Protein AF-0000000076640256 (afdb_homodimer)

Sequence (700 aa):
MNKGVQQHKLKEPFVTESGQAIPEPLVAYQTWGELNNARNNVFLVCHALTGNTAVDEWFGGLFGPGKTLDPEQQFIICINSLGSCYGSSGPTSQNPETGRPYRIDFPEITIRDMVRLQQKLLDELRITGIELVIGGSMGGMQALEWCIMDDRPRSAVFVGMGKAHSPWAIGISHTQRQAIYNDPNWKEGYYSADQPPRKGLALARMIAMISYRSDADYENKFGRLPQEDGDQFQVESYLNYQGQKLVDRFDAVSYVRLSQAMDSHDVARNRPSYQGVLGQLDIPTLVIGIDTDLLYPVQEQQELAELLPDARYREIRSVHGHDAFLMEFEQMNDLITSFITETPRPTLSSMNKGVQQHKLKEPFVTESGQAIPEPLVAYQTWGELNNARNNVFLVCHALTGNTAVDEWFGGLFGPGKTLDPEQQFIICINSLGSCYGSSGPTSQNPETGRPYRIDFPEITIRDMVRLQQKLLDELRITGIELVIGGSMGGMQALEWCIMDDRPRSAVFVGMGKAHSPWAIGISHTQRQAIYNDPNWKEGYYSADQPPRKGLALARMIAMISYRSDADYENKFGRLPQEDGDQFQVESYLNYQGQKLVDRFDAVSYVRLSQAMDSHDVARNRPSYQGVLGQLDIPTLVIGIDTDLLYPVQEQQELAELLPDARYREIRSVHGHDAFLMEFEQMNDLITSFITETPRPTLSS

Nearest PDB structures (foldseek):
  5w8o-assembly1_A  TM=9.620E-01  e=6.817E-41  Mycolicibacterium hassiacum DSM 44199
  2vat-assembly1_A  TM=9.498E-01  e=6.040E-41  Hapsidospora chrysogena
  2vat-assembly4_H  TM=9.394E-01  e=3.722E-41  Hapsidospora chrysogena
  2vav-assembly2_E  TM=9.483E-01  e=8.146E-40  Hapsidospora chrysogena
  2pl5-assembly1_A-2  TM=8.736E-01  e=3.636E-34  Leptospira interrogans

Secondary structure (DSSP, 8-state):
----EEEEE-SS-EE-TTS-EESS-EEEEEEES---TTS--EEEEEP-TT--S-HHHHTGGGBSTTSSB-TTTSEEEEEPPTT-SSSSSSTTSB-TTTSSB-GGGSPP--HHHHHHHHHHHHHHTT---EEEEEEETHHHHHHHHHHHH-S-B--EEEES--SB--HHHHHHHHHHHHHHHTSGGGGGGT--TTS--HHHHHHHHHHHHHHHS-HHHHHHHHTTPBPTTSSSBHHHHHHHHHHHHHHTT--HHHHHHHHHHHHH-BTTTTSS-HHHHHTT--S-EEEEEETT-SSS-HHHHHHHHHHSTTEEEEEE--TTGGGGGGT-HHHHHHHHHHHHHHS-------/----EEEEE-SS-EE-TTS-EESS-EEEEEEES---TTS--EEEEEP-TT--S-HHHHTGGGBSTTSSB-TTTSEEEEEPPTT-SSSSSSTTSBPTTTSSB-GGGSPP--HHHHHHHHHHHHHHTT---EEEEEEETHHHHHHHHHHHH-S-B--EEEES--SB--HHHHHHHHHHHHHHHTSGGGGGGT--TTS--HHHHHHHHHHHHHHHS-HHHHHHHHTTPBPTTSSSBHHHHHHHHHHHHHHTT--HHHHHHHHHHHHH-BTTTTSS-HHHHHTT--S-EEEEEETT-SSS-HHHHHHHHHHSTTEEEEEE--TTGGGGGGT-HHHHHHHHHHHHHHS-------

Structure (mmCIF, N/CA/C/O backbone):
data_AF-0000000076640256-model_v1
#
loop_
_entity.id
_entity.type
_entity.pdbx_description
1 polymer 'Homoserine O-acetyltransferase'
#
loop_
_atom_site.group_PDB
_atom_site.id
_atom_site.type_symbol
_atom_site.label_atom_id
_atom_site.label_alt_id
_atom_site.label_comp_id
_atom_site.label_asym_id
_atom_site.label_entity_id
_atom_site.label_seq_id
_atom_site.pdbx_PDB_ins_code
_atom_site.Cartn_x
_atom_site.Cartn_y
_atom_site.Cartn_z
_atom_site.occupancy
_atom_site.B_iso_or_equiv
_atom_site.auth_seq_id
_atom_site.auth_comp_id
_atom_site.auth_asym_id
_atom_site.auth_atom_id
_atom_site.pdbx_PDB_model_num
ATOM 1 N N . MET A 1 1 ? 3.354 -41.375 1.146 1 69.75 1 MET A N 1
ATOM 2 C CA . MET A 1 1 ? 4.723 -41.094 1.577 1 69.75 1 MET A CA 1
ATOM 3 C C . MET A 1 1 ? 5.266 -39.844 0.915 1 69.75 1 MET A C 1
ATOM 5 O O . MET A 1 1 ? 4.957 -39.562 -0.247 1 69.75 1 MET A O 1
ATOM 9 N N . ASN A 1 2 ? 5.703 -38.938 1.715 1 76.94 2 ASN A N 1
ATOM 10 C CA . ASN A 1 2 ? 6.414 -37.75 1.234 1 76.94 2 ASN A CA 1
ATOM 11 C C . ASN A 1 2 ? 7.816 -38.094 0.742 1 76.94 2 ASN A C 1
ATOM 13 O O . ASN A 1 2 ? 8.641 -38.594 1.509 1 76.94 2 ASN A O 1
ATOM 17 N N . LYS A 1 3 ? 8.086 -38.094 -0.459 1 73.56 3 LYS A N 1
ATOM 18 C CA . LYS A 1 3 ? 9.367 -38.469 -1.051 1 73.56 3 LYS A CA 1
ATOM 19 C C . LYS A 1 3 ? 10.305 -37.281 -1.124 1 73.56 3 LYS A C 1
ATOM 21 O O . LYS A 1 3 ? 11.344 -37.344 -1.787 1 73.56 3 LYS A O 1
ATOM 26 N N . GLY A 1 4 ? 9.992 -36.188 -0.467 1 88.5 4 GLY A N 1
ATOM 27 C CA . GLY A 1 4 ? 10.836 -35.031 -0.536 1 88.5 4 GLY A CA 1
ATOM 28 C C . GLY A 1 4 ? 10.805 -34.344 -1.891 1 88.5 4 GLY A C 1
ATOM 29 O O . GLY A 1 4 ? 10.016 -34.719 -2.762 1 88.5 4 GLY A O 1
ATOM 30 N N . VAL A 1 5 ? 11.594 -33.281 -2.115 1 95.75 5 VAL A N 1
ATOM 31 C CA . VAL A 1 5 ? 11.617 -32.531 -3.361 1 95.75 5 VAL A CA 1
ATOM 32 C C . VAL A 1 5 ? 12.391 -33.281 -4.426 1 95.75 5 VAL A C 1
ATOM 34 O O . VAL A 1 5 ? 13.492 -33.781 -4.168 1 95.75 5 VAL A O 1
ATOM 37 N N . GLN A 1 6 ? 11.828 -33.5 -5.504 1 97.12 6 GLN A N 1
ATOM 38 C CA . GLN A 1 6 ? 12.438 -34.156 -6.664 1 97.12 6 GLN A CA 1
ATOM 39 C C . GLN A 1 6 ? 12.711 -33.125 -7.77 1 97.12 6 GLN A C 1
ATOM 41 O O . GLN A 1 6 ? 12.023 -32.125 -7.875 1 97.12 6 GLN A O 1
ATOM 46 N N . GLN A 1 7 ? 13.734 -33.344 -8.477 1 96.62 7 GLN A N 1
ATOM 47 C CA . GLN A 1 7 ? 14.031 -32.531 -9.641 1 96.62 7 GLN A CA 1
ATOM 48 C C . GLN A 1 7 ? 14.031 -33.375 -10.922 1 96.62 7 GLN A C 1
ATOM 50 O O . GLN A 1 7 ? 14.688 -34.406 -10.984 1 96.62 7 GLN A O 1
ATOM 55 N N . HIS A 1 8 ? 13.273 -32.969 -11.859 1 97.88 8 HIS A N 1
ATOM 56 C CA . HIS A 1 8 ? 13.102 -33.656 -13.141 1 97.88 8 HIS A CA 1
ATOM 57 C C . HIS A 1 8 ? 13.586 -32.781 -14.297 1 97.88 8 HIS A C 1
ATOM 59 O O . HIS A 1 8 ? 13.156 -31.625 -14.438 1 97.88 8 HIS A O 1
ATOM 65 N N . LYS A 1 9 ? 14.508 -33.312 -15.086 1 97.81 9 LYS A N 1
ATOM 66 C CA . LYS A 1 9 ? 14.898 -32.625 -16.328 1 97.81 9 LYS A CA 1
ATOM 67 C C . LYS A 1 9 ? 13.977 -33.031 -17.484 1 97.81 9 LYS A C 1
ATOM 69 O O . LYS A 1 9 ? 13.875 -34.188 -17.828 1 97.81 9 LYS A O 1
ATOM 74 N N . LEU A 1 10 ? 13.289 -32.031 -18.031 1 98.19 10 LEU A N 1
ATOM 75 C CA . LEU A 1 10 ? 12.398 -32.312 -19.156 1 98.19 10 LEU A CA 1
ATOM 76 C C . LEU A 1 10 ? 13.195 -32.812 -20.359 1 98.19 10 LEU A C 1
ATOM 78 O O . LEU A 1 10 ? 14.344 -32.406 -20.547 1 98.19 10 LEU A O 1
ATOM 82 N N . LYS A 1 11 ? 12.57 -33.625 -21.172 1 97.62 11 LYS A N 1
ATOM 83 C CA . LYS A 1 11 ? 13.234 -34.281 -22.297 1 97.62 11 LYS A CA 1
ATOM 84 C C . LYS A 1 11 ? 13.578 -33.281 -23.406 1 97.62 11 LYS A C 1
ATOM 86 O O . LYS A 1 11 ? 14.547 -33.5 -24.141 1 97.62 11 LYS A O 1
ATOM 91 N N . GLU A 1 12 ? 12.789 -32.25 -23.562 1 97.62 12 GLU A N 1
ATOM 92 C CA . GLU A 1 12 ? 12.953 -31.266 -24.625 1 97.62 12 GLU A CA 1
ATOM 93 C C . GLU A 1 12 ? 13.125 -29.859 -24.047 1 97.62 12 GLU A C 1
ATOM 95 O O . GLU A 1 12 ? 12.68 -29.578 -22.938 1 97.62 12 GLU A O 1
ATOM 100 N N . PRO A 1 13 ? 13.773 -29 -24.844 1 97.69 13 PRO A N 1
ATOM 101 C CA . PRO A 1 13 ? 13.844 -27.594 -24.422 1 97.69 13 PRO A CA 1
ATOM 102 C C . PRO A 1 13 ? 12.469 -26.953 -24.266 1 97.69 13 PRO A C 1
ATOM 104 O O . PRO A 1 13 ? 11.5 -27.406 -24.875 1 97.69 13 PRO A O 1
ATOM 107 N N . PHE A 1 14 ? 12.414 -26 -23.391 1 98.31 14 PHE A N 1
ATOM 108 C CA . PHE A 1 14 ? 11.172 -25.297 -23.141 1 98.31 14 PHE A CA 1
ATOM 109 C C . PHE A 1 14 ? 11.227 -23.875 -23.719 1 98.31 14 PHE A C 1
ATOM 111 O O . PHE A 1 14 ? 12.125 -23.109 -23.391 1 98.31 14 PHE A O 1
ATOM 118 N N . VAL A 1 15 ? 10.336 -23.547 -24.609 1 98.44 15 VAL A N 1
ATOM 119 C CA . VAL A 1 15 ? 10.289 -22.219 -25.203 1 98.44 15 VAL A CA 1
ATOM 120 C C . VAL A 1 15 ? 9.18 -21.391 -24.562 1 98.44 15 VAL A C 1
ATOM 122 O O . VAL A 1 15 ? 8.023 -21.812 -24.547 1 98.44 15 VAL A O 1
ATOM 125 N N . THR A 1 16 ? 9.523 -20.281 -24.047 1 98.19 16 THR A N 1
ATOM 126 C CA . THR A 1 16 ? 8.555 -19.406 -23.375 1 98.19 16 THR A CA 1
ATOM 127 C C . THR A 1 16 ? 7.703 -18.656 -24.391 1 98.19 16 THR A C 1
ATOM 129 O O . THR A 1 16 ? 7.98 -18.703 -25.594 1 98.19 16 THR A O 1
ATOM 132 N N . GLU A 1 17 ? 6.633 -17.969 -23.922 1 96.75 17 GLU A N 1
ATOM 133 C CA . GLU A 1 17 ? 5.801 -17.141 -24.781 1 96.75 17 GLU A CA 1
ATOM 134 C C . GLU A 1 17 ? 6.605 -16.016 -25.422 1 96.75 17 GLU A C 1
ATOM 136 O O . GLU A 1 17 ? 6.285 -15.555 -26.516 1 96.75 17 GLU A O 1
ATOM 141 N N . SER A 1 18 ? 7.68 -15.633 -24.781 1 93.94 18 SER A N 1
ATOM 142 C CA . SER A 1 18 ? 8.516 -14.562 -25.312 1 93.94 18 SER A CA 1
ATOM 143 C C . SER A 1 18 ? 9.391 -15.047 -26.453 1 93.94 18 SER A C 1
ATOM 145 O O . SER A 1 18 ? 10.062 -14.25 -27.109 1 93.94 18 SER A O 1
ATOM 147 N N . GLY A 1 19 ? 9.5 -16.297 -26.672 1 96.62 19 GLY A N 1
ATOM 148 C CA . GLY A 1 19 ? 10.273 -16.875 -27.766 1 96.62 19 GLY A CA 1
ATOM 149 C C . GLY A 1 19 ? 11.656 -17.328 -27.344 1 96.62 19 GLY A C 1
ATOM 150 O O . GLY A 1 19 ? 12.406 -17.891 -28.141 1 96.62 19 GLY A O 1
ATOM 151 N N . GLN A 1 20 ? 11.953 -17.188 -26.094 1 96.38 20 GLN A N 1
ATOM 152 C CA . GLN A 1 20 ? 13.258 -17.594 -25.594 1 96.38 20 GLN A CA 1
ATOM 153 C C . GLN A 1 20 ? 13.234 -19.031 -25.094 1 96.38 20 GLN A C 1
ATOM 155 O O . GLN A 1 20 ? 12.234 -19.469 -24.516 1 96.38 20 GLN A O 1
ATOM 160 N N . ALA A 1 21 ? 14.336 -19.703 -25.297 1 96.69 21 ALA A N 1
ATOM 161 C CA . ALA A 1 21 ? 14.383 -21.125 -24.953 1 96.69 21 ALA A CA 1
ATOM 162 C C . ALA A 1 21 ? 15.164 -21.359 -23.656 1 96.69 21 ALA A C 1
ATOM 164 O O . ALA A 1 21 ? 16.141 -20.672 -23.391 1 96.69 21 ALA A O 1
ATOM 165 N N . ILE A 1 22 ? 14.711 -22.266 -22.922 1 97.69 22 ILE A N 1
ATOM 166 C CA . ILE A 1 22 ? 15.445 -22.891 -21.828 1 97.69 22 ILE A CA 1
ATOM 167 C C . ILE A 1 22 ? 15.906 -24.281 -22.25 1 97.69 22 ILE A C 1
ATOM 169 O O . ILE A 1 22 ? 15.102 -25.219 -22.312 1 97.69 22 ILE A O 1
ATOM 173 N N . PRO A 1 23 ? 17.172 -24.375 -22.562 1 96.69 23 PRO A N 1
ATOM 174 C CA . PRO A 1 23 ? 17.656 -25.609 -23.219 1 96.69 23 PRO A CA 1
ATOM 175 C C . PRO A 1 23 ? 17.484 -26.844 -22.328 1 96.69 23 PRO A C 1
ATOM 177 O O . PRO A 1 23 ? 17.141 -27.922 -22.828 1 96.69 23 PRO A O 1
ATOM 180 N N . GLU A 1 24 ? 17.719 -26.766 -21.062 1 95.25 24 GLU A N 1
ATOM 181 C CA . GLU A 1 24 ? 17.625 -27.859 -20.109 1 95.25 24 GLU A CA 1
ATOM 182 C C . GLU A 1 24 ? 16.688 -27.516 -18.953 1 95.25 24 GLU A C 1
ATOM 184 O O . GLU A 1 24 ? 17.125 -27.344 -17.812 1 95.25 24 GLU A O 1
ATOM 189 N N . PRO A 1 25 ? 15.438 -27.562 -19.297 1 97.94 25 PRO A N 1
ATOM 190 C CA . PRO A 1 25 ? 14.492 -27.141 -18.266 1 97.94 25 PRO A CA 1
ATOM 191 C C . PRO A 1 25 ? 14.414 -28.141 -17.094 1 97.94 25 PRO A C 1
ATOM 193 O O . PRO A 1 25 ? 14.289 -29.344 -17.328 1 97.94 25 PRO A O 1
ATOM 196 N N . LEU A 1 26 ? 14.547 -27.625 -15.945 1 98.12 26 LEU A N 1
ATOM 197 C CA . LEU A 1 26 ? 14.406 -28.406 -14.719 1 98.12 26 LEU A CA 1
ATOM 198 C C . LEU A 1 26 ? 13.094 -28.062 -14.008 1 98.12 26 LEU A C 1
ATOM 200 O O . LEU A 1 26 ? 12.68 -26.906 -13.977 1 98.12 26 LEU A O 1
ATOM 204 N N . VAL A 1 27 ? 12.461 -29.094 -13.461 1 98.69 27 VAL A N 1
ATOM 205 C CA . VAL A 1 27 ? 11.219 -28.922 -12.711 1 98.69 27 VAL A CA 1
ATOM 206 C C . VAL A 1 27 ? 11.344 -29.578 -11.344 1 98.69 27 VAL A C 1
ATOM 208 O O . VAL A 1 27 ? 11.57 -30.781 -11.25 1 98.69 27 VAL A O 1
ATOM 211 N N . ALA A 1 28 ? 11.281 -28.781 -10.312 1 98.62 28 ALA A N 1
ATOM 212 C CA . ALA A 1 28 ? 11.266 -29.297 -8.945 1 98.62 28 ALA A CA 1
ATOM 213 C C . ALA A 1 28 ? 9.844 -29.516 -8.453 1 98.62 28 ALA A C 1
ATOM 215 O O . ALA A 1 28 ? 8.977 -28.656 -8.625 1 98.62 28 ALA A O 1
ATOM 216 N N . TYR A 1 29 ? 9.562 -30.672 -7.906 1 98.62 29 TYR A N 1
ATOM 217 C CA . TYR A 1 29 ? 8.219 -30.984 -7.434 1 98.62 29 TYR A CA 1
ATOM 218 C C . TYR A 1 29 ? 8.266 -31.938 -6.242 1 98.62 29 TYR A C 1
ATOM 220 O O . TYR A 1 29 ? 9.305 -32.531 -5.961 1 98.62 29 TYR A O 1
ATOM 228 N N . GLN A 1 30 ? 7.238 -31.953 -5.496 1 98.38 30 GLN A N 1
ATOM 229 C CA . GLN A 1 30 ? 7.055 -32.844 -4.352 1 98.38 30 GLN A CA 1
ATOM 230 C C . GLN A 1 30 ? 5.684 -33.5 -4.387 1 98.38 30 GLN A C 1
ATOM 232 O O . GLN A 1 30 ? 4.715 -32.938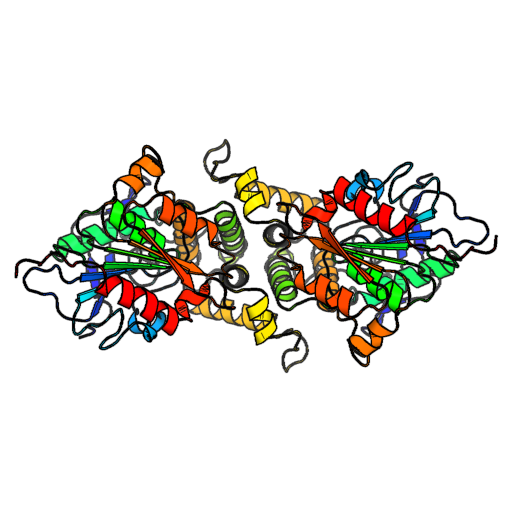 -4.879 1 98.38 30 GLN A O 1
ATOM 237 N N . THR A 1 31 ? 5.668 -34.812 -3.928 1 97.88 31 THR A N 1
ATOM 238 C CA . THR A 1 31 ? 4.426 -35.562 -3.996 1 97.88 31 THR A CA 1
ATOM 239 C C . THR A 1 31 ? 4.133 -36.25 -2.66 1 97.88 31 THR A C 1
ATOM 241 O O . THR A 1 31 ? 5.043 -36.5 -1.869 1 97.88 31 THR A O 1
ATOM 244 N N . TRP A 1 32 ? 2.91 -36.438 -2.402 1 97.19 32 TRP A N 1
ATOM 245 C CA . TRP A 1 32 ? 2.375 -37.188 -1.281 1 97.19 32 TRP A CA 1
ATOM 246 C C . TRP A 1 32 ? 1.301 -38.188 -1.753 1 97.19 32 TRP A C 1
ATOM 248 O O . TRP A 1 32 ? 0.58 -37.906 -2.715 1 97.19 32 TRP A O 1
ATOM 258 N N . GLY A 1 33 ? 1.159 -39.312 -1.089 1 96.62 33 GLY A N 1
ATOM 259 C CA . GLY A 1 33 ? 0.166 -40.281 -1.482 1 96.62 33 GLY A CA 1
ATOM 260 C C . GLY A 1 33 ? 0.624 -41.156 -2.629 1 96.62 33 GLY A C 1
ATOM 261 O O . GLY A 1 33 ? 1.798 -41.156 -3.002 1 96.62 33 GLY A O 1
ATOM 262 N N . GLU A 1 34 ? -0.323 -42.031 -3.141 1 95.88 34 GLU A N 1
ATOM 263 C CA . GLU A 1 34 ? 0.008 -43.031 -4.176 1 95.88 34 GLU A CA 1
ATOM 264 C C . GLU A 1 34 ? -0.842 -42.812 -5.426 1 95.88 34 GLU A C 1
ATOM 266 O O . GLU A 1 34 ? -2.061 -42.656 -5.336 1 95.88 34 GLU A O 1
ATOM 271 N N . LEU A 1 35 ? -0.091 -42.719 -6.523 1 96.25 35 LEU A N 1
ATOM 272 C CA . LEU A 1 35 ? -0.784 -42.656 -7.809 1 96.25 35 LEU A CA 1
ATOM 273 C C . LEU A 1 35 ? -1.489 -43.969 -8.117 1 96.25 35 LEU A C 1
ATOM 275 O O . LEU A 1 35 ? -0.895 -45.062 -7.984 1 96.25 35 LEU A O 1
ATOM 279 N N . ASN A 1 36 ? -2.719 -43.938 -8.477 1 96.5 36 ASN A N 1
ATOM 280 C CA . ASN A 1 36 ? -3.438 -45.156 -8.773 1 96.5 36 ASN A CA 1
ATOM 281 C C . ASN A 1 36 ? -3.059 -45.719 -10.148 1 96.5 36 ASN A C 1
ATOM 283 O O . ASN A 1 36 ? -2.252 -45.125 -10.859 1 96.5 36 ASN A O 1
ATOM 287 N N . ASN A 1 37 ? -3.621 -46.844 -10.5 1 96.69 37 ASN A N 1
ATOM 288 C CA . ASN A 1 37 ? -3.26 -47.5 -11.75 1 96.69 37 ASN A CA 1
ATOM 289 C C . ASN A 1 37 ? -3.666 -46.656 -12.969 1 96.69 37 ASN A C 1
ATOM 291 O O . ASN A 1 37 ? -2.941 -46.594 -13.961 1 96.69 37 ASN A O 1
ATOM 295 N N . ALA A 1 38 ? -4.781 -46.031 -12.844 1 96.5 38 ALA A N 1
ATOM 296 C CA . ALA A 1 38 ? -5.281 -45.188 -13.938 1 96.5 38 ALA A CA 1
ATOM 297 C C . ALA A 1 38 ? -4.555 -43.875 -14 1 96.5 38 ALA A C 1
ATOM 299 O O . ALA A 1 38 ? -4.676 -43.125 -14.977 1 96.5 38 ALA A O 1
ATOM 300 N N . ARG A 1 39 ? -3.807 -43.469 -12.938 1 97.81 39 ARG A N 1
ATOM 301 C CA . ARG A 1 39 ? -2.977 -42.281 -12.82 1 97.81 39 ARG A CA 1
ATOM 302 C C . ARG A 1 39 ? -3.812 -41 -12.977 1 97.81 39 ARG A C 1
ATOM 304 O O . ARG A 1 39 ? -3.451 -40.094 -13.734 1 97.81 39 ARG A O 1
ATOM 311 N N . ASN A 1 40 ? -5 -41.031 -12.297 1 96.81 40 ASN A N 1
ATOM 312 C CA . ASN A 1 40 ? -5.934 -39.938 -12.469 1 96.81 40 ASN A CA 1
ATOM 313 C C . ASN A 1 40 ? -6.488 -39.438 -11.125 1 96.81 40 ASN A C 1
ATOM 315 O O . ASN A 1 40 ? -7.41 -38.625 -11.086 1 96.81 40 ASN A O 1
ATOM 319 N N . ASN A 1 41 ? -5.961 -39.938 -10.008 1 96.62 41 ASN A N 1
ATOM 320 C CA . ASN A 1 41 ? -6.383 -39.5 -8.68 1 96.62 41 ASN A CA 1
ATOM 321 C C . ASN A 1 41 ? -5.516 -38.375 -8.164 1 96.62 41 ASN A C 1
ATOM 323 O O . ASN A 1 41 ? -5.086 -38.375 -7.008 1 96.62 41 ASN A O 1
ATOM 327 N N . VAL A 1 42 ? -5.246 -37.344 -8.977 1 98.12 42 VAL A N 1
ATOM 328 C CA . VAL A 1 42 ? -4.238 -36.312 -8.703 1 98.12 42 VAL A CA 1
ATOM 329 C C . VAL A 1 42 ? -4.906 -35.062 -8.164 1 98.12 42 VAL A C 1
ATOM 331 O O . VAL A 1 42 ? -5.918 -34.594 -8.703 1 98.12 42 VAL A O 1
ATOM 334 N N . PHE A 1 43 ? -4.418 -34.562 -7.07 1 98.44 43 PHE A N 1
ATOM 335 C CA . PHE A 1 43 ? -4.625 -33.188 -6.605 1 98.44 43 PHE A CA 1
ATOM 336 C C . PHE A 1 43 ? -3.393 -32.344 -6.879 1 98.44 43 PHE A C 1
ATOM 338 O O . PHE A 1 43 ? -2.326 -32.562 -6.309 1 98.44 43 PHE A O 1
ATOM 345 N N . LEU A 1 44 ? -3.521 -31.375 -7.785 1 98.81 44 LEU A N 1
ATOM 346 C CA . LEU A 1 44 ? -2.434 -30.469 -8.133 1 98.81 44 LEU A CA 1
ATOM 347 C C . LEU A 1 44 ? -2.551 -29.172 -7.352 1 98.81 44 LEU A C 1
ATOM 349 O O . LEU A 1 44 ? -3.506 -28.406 -7.543 1 98.81 44 LEU A O 1
ATOM 353 N N . VAL A 1 45 ? -1.606 -28.891 -6.469 1 98.69 45 VAL A N 1
ATOM 354 C CA . VAL A 1 45 ? -1.595 -27.672 -5.668 1 98.69 45 VAL A CA 1
ATOM 355 C C . VAL A 1 45 ? -0.598 -26.672 -6.254 1 98.69 45 VAL A C 1
ATOM 357 O O . VAL A 1 45 ? 0.592 -26.984 -6.375 1 98.69 45 VAL A O 1
ATOM 360 N N . CYS A 1 46 ? -1.082 -25.5 -6.621 1 98.75 46 CYS A N 1
ATOM 361 C CA . CYS A 1 46 ? -0.232 -24.438 -7.145 1 98.75 46 CYS A CA 1
ATOM 362 C C . CYS A 1 46 ? 0.091 -23.422 -6.062 1 98.75 46 CYS A C 1
ATOM 364 O O . CYS A 1 46 ? -0.813 -22.797 -5.496 1 98.75 46 CYS A O 1
ATOM 366 N N . HIS A 1 47 ? 1.353 -23.203 -5.773 1 98.44 47 HIS A N 1
ATOM 367 C CA . HIS A 1 47 ? 1.737 -22.328 -4.68 1 98.44 47 HIS A CA 1
ATOM 368 C C . HIS A 1 47 ? 1.75 -20.875 -5.121 1 98.44 47 HIS A C 1
ATOM 370 O O . HIS A 1 47 ? 1.793 -20.578 -6.32 1 98.44 47 HIS A O 1
ATOM 376 N N . ALA A 1 48 ? 1.744 -20 -4.156 1 97.94 48 ALA A N 1
ATOM 377 C CA . ALA A 1 48 ? 1.729 -18.562 -4.387 1 97.94 48 ALA A CA 1
ATOM 378 C C . ALA A 1 48 ? 3.135 -18.031 -4.668 1 97.94 48 ALA A C 1
ATOM 380 O O . ALA A 1 48 ? 4.062 -18.812 -4.891 1 97.94 48 ALA A O 1
ATOM 381 N N . LEU A 1 49 ? 3.332 -16.75 -4.75 1 97.94 49 LEU A N 1
ATOM 382 C CA . LEU A 1 49 ? 4.457 -16 -5.305 1 97.94 49 LEU A CA 1
ATOM 383 C C . LEU A 1 49 ? 5.777 -16.516 -4.738 1 97.94 49 LEU A C 1
ATOM 385 O O . LEU A 1 49 ? 6.664 -16.922 -5.492 1 97.94 49 LEU A O 1
ATOM 389 N N . THR A 1 50 ? 5.914 -16.562 -3.414 1 97.62 50 THR A N 1
ATOM 390 C CA . THR A 1 50 ? 7.191 -16.922 -2.803 1 97.62 50 THR A CA 1
ATOM 391 C C . THR A 1 50 ? 7.102 -18.281 -2.121 1 97.62 50 THR A C 1
ATOM 393 O O . THR A 1 50 ? 7.844 -18.562 -1.179 1 97.62 50 THR A O 1
ATOM 396 N N . GLY A 1 51 ? 6.109 -19.078 -2.57 1 97.44 51 GLY A N 1
ATOM 397 C CA . GLY A 1 51 ? 5.93 -20.406 -2.004 1 97.44 51 GLY A CA 1
ATOM 398 C C . GLY A 1 51 ? 6.863 -21.453 -2.602 1 97.44 51 GLY A C 1
ATOM 399 O O . GLY A 1 51 ? 7.746 -21.109 -3.395 1 97.44 51 GLY A O 1
ATOM 400 N N . ASN A 1 52 ? 6.656 -22.641 -2.123 1 97.88 52 ASN A N 1
ATOM 401 C CA . ASN A 1 52 ? 7.445 -23.781 -2.568 1 97.88 52 ASN A CA 1
ATOM 402 C C . ASN A 1 52 ? 6.641 -25.078 -2.496 1 97.88 52 ASN A C 1
ATOM 404 O O . ASN A 1 52 ? 5.426 -25.047 -2.281 1 97.88 52 ASN A O 1
ATOM 408 N N . THR A 1 53 ? 7.281 -26.172 -2.711 1 97.88 53 THR A N 1
ATOM 409 C CA . THR A 1 53 ? 6.598 -27.453 -2.877 1 97.88 53 THR A CA 1
ATOM 410 C C . THR A 1 53 ? 6.094 -27.969 -1.535 1 97.88 53 THR A C 1
ATOM 412 O O . THR A 1 53 ? 5.301 -28.922 -1.488 1 97.88 53 THR A O 1
ATOM 415 N N . ALA A 1 54 ? 6.516 -27.344 -0.432 1 96.5 54 ALA A N 1
ATOM 416 C CA . ALA A 1 54 ? 6.238 -27.906 0.888 1 96.5 54 ALA A CA 1
ATOM 417 C C . ALA A 1 54 ? 4.816 -27.578 1.334 1 96.5 54 ALA A C 1
ATOM 419 O O . ALA A 1 54 ? 4.617 -26.953 2.375 1 96.5 54 ALA A O 1
ATOM 420 N N . VAL A 1 55 ? 3.883 -28.141 0.653 1 95.94 55 VAL A N 1
ATOM 421 C CA . VAL A 1 55 ? 2.465 -27.875 0.861 1 95.94 55 VAL A CA 1
ATOM 422 C C . VAL A 1 55 ? 2.072 -28.234 2.291 1 95.94 55 VAL A C 1
ATOM 424 O O . VAL A 1 55 ? 1.27 -27.547 2.918 1 95.94 55 VAL A O 1
ATOM 427 N N . ASP A 1 56 ? 2.613 -29.281 2.791 1 94.88 56 ASP A N 1
ATOM 428 C CA . ASP A 1 56 ? 2.275 -29.781 4.117 1 94.88 56 ASP A CA 1
ATOM 429 C C . ASP A 1 56 ? 2.727 -28.812 5.207 1 94.88 56 ASP A C 1
ATOM 431 O O . ASP A 1 56 ? 2.299 -28.922 6.359 1 94.88 56 ASP A O 1
ATOM 435 N N . GLU A 1 57 ? 3.553 -27.875 4.832 1 94.56 57 GLU A N 1
ATOM 436 C CA . GLU A 1 57 ? 3.996 -26.859 5.777 1 94.56 57 GLU A CA 1
ATOM 437 C C . GLU A 1 57 ? 3.135 -25.609 5.68 1 94.56 57 GLU A C 1
ATOM 439 O O . GLU A 1 57 ? 2.422 -25.266 6.625 1 94.56 57 GLU A O 1
ATOM 444 N N . TRP A 1 58 ? 3.053 -25.016 4.504 1 94 58 TRP A N 1
ATOM 445 C CA . TRP A 1 58 ? 2.377 -23.734 4.391 1 94 58 TRP A CA 1
ATOM 446 C C . TRP A 1 58 ? 0.874 -23.922 4.211 1 94 58 TRP A C 1
ATOM 448 O O . TRP A 1 58 ? 0.094 -23 4.457 1 94 58 TRP A O 1
ATOM 458 N N . PHE A 1 59 ? 0.373 -25.047 3.811 1 93.88 59 PHE A N 1
ATOM 459 C CA . PHE A 1 59 ? -1.035 -25.422 3.807 1 93.88 59 PHE A CA 1
ATOM 460 C C . PHE A 1 59 ? -1.299 -26.547 4.809 1 93.88 59 PHE A C 1
ATOM 462 O O . PHE A 1 59 ? -2.152 -27.406 4.578 1 93.88 59 PHE A O 1
ATOM 469 N N . GLY A 1 60 ? -0.604 -26.562 5.84 1 92 60 GLY A N 1
ATOM 470 C CA . GLY A 1 60 ? -0.653 -27.641 6.816 1 92 60 GLY A CA 1
ATOM 471 C C . GLY A 1 60 ? -2.045 -27.875 7.375 1 92 60 GLY A C 1
ATOM 472 O O . GLY A 1 60 ? -2.426 -29.031 7.637 1 92 60 GLY A O 1
ATOM 473 N N . GLY A 1 61 ? -2.822 -26.875 7.5 1 93.19 61 GLY A N 1
ATOM 474 C CA . GLY A 1 61 ? -4.164 -26.969 8.055 1 93.19 61 GLY A CA 1
ATOM 475 C C . GLY A 1 61 ? -5.133 -27.688 7.133 1 93.19 61 GLY A C 1
ATOM 476 O O . GLY A 1 61 ? -6.195 -28.141 7.574 1 93.19 61 GLY A O 1
ATOM 477 N N . LEU A 1 62 ? -4.777 -27.812 5.875 1 95.88 62 LEU A N 1
ATOM 478 C CA . LEU A 1 62 ? -5.613 -28.5 4.891 1 95.88 62 LEU A CA 1
ATOM 479 C C . LEU A 1 62 ? -5.125 -29.922 4.652 1 95.88 62 LEU A C 1
ATOM 481 O O . LEU A 1 62 ? -5.785 -30.703 3.965 1 95.88 62 LEU A O 1
ATOM 485 N N . PHE A 1 63 ? -3.967 -30.219 5.215 1 93.75 63 PHE A N 1
ATOM 486 C CA . PHE A 1 63 ? -3.271 -31.469 4.934 1 93.75 63 PHE A CA 1
ATOM 487 C C . PHE A 1 63 ? -3.512 -32.469 6.047 1 93.75 63 PHE A C 1
ATOM 489 O O . PHE A 1 63 ? -3.373 -32.156 7.23 1 93.75 63 PHE A O 1
ATOM 496 N N . GLY A 1 64 ? -3.996 -33.75 5.734 1 91.5 64 GLY A N 1
ATOM 497 C CA . GLY A 1 64 ? -4.164 -34.781 6.715 1 91.5 64 GLY A CA 1
ATOM 498 C C . GLY A 1 64 ? -5.383 -35.656 6.457 1 91.5 64 GLY A C 1
ATOM 499 O O . GLY A 1 64 ? -6.152 -35.406 5.531 1 91.5 64 GLY A O 1
ATOM 500 N N . PRO A 1 65 ? -5.508 -36.719 7.25 1 91.44 65 PRO A N 1
ATOM 501 C CA . PRO A 1 65 ? -6.648 -37.625 7.07 1 91.44 65 PRO A CA 1
ATOM 502 C C . PRO A 1 65 ? -7.992 -36.906 7.203 1 91.44 65 PRO A C 1
ATOM 504 O O . PRO A 1 65 ? -8.242 -36.25 8.211 1 91.44 65 PRO A O 1
ATOM 507 N N . GLY A 1 66 ? -8.797 -37.031 6.203 1 90.75 66 GLY A N 1
ATOM 508 C CA . GLY A 1 66 ? -10.133 -36.469 6.246 1 90.75 66 GLY A CA 1
ATOM 509 C C . GLY A 1 66 ? -10.18 -35 5.887 1 90.75 66 GLY A C 1
ATOM 510 O O . GLY A 1 66 ? -11.25 -34.406 5.891 1 90.75 66 GLY A O 1
ATOM 511 N N . LYS A 1 67 ? -9.062 -34.469 5.582 1 95.81 67 LYS A N 1
ATOM 512 C CA . LYS A 1 67 ? -9 -33.062 5.234 1 95.81 67 LYS A CA 1
ATOM 513 C C . LYS A 1 67 ? -8.992 -32.875 3.719 1 95.81 67 LYS A C 1
ATOM 515 O O . LYS A 1 67 ? -9.102 -33.844 2.965 1 95.81 67 LYS A O 1
ATOM 520 N N . THR A 1 68 ? -8.969 -31.594 3.27 1 96.19 68 THR A N 1
ATOM 521 C CA . THR A 1 68 ? -8.992 -31.234 1.855 1 96.19 68 THR A CA 1
ATOM 522 C C . THR A 1 68 ? -7.918 -31.984 1.085 1 96.19 68 THR A C 1
ATOM 524 O O . THR A 1 68 ? -8.188 -32.531 0.012 1 96.19 68 THR A O 1
ATOM 527 N N . LEU A 1 69 ? -6.676 -32 1.691 1 97.38 69 LEU A N 1
ATOM 528 C CA . LEU A 1 69 ? -5.539 -32.719 1.108 1 97.38 69 LEU A CA 1
ATOM 529 C C . LEU A 1 69 ? -5.18 -33.938 1.938 1 97.38 69 LEU A C 1
ATOM 531 O O . LEU A 1 69 ? -4.461 -33.844 2.936 1 97.38 69 LEU A O 1
ATOM 535 N N . ASP A 1 70 ? -5.613 -35.094 1.528 1 95.81 70 ASP A N 1
ATOM 536 C CA . ASP A 1 70 ? -5.453 -36.344 2.25 1 95.81 70 ASP A CA 1
ATOM 537 C C . ASP A 1 70 ? -4.613 -37.344 1.448 1 95.81 70 ASP A C 1
ATOM 539 O O . ASP A 1 70 ? -5.137 -38.031 0.576 1 95.81 70 ASP A O 1
ATOM 543 N N . PRO A 1 71 ? -3.379 -37.5 1.81 1 95.25 71 PRO A N 1
ATOM 544 C CA . PRO A 1 71 ? -2.488 -38.344 1.032 1 95.25 71 PRO A CA 1
ATOM 545 C C . PRO A 1 71 ? -2.92 -39.812 1.053 1 95.25 71 PRO A C 1
ATOM 547 O O . PRO A 1 71 ? -2.398 -40.625 0.286 1 95.25 71 PRO A O 1
ATOM 550 N N . GLU A 1 72 ? -3.832 -40.156 1.887 1 94.56 72 GLU A N 1
ATOM 551 C CA . GLU A 1 72 ? -4.355 -41.531 1.893 1 94.56 72 GLU A CA 1
ATOM 552 C C . GLU A 1 72 ? -5.375 -41.75 0.774 1 94.56 72 GLU A C 1
ATOM 554 O O . GLU A 1 72 ? -5.664 -42.875 0.39 1 94.56 72 GLU A O 1
ATOM 559 N N . GLN A 1 73 ? -5.871 -40.688 0.277 1 93.12 73 GLN A N 1
ATOM 560 C CA . GLN A 1 73 ? -6.949 -40.781 -0.702 1 93.12 73 GLN A CA 1
ATOM 561 C C . GLN A 1 73 ? -6.492 -40.281 -2.07 1 93.12 73 GLN A C 1
ATOM 563 O O . GLN A 1 73 ? -6.992 -40.75 -3.102 1 93.12 73 GLN A O 1
ATOM 568 N N . GLN A 1 74 ? -5.664 -39.312 -2.037 1 94.62 74 GLN A N 1
ATOM 569 C CA . GLN A 1 74 ? -5.277 -38.656 -3.281 1 94.62 74 GLN A CA 1
ATOM 570 C C . GLN A 1 74 ? -3.76 -38.656 -3.453 1 94.62 74 GLN A C 1
ATOM 572 O O . GLN A 1 74 ? -3.018 -38.75 -2.475 1 94.62 74 GLN A O 1
ATOM 577 N N . PHE A 1 75 ? -3.35 -38.656 -4.73 1 97.19 75 PHE A N 1
ATOM 578 C CA . PHE A 1 75 ? -1.974 -38.312 -5.074 1 97.19 75 PHE A CA 1
ATOM 579 C C . PHE A 1 75 ? -1.804 -36.781 -5.18 1 97.19 75 PHE A C 1
ATOM 581 O O . PHE A 1 75 ? -2.262 -36.188 -6.141 1 97.19 75 PHE A O 1
ATOM 588 N N . ILE A 1 76 ? -1.139 -36.219 -4.215 1 98.06 76 ILE A N 1
ATOM 589 C CA . ILE A 1 76 ? -0.969 -34.781 -4.141 1 98.06 76 ILE A CA 1
ATOM 590 C C . ILE A 1 76 ? 0.372 -34.375 -4.75 1 98.06 76 ILE A C 1
ATOM 592 O O . ILE A 1 76 ? 1.407 -34.969 -4.426 1 98.06 76 ILE A O 1
ATOM 596 N N . ILE A 1 77 ? 0.369 -33.469 -5.641 1 98.5 77 ILE A N 1
ATOM 597 C CA . ILE A 1 77 ? 1.609 -33 -6.254 1 98.5 77 ILE A CA 1
ATOM 598 C C . ILE A 1 77 ? 1.662 -31.469 -6.223 1 98.5 77 ILE A C 1
ATOM 600 O O . ILE A 1 77 ? 0.654 -30.797 -6.469 1 98.5 77 ILE A O 1
ATOM 604 N N . CYS A 1 78 ? 2.742 -30.875 -5.805 1 98.62 78 CYS A N 1
ATOM 605 C CA . CYS A 1 78 ? 3.059 -29.453 -5.883 1 98.62 78 CYS A CA 1
ATOM 606 C C . CYS A 1 78 ? 4.363 -29.234 -6.637 1 98.62 78 CYS A C 1
ATOM 608 O O . CYS A 1 78 ? 5.359 -29.906 -6.387 1 98.62 78 CYS A O 1
ATOM 610 N N . ILE A 1 79 ? 4.355 -28.312 -7.539 1 98.81 79 ILE A N 1
ATOM 611 C CA . ILE A 1 79 ? 5.469 -28.078 -8.445 1 98.81 79 ILE A CA 1
ATOM 612 C C . ILE A 1 79 ? 5.98 -26.641 -8.266 1 98.81 79 ILE A C 1
ATOM 614 O O . ILE A 1 79 ? 5.195 -25.703 -8.281 1 98.81 79 ILE A O 1
ATOM 618 N N . ASN A 1 80 ? 7.266 -26.484 -8.023 1 98.81 80 ASN A N 1
ATOM 619 C CA . ASN A 1 80 ? 7.812 -25.125 -7.969 1 98.81 80 ASN A CA 1
ATOM 620 C C . ASN A 1 80 ? 7.695 -24.422 -9.312 1 98.81 80 ASN A C 1
ATOM 622 O O . ASN A 1 80 ? 8.047 -24.984 -10.352 1 98.81 80 ASN A O 1
ATOM 626 N N . SER A 1 81 ? 7.266 -23.219 -9.297 1 98.56 81 SER A N 1
ATOM 627 C CA . SER A 1 81 ? 6.949 -22.484 -10.508 1 98.56 81 SER A CA 1
ATOM 628 C C . SER A 1 81 ? 8.203 -22.203 -11.336 1 98.56 81 SER A C 1
ATOM 630 O O . SER A 1 81 ? 9.289 -22.047 -10.781 1 98.56 81 SER A O 1
ATOM 632 N N . LEU A 1 82 ? 8.008 -22.188 -12.641 1 98.75 82 LEU A N 1
ATOM 633 C CA . LEU A 1 82 ? 9.047 -21.641 -13.516 1 98.75 82 LEU A CA 1
ATOM 634 C C . LEU A 1 82 ? 9.453 -20.234 -13.07 1 98.75 82 LEU A C 1
ATOM 636 O O . LEU A 1 82 ? 8.594 -19.391 -12.844 1 98.75 82 LEU A O 1
ATOM 640 N N . GLY A 1 83 ? 10.703 -20 -12.906 1 98.56 83 GLY A N 1
ATOM 641 C CA . GLY A 1 83 ? 11.188 -18.703 -12.453 1 98.56 83 GLY A CA 1
ATOM 642 C C . GLY A 1 83 ? 11.453 -18.641 -10.961 1 98.56 83 GLY A C 1
ATOM 643 O O . GLY A 1 83 ? 12.055 -17.688 -10.469 1 98.56 83 GLY A O 1
ATOM 644 N N . SER A 1 84 ? 11.016 -19.672 -10.211 1 97.75 84 SER A N 1
ATOM 645 C CA . SER A 1 84 ? 11.25 -19.75 -8.773 1 97.75 84 SER A CA 1
ATOM 646 C C . SER A 1 84 ? 12.727 -20 -8.469 1 97.75 84 SER A C 1
ATOM 648 O O . SER A 1 84 ? 13.492 -20.391 -9.352 1 97.75 84 SER A O 1
ATOM 650 N N . CYS A 1 85 ? 13.156 -19.797 -7.227 1 98.06 85 CYS A N 1
ATOM 651 C CA . CYS A 1 85 ? 14.531 -20.062 -6.828 1 98.06 85 CYS A CA 1
ATOM 652 C C . CYS A 1 85 ? 14.617 -21.312 -5.969 1 98.06 85 CYS A C 1
ATOM 654 O O . CYS A 1 85 ? 15.562 -21.484 -5.191 1 98.06 85 CYS A O 1
ATOM 656 N N . TYR A 1 86 ? 13.594 -22.172 -6.09 1 98 86 TYR A N 1
ATOM 657 C CA . TYR A 1 86 ? 13.547 -23.344 -5.238 1 98 86 TYR A CA 1
ATOM 658 C C . TYR A 1 86 ? 13.711 -24.625 -6.059 1 98 86 TYR A C 1
ATOM 660 O O . TYR A 1 86 ? 13.141 -25.656 -5.723 1 98 86 TYR A O 1
ATOM 668 N N . GLY A 1 87 ? 14.422 -24.531 -7.18 1 96.94 87 GLY A N 1
ATOM 669 C CA . GLY A 1 87 ? 14.828 -25.766 -7.832 1 96.94 87 GLY A CA 1
ATOM 670 C C . GLY A 1 87 ? 14.328 -25.875 -9.258 1 96.94 87 GLY A C 1
ATOM 671 O O . GLY A 1 87 ? 14.961 -26.531 -10.094 1 96.94 87 GLY A O 1
ATOM 672 N N . SER A 1 88 ? 13.109 -25.344 -9.57 1 98.56 88 SER A N 1
ATOM 673 C CA . SER A 1 88 ? 12.719 -25.234 -10.977 1 98.56 88 SER A CA 1
ATOM 674 C C . SER A 1 88 ? 13.562 -24.188 -11.695 1 98.56 88 SER A C 1
ATOM 676 O O . SER A 1 88 ? 14.133 -23.297 -11.062 1 98.56 88 SER A O 1
ATOM 678 N N . SER A 1 89 ? 13.664 -24.359 -13.047 1 98.62 89 SER A N 1
ATOM 679 C CA . SER A 1 89 ? 14.469 -23.406 -13.812 1 98.62 89 SER A CA 1
ATOM 680 C C . SER A 1 89 ? 14.047 -21.969 -13.531 1 98.62 89 SER A C 1
ATOM 682 O O . SER A 1 89 ? 12.859 -21.641 -13.578 1 98.62 89 SER A O 1
ATOM 684 N N . GLY A 1 90 ? 14.961 -21.141 -13.188 1 98.38 90 GLY A N 1
ATOM 685 C CA . GLY A 1 90 ? 14.773 -19.734 -12.867 1 98.38 90 GLY A CA 1
ATOM 686 C C . GLY A 1 90 ? 16.062 -18.938 -12.922 1 98.38 90 GLY A C 1
ATOM 687 O O . GLY A 1 90 ? 17.094 -19.438 -13.383 1 98.38 90 GLY A O 1
ATOM 688 N N . PRO A 1 91 ? 16 -17.75 -12.492 1 98.06 91 PRO A N 1
ATOM 689 C CA . PRO A 1 91 ? 17.141 -16.828 -12.562 1 98.06 91 PRO A CA 1
ATOM 690 C C . PRO A 1 91 ? 18.375 -17.375 -11.828 1 98.06 91 PRO A C 1
ATOM 692 O O . PRO A 1 91 ? 19.5 -17.047 -12.188 1 98.06 91 PRO A O 1
ATOM 695 N N . THR A 1 92 ? 18.188 -18.234 -10.812 1 97.19 92 THR A N 1
ATOM 696 C CA . THR A 1 92 ? 19.312 -18.734 -10.016 1 97.19 92 THR A CA 1
ATOM 697 C C . THR A 1 92 ? 19.859 -20.031 -10.617 1 97.19 92 THR A C 1
ATOM 699 O O . THR A 1 92 ? 20.906 -20.516 -10.188 1 97.19 92 THR A O 1
ATOM 702 N N . SER A 1 93 ? 19.188 -20.578 -11.641 1 97.19 93 SER A N 1
ATOM 703 C CA . SER A 1 93 ? 19.672 -21.781 -12.32 1 97.19 93 SER A CA 1
ATOM 704 C C . SER A 1 93 ? 20.891 -21.469 -13.18 1 97.19 93 SER A C 1
ATOM 706 O O . SER A 1 93 ? 21.078 -20.328 -13.602 1 97.19 93 SER A O 1
ATOM 708 N N . GLN A 1 94 ? 21.688 -22.5 -13.422 1 95.12 94 GLN A N 1
ATOM 709 C CA . GLN A 1 94 ? 22.859 -22.344 -14.289 1 95.12 94 GLN A CA 1
ATOM 710 C C . GLN A 1 94 ? 22.438 -22.297 -15.758 1 95.12 94 GLN A C 1
ATOM 712 O O . GLN A 1 94 ? 21.656 -23.125 -16.219 1 95.12 94 GLN A O 1
ATOM 717 N N . ASN A 1 95 ? 22.906 -21.312 -16.406 1 94.56 95 ASN A N 1
ATOM 718 C CA . ASN A 1 95 ? 22.781 -21.234 -17.844 1 94.56 95 ASN A CA 1
ATOM 719 C C . ASN A 1 95 ? 23.781 -22.156 -18.547 1 94.56 95 ASN A C 1
ATOM 721 O O . ASN A 1 95 ? 24.984 -21.938 -18.453 1 94.56 95 ASN A O 1
ATOM 725 N N . PRO A 1 96 ? 23.297 -23.125 -19.219 1 93.81 96 PRO A N 1
ATOM 726 C CA . PRO A 1 96 ? 24.234 -24.062 -19.828 1 93.81 96 PRO A CA 1
ATOM 727 C C . PRO A 1 96 ? 25.125 -23.422 -20.891 1 93.81 96 PRO A C 1
ATOM 729 O O . PRO A 1 96 ? 26.203 -23.922 -21.188 1 93.81 96 PRO A O 1
ATOM 732 N N . GLU A 1 97 ? 24.734 -22.359 -21.422 1 92.25 97 GLU A N 1
ATOM 733 C CA . GLU A 1 97 ? 25.484 -21.672 -22.469 1 92.25 97 GLU A CA 1
ATOM 734 C C . GLU A 1 97 ? 26.641 -20.875 -21.891 1 92.25 97 GLU A C 1
ATOM 736 O O . GLU A 1 97 ? 27.734 -20.812 -22.469 1 92.25 97 GLU A O 1
ATOM 741 N N . THR A 1 98 ? 26.469 -20.266 -20.734 1 93.12 98 THR A N 1
ATOM 742 C CA . THR A 1 98 ? 27.453 -19.344 -20.172 1 93.12 98 THR A CA 1
ATOM 743 C C . THR A 1 98 ? 28.156 -19.969 -18.984 1 93.12 98 THR A C 1
ATOM 745 O O . THR A 1 98 ? 29.234 -19.5 -18.562 1 93.12 98 THR A O 1
ATOM 748 N N . GLY A 1 99 ? 27.516 -20.969 -18.344 1 93.31 99 GLY A N 1
ATOM 749 C CA . GLY A 1 99 ? 28.062 -21.594 -17.156 1 93.31 99 GLY A CA 1
ATOM 750 C C . GLY A 1 99 ? 27.844 -20.766 -15.898 1 93.31 99 GLY A C 1
ATOM 751 O O . GLY A 1 99 ? 28.328 -21.109 -14.828 1 93.31 99 GLY A O 1
ATOM 752 N N . ARG A 1 100 ? 27.172 -19.672 -16.031 1 93.69 100 ARG A N 1
ATOM 753 C CA . ARG A 1 100 ? 26.828 -18.797 -14.922 1 93.69 100 ARG A CA 1
ATOM 754 C C . ARG A 1 100 ? 25.328 -18.766 -14.688 1 93.69 100 ARG A C 1
ATOM 756 O O . ARG A 1 100 ? 24.547 -19.203 -15.539 1 93.69 100 ARG A O 1
ATOM 763 N N . PRO A 1 101 ? 24.938 -18.344 -13.508 1 95.81 101 PRO A N 1
ATOM 764 C CA . PRO A 1 101 ? 23.5 -18.219 -13.289 1 95.81 101 PRO A CA 1
ATOM 765 C C . PRO A 1 101 ? 22.812 -17.312 -14.32 1 95.81 101 PRO A C 1
ATOM 767 O O . PRO A 1 101 ? 23.406 -16.297 -14.734 1 95.81 101 PRO A O 1
ATOM 770 N N . TYR A 1 102 ? 21.609 -17.641 -14.695 1 96.75 102 TYR A N 1
ATOM 771 C CA . TYR A 1 102 ? 20.875 -16.859 -15.688 1 96.75 102 TYR A CA 1
ATOM 772 C C . TYR A 1 102 ? 20.766 -15.398 -15.266 1 96.75 102 TYR A C 1
ATOM 774 O O . TYR A 1 102 ? 21.047 -14.492 -16.047 1 96.75 102 TYR A O 1
ATOM 782 N N . ARG A 1 103 ? 20.391 -15.195 -13.938 1 96.94 103 ARG A N 1
ATOM 783 C CA . ARG A 1 103 ? 20.062 -13.859 -13.438 1 96.94 103 ARG A CA 1
ATOM 784 C C . ARG A 1 103 ? 19.047 -13.164 -14.344 1 96.94 103 ARG A C 1
ATOM 786 O O . ARG A 1 103 ? 17.984 -13.711 -14.625 1 96.94 103 ARG A O 1
ATOM 793 N N . ILE A 1 104 ? 19.328 -11.945 -14.734 1 96.75 104 ILE A N 1
ATOM 794 C CA . ILE A 1 104 ? 18.344 -11.156 -15.469 1 96.75 104 ILE A CA 1
ATOM 795 C C . ILE A 1 104 ? 18.234 -11.672 -16.906 1 96.75 104 ILE A C 1
ATOM 797 O O . ILE A 1 104 ? 17.312 -11.305 -17.641 1 96.75 104 ILE A O 1
ATOM 801 N N . ASP A 1 105 ? 19.141 -12.531 -17.328 1 96.62 105 ASP A N 1
ATOM 802 C CA . ASP A 1 105 ? 19.094 -13.117 -18.656 1 96.62 105 ASP A CA 1
ATOM 803 C C . ASP A 1 105 ? 18.062 -14.242 -18.734 1 96.62 105 ASP A C 1
ATOM 805 O O . ASP A 1 105 ? 17.766 -14.75 -19.812 1 96.62 105 ASP A O 1
ATOM 809 N N . PHE A 1 106 ? 17.594 -14.688 -17.594 1 97.81 106 PHE A N 1
ATOM 810 C CA . PHE A 1 106 ? 16.484 -15.648 -17.641 1 97.81 106 PHE A CA 1
ATOM 811 C C . PHE A 1 106 ? 15.305 -15.078 -18.406 1 97.81 106 PHE A C 1
ATOM 813 O O . PHE A 1 106 ? 14.961 -13.906 -18.25 1 97.81 106 PHE A O 1
ATOM 820 N N . PRO A 1 107 ? 14.68 -15.883 -19.188 1 97.5 107 PRO A N 1
ATOM 821 C CA . PRO A 1 107 ? 13.602 -15.391 -20.047 1 97.5 107 PRO A CA 1
ATOM 822 C C . PRO A 1 107 ? 12.469 -14.742 -19.25 1 97.5 107 PRO A C 1
ATOM 824 O O . PRO A 1 107 ? 12.188 -15.156 -18.125 1 97.5 107 PRO A O 1
ATOM 827 N N . GLU A 1 108 ? 11.867 -13.758 -19.859 1 96.81 108 GLU A N 1
ATOM 828 C CA . GLU A 1 108 ? 10.562 -13.328 -19.359 1 96.81 108 GLU A CA 1
ATOM 829 C C . GLU A 1 108 ? 9.539 -14.461 -19.453 1 96.81 108 GLU A C 1
ATOM 831 O O . GLU A 1 108 ? 9.492 -15.18 -20.453 1 96.81 108 GLU A O 1
ATOM 836 N N . ILE A 1 109 ? 8.797 -14.617 -18.438 1 98.31 109 ILE A N 1
ATOM 837 C CA . ILE A 1 109 ? 7.84 -15.719 -18.391 1 98.31 109 ILE A CA 1
ATOM 838 C C . ILE A 1 109 ? 6.453 -15.188 -18.031 1 98.31 109 ILE A C 1
ATOM 840 O O . ILE A 1 109 ? 6.324 -14.078 -17.516 1 98.31 109 ILE A O 1
ATOM 844 N N . THR A 1 110 ? 5.43 -15.945 -18.328 1 98.31 110 THR A N 1
ATOM 845 C CA . THR A 1 110 ? 4.043 -15.664 -17.984 1 98.31 110 THR A CA 1
ATOM 846 C C . THR A 1 110 ? 3.459 -16.781 -17.125 1 98.31 110 THR A C 1
ATOM 848 O O . THR A 1 110 ? 4.094 -17.828 -16.938 1 98.31 110 THR A O 1
ATOM 851 N N . ILE A 1 111 ? 2.299 -16.562 -16.641 1 98.75 111 ILE A N 1
ATOM 852 C CA . ILE A 1 111 ? 1.581 -17.609 -15.906 1 98.75 111 ILE A CA 1
ATOM 853 C C . ILE A 1 111 ? 1.348 -18.812 -16.812 1 98.75 111 ILE A C 1
ATOM 855 O O . ILE A 1 111 ? 1.442 -19.953 -16.375 1 98.75 111 ILE A O 1
ATOM 859 N N . ARG A 1 112 ? 1.091 -18.578 -18.062 1 98.81 112 ARG A N 1
ATOM 860 C CA . ARG A 1 112 ? 0.872 -19.656 -19.016 1 98.81 112 ARG A CA 1
ATOM 861 C C . ARG A 1 112 ? 2.145 -20.484 -19.219 1 98.81 112 ARG A C 1
ATOM 863 O O . ARG A 1 112 ? 2.084 -21.703 -19.391 1 98.81 112 ARG A O 1
ATOM 870 N N . ASP A 1 113 ? 3.275 -19.781 -19.219 1 98.88 113 ASP A N 1
ATOM 871 C CA . ASP A 1 113 ? 4.543 -20.5 -19.312 1 98.88 113 ASP A CA 1
ATOM 872 C C . ASP A 1 113 ? 4.734 -21.438 -18.125 1 98.88 113 ASP A C 1
ATOM 874 O O . ASP A 1 113 ? 5.227 -22.562 -18.281 1 98.88 113 ASP A O 1
ATOM 878 N N . MET A 1 114 ? 4.379 -20.969 -16.922 1 98.88 114 MET A N 1
ATOM 879 C CA . MET A 1 114 ? 4.465 -21.797 -15.734 1 98.88 114 MET A CA 1
ATOM 880 C C . MET A 1 114 ? 3.625 -23.062 -15.898 1 98.88 114 MET A C 1
ATOM 882 O O . MET A 1 114 ? 4.102 -24.172 -15.633 1 98.88 114 MET A O 1
ATOM 886 N N . VAL A 1 115 ? 2.41 -22.875 -16.375 1 98.88 115 VAL A N 1
ATOM 887 C CA . VAL A 1 115 ? 1.471 -23.969 -16.5 1 98.88 115 VAL A CA 1
ATOM 888 C C . VAL A 1 115 ? 1.958 -24.938 -17.578 1 98.88 115 VAL A C 1
ATOM 890 O O . VAL A 1 115 ? 1.905 -26.156 -17.406 1 98.88 115 VAL A O 1
ATOM 893 N N . ARG A 1 116 ? 2.484 -24.406 -18.703 1 98.88 116 ARG A N 1
ATOM 894 C CA . ARG A 1 116 ? 2.984 -25.266 -19.766 1 98.88 116 ARG A CA 1
ATOM 895 C C . ARG A 1 116 ? 4.137 -26.141 -19.281 1 98.88 116 ARG A C 1
ATOM 897 O O . ARG A 1 116 ? 4.238 -27.312 -19.656 1 98.88 116 ARG A O 1
ATOM 904 N N . LEU A 1 117 ? 4.98 -25.531 -18.5 1 98.75 117 LEU A N 1
ATOM 905 C CA . LEU A 1 117 ? 6.066 -26.328 -17.938 1 98.75 117 LEU A CA 1
ATOM 906 C C . LEU A 1 117 ? 5.527 -27.453 -17.047 1 98.75 117 LEU A C 1
ATOM 908 O O . LEU A 1 117 ? 6.02 -28.578 -17.094 1 98.75 117 LEU A O 1
ATOM 912 N N . GLN A 1 118 ? 4.57 -27.156 -16.25 1 98.88 118 GLN A N 1
ATOM 913 C CA . GLN A 1 118 ? 3.945 -28.141 -15.383 1 98.88 118 GLN A CA 1
ATOM 914 C C . GLN A 1 118 ? 3.27 -29.234 -16.188 1 98.88 118 GLN A C 1
ATOM 916 O O . GLN A 1 118 ? 3.34 -30.422 -15.836 1 98.88 118 GLN A O 1
ATOM 921 N N . GLN A 1 119 ? 2.596 -28.875 -17.281 1 98.81 119 GLN A N 1
ATOM 922 C CA . GLN A 1 119 ? 1.955 -29.844 -18.172 1 98.81 119 GLN A CA 1
ATOM 923 C C . GLN A 1 119 ? 2.969 -30.844 -18.703 1 98.81 119 GLN A C 1
ATOM 925 O O . GLN A 1 119 ? 2.711 -32.062 -18.734 1 98.81 119 GLN A O 1
ATOM 930 N N . LYS A 1 120 ? 4.086 -30.312 -19.141 1 98.75 120 LYS A N 1
ATOM 931 C CA . LYS A 1 120 ? 5.125 -31.172 -19.688 1 98.75 120 LYS A CA 1
ATOM 932 C C . LYS A 1 120 ? 5.609 -32.188 -18.641 1 98.75 120 LYS A C 1
ATOM 934 O O . LYS A 1 120 ? 5.871 -33.344 -18.953 1 98.75 120 LYS A O 1
ATOM 939 N N . LEU A 1 121 ? 5.773 -31.672 -17.406 1 98.75 121 LEU A N 1
ATOM 940 C CA . LEU A 1 121 ? 6.156 -32.594 -16.344 1 98.75 121 LEU A CA 1
ATOM 941 C C . LEU A 1 121 ? 5.109 -33.688 -16.156 1 98.75 121 LEU A C 1
ATOM 943 O O . LEU A 1 121 ? 5.445 -34.875 -16.078 1 98.75 121 LEU A O 1
ATOM 947 N N . LEU A 1 122 ? 3.854 -33.281 -16.047 1 98.81 122 LEU A N 1
ATOM 948 C CA . LEU A 1 122 ? 2.793 -34.25 -15.805 1 98.81 122 LEU A CA 1
ATOM 949 C C . LEU A 1 122 ? 2.688 -35.25 -16.969 1 98.81 122 LEU A C 1
ATOM 951 O O . LEU A 1 122 ? 2.377 -36.406 -16.766 1 98.81 122 LEU A O 1
ATOM 955 N N . ASP A 1 123 ? 2.904 -34.75 -18.25 1 98.69 123 ASP A N 1
ATOM 956 C CA . ASP A 1 123 ? 2.953 -35.656 -19.406 1 98.69 123 ASP A CA 1
ATOM 957 C C . ASP A 1 123 ? 4.035 -36.719 -19.234 1 98.69 123 ASP A C 1
ATOM 959 O O . ASP A 1 123 ? 3.791 -37.906 -19.453 1 98.69 123 ASP A O 1
ATOM 963 N N . GLU A 1 124 ? 5.168 -36.281 -18.828 1 98.44 124 GLU A N 1
ATOM 964 C CA . GLU A 1 124 ? 6.301 -37.188 -18.703 1 98.44 124 GLU A CA 1
ATOM 965 C C . GLU A 1 124 ? 6.125 -38.125 -17.516 1 98.44 124 GLU A C 1
ATOM 967 O O . GLU A 1 124 ? 6.676 -39.219 -17.5 1 98.44 124 GLU A O 1
ATOM 972 N N . LEU A 1 125 ? 5.348 -37.719 -16.516 1 97.81 125 LEU A N 1
ATOM 973 C CA . LEU A 1 125 ? 5 -38.562 -15.391 1 97.81 125 LEU A CA 1
ATOM 974 C C . LEU A 1 125 ? 3.811 -39.469 -15.727 1 97.81 125 LEU A C 1
ATOM 976 O O . LEU A 1 125 ? 3.381 -40.281 -14.906 1 97.81 125 LEU A O 1
ATOM 980 N N . ARG A 1 126 ? 3.223 -39.281 -16.859 1 98.25 126 ARG A N 1
ATOM 981 C CA . ARG A 1 126 ? 2.129 -40.062 -17.422 1 98.25 126 ARG A CA 1
ATOM 982 C C . ARG A 1 126 ? 0.864 -39.906 -16.578 1 98.25 126 ARG A C 1
ATOM 984 O O . ARG A 1 126 ? 0.146 -40.875 -16.344 1 98.25 126 ARG A O 1
ATOM 991 N N . ILE A 1 127 ? 0.716 -38.812 -16.047 1 98.38 127 ILE A N 1
ATOM 992 C CA . ILE A 1 127 ? -0.528 -38.5 -15.359 1 98.38 127 ILE A CA 1
ATOM 993 C C . ILE A 1 127 ? -1.649 -38.312 -16.375 1 98.38 127 ILE A C 1
ATOM 995 O O . ILE A 1 127 ? -1.507 -37.5 -17.312 1 98.38 127 ILE A O 1
ATOM 999 N N . THR A 1 128 ? -2.82 -38.938 -16.172 1 98.19 128 THR A N 1
ATOM 1000 C CA . THR A 1 128 ? -3.865 -38.938 -17.203 1 98.19 128 THR A CA 1
ATOM 1001 C C . THR A 1 128 ? -5.047 -38.094 -16.766 1 98.19 128 THR A C 1
ATOM 1003 O O . THR A 1 128 ? -5.895 -37.719 -17.594 1 98.19 128 THR A O 1
ATOM 1006 N N . GLY A 1 129 ? -5.145 -37.812 -15.484 1 97.75 129 GLY A N 1
ATOM 1007 C CA . GLY A 1 129 ? -6.246 -37.031 -14.961 1 97.75 129 GLY A CA 1
ATOM 1008 C C . GLY A 1 129 ? -5.898 -36.281 -13.688 1 97.75 129 GLY A C 1
ATOM 1009 O O . GLY A 1 129 ? -5.047 -36.719 -12.922 1 97.75 129 GLY A O 1
ATOM 1010 N N . ILE A 1 130 ? -6.543 -35.156 -13.5 1 98.38 130 ILE A N 1
ATOM 1011 C CA . ILE A 1 130 ? -6.418 -34.312 -12.297 1 98.38 130 ILE A CA 1
ATOM 1012 C C . ILE A 1 130 ? -7.793 -34.125 -11.656 1 98.38 130 ILE A C 1
ATOM 1014 O O . ILE A 1 130 ? -8.672 -33.5 -12.234 1 98.38 130 ILE A O 1
ATOM 1018 N N . GLU A 1 131 ? -7.93 -34.688 -10.539 1 97.12 131 GLU A N 1
ATOM 1019 C CA . GLU A 1 131 ? -9.211 -34.594 -9.844 1 97.12 131 GLU A CA 1
ATOM 1020 C C . GLU A 1 131 ? -9.5 -33.125 -9.43 1 97.12 131 GLU A C 1
ATOM 1022 O O . GLU A 1 131 ? -10.633 -32.656 -9.531 1 97.12 131 GLU A O 1
ATOM 1027 N N . LEU A 1 132 ? -8.477 -32.5 -8.922 1 98.06 132 LEU A N 1
ATOM 1028 C CA . LEU A 1 132 ? -8.625 -31.141 -8.414 1 98.06 132 LEU A CA 1
ATOM 1029 C C . LEU A 1 132 ? -7.344 -30.344 -8.625 1 98.06 132 LEU A C 1
ATOM 1031 O O . LEU A 1 132 ? -6.246 -30.812 -8.32 1 98.06 132 LEU A O 1
ATOM 1035 N N . VAL A 1 133 ? -7.473 -29.172 -9.219 1 98.75 133 VAL A N 1
ATOM 1036 C CA . VAL A 1 133 ? -6.402 -28.188 -9.188 1 98.75 133 VAL A CA 1
ATOM 1037 C C . VAL A 1 133 ? -6.758 -27.062 -8.219 1 98.75 133 VAL A C 1
ATOM 1039 O O . VAL A 1 133 ? -7.863 -26.516 -8.273 1 98.75 133 VAL A O 1
ATOM 1042 N N . ILE A 1 134 ? -5.863 -26.75 -7.301 1 98.5 134 ILE A N 1
ATOM 1043 C CA . ILE A 1 134 ? -6.156 -25.766 -6.27 1 98.5 134 ILE A CA 1
ATOM 1044 C C . ILE A 1 134 ? -5 -24.766 -6.172 1 98.5 134 ILE A C 1
ATOM 1046 O O . ILE A 1 134 ? -3.834 -25.156 -6.262 1 98.5 134 ILE A O 1
ATOM 1050 N N . GLY A 1 135 ? -5.309 -23.5 -6 1 98.19 135 GLY A N 1
ATOM 1051 C CA . GLY A 1 135 ? -4.289 -22.484 -5.766 1 98.19 135 GLY A CA 1
ATOM 1052 C C . GLY A 1 135 ? -4.859 -21.172 -5.285 1 98.19 135 GLY A C 1
ATOM 1053 O O . GLY A 1 135 ? -6.016 -20.844 -5.566 1 98.19 135 GLY A O 1
ATOM 1054 N N . GLY A 1 136 ? -4.109 -20.469 -4.527 1 98.19 136 GLY A N 1
ATOM 1055 C CA . GLY A 1 136 ? -4.426 -19.109 -4.094 1 98.19 136 GLY A CA 1
ATOM 1056 C C . GLY A 1 136 ? -3.469 -18.062 -4.641 1 98.19 136 GLY A C 1
ATOM 1057 O O . GLY A 1 136 ? -2.289 -18.359 -4.855 1 98.19 136 GLY A O 1
ATOM 1058 N N . SER A 1 137 ? -3.98 -16.828 -4.848 1 98.31 137 SER A N 1
ATOM 1059 C CA . SER A 1 137 ? -3.133 -15.742 -5.348 1 98.31 137 SER A CA 1
ATOM 1060 C C . SER A 1 137 ? -2.479 -16.125 -6.672 1 98.31 137 SER A C 1
ATOM 1062 O O . SER A 1 137 ? -3.162 -16.516 -7.621 1 98.31 137 SER A O 1
ATOM 1064 N N . MET A 1 138 ? -1.21 -16.156 -6.785 1 98.75 138 MET A N 1
ATOM 1065 C CA . MET A 1 138 ? -0.535 -16.562 -8.016 1 98.75 138 MET A CA 1
ATOM 1066 C C . MET A 1 138 ? -0.835 -18.016 -8.352 1 98.75 138 MET A C 1
ATOM 1068 O O . MET A 1 138 ? -0.961 -18.375 -9.523 1 98.75 138 MET A O 1
ATOM 1072 N N . GLY A 1 139 ? -0.882 -18.859 -7.297 1 98.75 139 GLY A N 1
ATOM 1073 C CA . GLY A 1 139 ? -1.262 -20.234 -7.516 1 98.75 139 GLY A CA 1
ATOM 1074 C C . GLY A 1 139 ? -2.643 -20.391 -8.125 1 98.75 139 GLY A C 1
ATOM 1075 O O . GLY A 1 139 ? -2.877 -21.297 -8.93 1 98.75 139 GLY A O 1
ATOM 1076 N N . GLY A 1 140 ? -3.555 -19.5 -7.723 1 98.81 140 GLY A N 1
ATOM 1077 C CA . GLY A 1 140 ? -4.879 -19.5 -8.328 1 98.81 140 GLY A CA 1
ATOM 1078 C C . GLY A 1 140 ? -4.867 -19.125 -9.789 1 98.81 140 GLY A C 1
ATOM 1079 O O . GLY A 1 140 ? -5.637 -19.656 -10.586 1 98.81 140 GLY A O 1
ATOM 1080 N N . MET A 1 141 ? -4.008 -18.203 -10.156 1 98.88 141 MET A N 1
ATOM 1081 C CA . MET A 1 141 ? -3.828 -17.828 -11.562 1 98.88 141 MET A CA 1
ATOM 1082 C C . MET A 1 141 ? -3.371 -19.031 -12.383 1 98.88 141 MET A C 1
ATOM 1084 O O . MET A 1 141 ? -3.879 -19.281 -13.477 1 98.88 141 MET A O 1
ATOM 1088 N N . GLN A 1 142 ? -2.418 -19.766 -11.82 1 98.88 142 GLN A N 1
ATOM 1089 C CA . GLN A 1 142 ? -1.946 -20.984 -12.477 1 98.88 142 GLN A CA 1
ATOM 1090 C C . GLN A 1 142 ? -3.066 -22 -12.609 1 98.88 142 GLN A C 1
ATOM 1092 O O . GLN A 1 142 ? -3.277 -22.578 -13.68 1 98.88 142 GLN A O 1
ATOM 1097 N N . ALA A 1 143 ? -3.781 -22.203 -11.539 1 98.94 143 ALA A N 1
ATOM 1098 C CA . ALA A 1 143 ? -4.863 -23.172 -11.531 1 98.94 143 ALA A CA 1
ATOM 1099 C C . ALA A 1 143 ? -5.902 -22.844 -12.602 1 98.94 143 ALA A C 1
ATOM 1101 O O . ALA A 1 143 ? -6.367 -23.734 -13.32 1 98.94 143 ALA A O 1
ATOM 1102 N N . LEU A 1 144 ? -6.242 -21.609 -12.688 1 98.88 144 LEU A N 1
ATOM 1103 C CA . LEU A 1 144 ? -7.227 -21.188 -13.68 1 98.88 144 LEU A CA 1
ATOM 1104 C C . LEU A 1 144 ? -6.715 -21.453 -15.094 1 98.88 144 LEU A C 1
ATOM 1106 O O . LEU A 1 144 ? -7.449 -21.969 -15.93 1 98.88 144 LEU A O 1
ATOM 1110 N N . GLU A 1 145 ? -5.504 -21.125 -15.391 1 98.88 145 GLU A N 1
ATOM 1111 C CA . GLU A 1 145 ? -4.922 -21.391 -16.703 1 98.88 145 GLU A CA 1
ATOM 1112 C C . GLU A 1 145 ? -4.816 -22.875 -16.984 1 98.88 145 GLU A C 1
ATOM 1114 O O . GLU A 1 145 ? -4.977 -23.312 -18.125 1 98.88 145 GLU A O 1
ATOM 1119 N N . TRP A 1 146 ? -4.523 -23.656 -15.945 1 98.81 146 TRP A N 1
ATOM 1120 C CA . TRP A 1 146 ? -4.555 -25.094 -16.094 1 98.81 146 TRP A CA 1
ATOM 1121 C C . TRP A 1 146 ? -5.887 -25.562 -16.688 1 98.81 146 TRP A C 1
ATOM 1123 O O . TRP A 1 146 ? -5.922 -26.344 -17.625 1 98.81 146 TRP A O 1
ATOM 1133 N N . CYS A 1 147 ? -6.973 -25.047 -16.141 1 98.69 147 CYS A N 1
ATOM 1134 C CA . CYS A 1 147 ? -8.312 -25.469 -16.547 1 98.69 147 CYS A CA 1
ATOM 1135 C C . CYS A 1 147 ? -8.602 -25.047 -17.984 1 98.69 147 CYS A C 1
ATOM 1137 O O . CYS A 1 147 ? -9.398 -25.688 -18.672 1 98.69 147 CYS A O 1
ATOM 1139 N N . ILE A 1 148 ? -7.98 -24.016 -18.438 1 98.5 148 ILE A N 1
ATOM 1140 C CA . ILE A 1 148 ? -8.195 -23.5 -19.797 1 98.5 148 ILE A CA 1
ATOM 1141 C C . ILE A 1 148 ? -7.312 -24.25 -20.781 1 98.5 148 ILE A C 1
ATOM 1143 O O . ILE A 1 148 ? -7.742 -24.578 -21.891 1 98.5 148 ILE A O 1
ATOM 1147 N N . MET A 1 149 ? -6.098 -24.641 -20.344 1 98.5 149 MET A N 1
ATOM 1148 C CA . MET A 1 149 ? -5.066 -25.078 -21.281 1 98.5 149 MET A CA 1
ATOM 1149 C C . MET A 1 149 ? -4.969 -26.609 -21.281 1 98.5 149 MET A C 1
ATOM 1151 O O . MET A 1 149 ? -4.16 -27.172 -22.031 1 98.5 149 MET A O 1
ATOM 1155 N N . ASP A 1 150 ? -5.699 -27.266 -20.422 1 98.56 150 ASP A N 1
ATOM 1156 C CA . ASP A 1 150 ? -5.574 -28.703 -20.297 1 98.56 150 ASP A CA 1
ATOM 1157 C C . ASP A 1 150 ? -6.926 -29.344 -20 1 98.56 150 ASP A C 1
ATOM 1159 O O . ASP A 1 150 ? -7.73 -28.797 -19.25 1 98.56 150 ASP A O 1
ATOM 1163 N N . ASP A 1 151 ? -7.258 -30.5 -20.484 1 97.75 151 ASP A N 1
ATOM 1164 C CA . ASP A 1 151 ? -8.539 -31.172 -20.312 1 97.75 151 ASP A CA 1
ATOM 1165 C C . ASP A 1 151 ? -8.508 -32.094 -19.094 1 97.75 151 ASP A C 1
ATOM 1167 O O . ASP A 1 151 ? -9.555 -32.594 -18.641 1 97.75 151 ASP A O 1
ATOM 1171 N N . ARG A 1 152 ? -7.41 -32.281 -18.453 1 97.88 152 ARG A N 1
ATOM 1172 C CA . ARG A 1 152 ? -7.262 -33.281 -17.375 1 97.88 152 ARG A CA 1
ATOM 1173 C C . ARG A 1 152 ? -8 -32.812 -16.125 1 97.88 152 ARG A C 1
ATOM 1175 O O . ARG A 1 152 ? -8.539 -33.656 -15.383 1 97.88 152 ARG A O 1
ATOM 1182 N N . PRO A 1 153 ? -8.016 -31.453 -15.82 1 98.19 153 PRO A N 1
ATOM 1183 C CA . PRO A 1 153 ? -8.68 -31.047 -14.578 1 98.19 153 PRO A CA 1
ATOM 1184 C C . PRO A 1 153 ? -10.18 -31.344 -14.586 1 98.19 153 PRO A C 1
ATOM 1186 O O . PRO A 1 153 ? -10.867 -31.031 -15.562 1 98.19 153 PRO A O 1
ATOM 1189 N N . ARG A 1 154 ? -10.641 -31.906 -13.477 1 97.12 154 ARG A N 1
ATOM 1190 C CA . ARG A 1 154 ? -12.055 -32.25 -13.367 1 97.12 154 ARG A CA 1
ATOM 1191 C C . ARG A 1 154 ? -12.789 -31.281 -12.453 1 97.12 154 ARG A C 1
ATOM 1193 O O . ARG A 1 154 ? -14.016 -31.203 -12.477 1 97.12 154 ARG A O 1
ATOM 1200 N N . SER A 1 155 ? -12.117 -30.625 -11.594 1 98.06 155 SER A N 1
ATOM 1201 C CA . SER A 1 155 ? -12.609 -29.562 -10.719 1 98.06 155 SER A CA 1
ATOM 1202 C C . SER A 1 155 ? -11.484 -28.609 -10.32 1 98.06 155 SER A C 1
ATOM 1204 O O . SER A 1 155 ? -10.305 -28.906 -10.523 1 98.06 155 SER A O 1
ATOM 1206 N N . ALA A 1 156 ? -11.836 -27.438 -9.789 1 98.69 156 ALA A N 1
ATOM 1207 C CA . ALA A 1 156 ? -10.797 -26.469 -9.438 1 98.69 156 ALA A CA 1
ATOM 1208 C C . ALA A 1 156 ? -11.25 -25.562 -8.305 1 98.69 156 ALA A C 1
ATOM 1210 O O . ALA A 1 156 ? -12.453 -25.328 -8.125 1 98.69 156 ALA A O 1
ATOM 1211 N N . VAL A 1 157 ? -10.312 -25.094 -7.52 1 98.75 157 VAL A N 1
ATOM 1212 C CA . VAL A 1 157 ? -10.531 -24.125 -6.461 1 98.75 157 VAL A CA 1
ATOM 1213 C C . VAL A 1 157 ? -9.586 -22.938 -6.656 1 98.75 157 VAL A C 1
ATOM 1215 O O . VAL A 1 157 ? -8.367 -23.109 -6.73 1 98.75 157 VAL A O 1
ATOM 1218 N N . PHE A 1 158 ? -10.148 -21.781 -6.801 1 98.75 158 PHE A N 1
ATOM 1219 C CA . PHE A 1 158 ? -9.414 -20.531 -6.949 1 98.75 158 PHE A CA 1
ATOM 1220 C C . PHE A 1 158 ? -9.609 -19.641 -5.73 1 98.75 158 PHE A C 1
ATOM 1222 O O . PHE A 1 158 ? -10.742 -19.312 -5.367 1 98.75 158 PHE A O 1
ATOM 1229 N N . VAL A 1 159 ? -8.5 -19.172 -5.113 1 98.69 159 VAL A N 1
ATOM 1230 C CA . VAL A 1 159 ? -8.633 -18.391 -3.891 1 98.69 159 VAL A CA 1
ATOM 1231 C C . VAL A 1 159 ? -7.91 -17.047 -4.055 1 98.69 159 VAL A C 1
ATOM 1233 O O . VAL A 1 159 ? -6.727 -17.016 -4.387 1 98.69 159 VAL A O 1
ATOM 1236 N N . GLY A 1 160 ? -8.578 -15.93 -3.803 1 98.38 160 GLY A N 1
ATOM 1237 C CA . GLY A 1 160 ? -7.961 -14.625 -3.672 1 98.38 160 GLY A CA 1
ATOM 1238 C C . GLY A 1 160 ? -7.289 -14.148 -4.949 1 98.38 160 GLY A C 1
ATOM 1239 O O . GLY A 1 160 ? -6.137 -13.711 -4.926 1 98.38 160 GLY A O 1
ATOM 1240 N N . MET A 1 161 ? -7.949 -14.312 -6.094 1 98.12 161 MET A N 1
ATOM 1241 C CA . MET A 1 161 ? -7.441 -13.844 -7.383 1 98.12 161 MET A CA 1
ATOM 1242 C C . MET A 1 161 ? -8.57 -13.711 -8.398 1 98.12 161 MET A C 1
ATOM 1244 O O . MET A 1 161 ? -9.695 -14.156 -8.141 1 98.12 161 MET A O 1
ATOM 1248 N N . GLY A 1 162 ? -8.336 -13.062 -9.547 1 97.75 162 GLY A N 1
ATOM 1249 C CA . GLY A 1 162 ? -9.352 -12.836 -10.562 1 97.75 162 GLY A CA 1
ATOM 1250 C C . GLY A 1 162 ? -8.922 -13.273 -11.953 1 97.75 162 GLY A C 1
ATOM 1251 O O . GLY A 1 162 ? -7.965 -14.031 -12.094 1 97.75 162 GLY A O 1
ATOM 1252 N N . LYS A 1 163 ? -9.711 -12.852 -12.914 1 98.25 163 LYS A N 1
ATOM 1253 C CA . LYS A 1 163 ? -9.555 -13.258 -14.312 1 98.25 163 LYS A CA 1
ATOM 1254 C C . LYS A 1 163 ? -8.32 -12.602 -14.938 1 98.25 163 LYS A C 1
ATOM 1256 O O . LYS A 1 163 ? -7.824 -13.062 -15.961 1 98.25 163 LYS A O 1
ATOM 1261 N N . ALA A 1 164 ? -7.863 -11.531 -14.305 1 97.88 164 ALA A N 1
ATOM 1262 C CA . ALA A 1 164 ? -6.684 -10.781 -14.727 1 97.88 164 ALA A CA 1
ATOM 1263 C C . ALA A 1 164 ? -6.086 -9.992 -13.57 1 97.88 164 ALA A C 1
ATOM 1265 O O . ALA A 1 164 ? -6.785 -9.672 -12.602 1 97.88 164 ALA A O 1
ATOM 1266 N N . HIS A 1 165 ? -4.785 -9.812 -13.695 1 97 165 HIS A N 1
ATOM 1267 C CA . HIS A 1 165 ? -4.152 -8.969 -12.688 1 97 165 HIS A CA 1
ATOM 1268 C C . HIS A 1 165 ? -4.57 -7.508 -12.852 1 97 165 HIS A C 1
ATOM 1270 O O . HIS A 1 165 ? -4.414 -6.93 -13.93 1 97 165 HIS A O 1
ATOM 1276 N N . SER A 1 166 ? -5.141 -6.855 -11.883 1 96.56 166 SER A N 1
ATOM 1277 C CA . SER A 1 166 ? -5.727 -5.523 -11.961 1 96.56 166 SER A CA 1
ATOM 1278 C C . SER A 1 166 ? -4.648 -4.445 -11.969 1 96.56 166 SER A C 1
ATOM 1280 O O . SER A 1 166 ? -3.498 -4.707 -11.617 1 96.56 166 SER A O 1
ATOM 1282 N N . PRO A 1 167 ? -5.023 -3.268 -12.398 1 96.56 167 PRO A N 1
ATOM 1283 C CA . PRO A 1 167 ? -4.051 -2.178 -12.328 1 96.56 167 PRO A CA 1
ATOM 1284 C C . PRO A 1 167 ? -3.604 -1.884 -10.898 1 96.56 167 PRO A C 1
ATOM 1286 O O . PRO A 1 167 ? -2.461 -1.47 -10.672 1 96.56 167 PRO A O 1
ATOM 1289 N N . TRP A 1 168 ? -4.453 -2.094 -9.914 1 96.06 168 TRP A N 1
ATOM 1290 C CA . TRP A 1 168 ? -4.098 -1.961 -8.5 1 96.06 168 TRP A CA 1
ATOM 1291 C C . TRP A 1 168 ? -2.947 -2.896 -8.141 1 96.06 168 TRP A C 1
ATOM 1293 O O . TRP A 1 168 ? -1.921 -2.455 -7.617 1 96.06 168 TRP A O 1
ATOM 1303 N N . ALA A 1 169 ? -3.121 -4.145 -8.461 1 97.5 169 ALA A N 1
ATOM 1304 C CA . ALA A 1 169 ? -2.107 -5.152 -8.164 1 97.5 169 ALA A CA 1
ATOM 1305 C C . ALA A 1 169 ? -0.83 -4.898 -8.953 1 97.5 169 ALA A C 1
ATOM 1307 O O . ALA A 1 169 ? 0.276 -5.074 -8.438 1 97.5 169 ALA A O 1
ATOM 1308 N N . ILE A 1 170 ? -0.994 -4.473 -10.195 1 97.88 170 ILE A N 1
ATOM 1309 C CA . ILE A 1 170 ? 0.148 -4.156 -11.047 1 97.88 170 ILE A CA 1
ATOM 1310 C C . ILE A 1 170 ? 0.928 -2.986 -10.453 1 97.88 170 ILE A C 1
ATOM 1312 O O . ILE A 1 170 ? 2.16 -3 -10.43 1 97.88 170 ILE A O 1
ATOM 1316 N N . GLY A 1 171 ? 0.227 -1.977 -9.984 1 98 171 GLY A N 1
ATOM 1317 C CA . GLY A 1 171 ? 0.879 -0.85 -9.336 1 98 171 GLY A CA 1
ATOM 1318 C C . GLY A 1 171 ? 1.689 -1.249 -8.117 1 98 171 GLY A C 1
ATOM 1319 O O . GLY A 1 171 ? 2.822 -0.795 -7.941 1 98 171 GLY A O 1
ATOM 1320 N N . ILE A 1 172 ? 1.117 -2.094 -7.266 1 98.44 172 ILE A N 1
ATOM 1321 C CA . ILE A 1 172 ? 1.795 -2.572 -6.066 1 98.44 172 ILE A CA 1
ATOM 1322 C C . ILE A 1 172 ? 3.053 -3.344 -6.457 1 98.44 172 ILE A C 1
ATOM 1324 O O . ILE A 1 172 ? 4.125 -3.125 -5.887 1 98.44 172 ILE A O 1
ATOM 1328 N N . SER A 1 173 ? 2.922 -4.195 -7.469 1 98.31 173 SER A N 1
ATOM 1329 C CA . SER A 1 173 ? 4.07 -4.941 -7.977 1 98.31 173 SER A CA 1
ATOM 1330 C C . SER A 1 173 ? 5.164 -4.004 -8.477 1 98.31 173 SER A C 1
ATOM 1332 O O . SER A 1 173 ? 6.348 -4.246 -8.242 1 98.31 173 SER A O 1
ATOM 1334 N N . HIS A 1 174 ? 4.758 -2.994 -9.156 1 98.38 174 HIS A N 1
ATOM 1335 C CA . HIS A 1 174 ? 5.699 -2.039 -9.727 1 98.38 174 HIS A CA 1
ATOM 1336 C C . HIS A 1 174 ? 6.531 -1.37 -8.641 1 98.38 174 HIS A C 1
ATOM 1338 O O . HIS A 1 174 ? 7.754 -1.251 -8.773 1 98.38 174 HIS A O 1
ATOM 1344 N N . THR A 1 175 ? 5.898 -0.947 -7.566 1 98.81 175 THR A N 1
ATOM 1345 C CA . THR A 1 175 ? 6.633 -0.313 -6.477 1 98.81 175 THR A CA 1
ATOM 1346 C C . THR A 1 175 ? 7.641 -1.284 -5.867 1 98.81 175 THR A C 1
ATOM 1348 O O . THR A 1 175 ? 8.75 -0.89 -5.516 1 98.81 175 THR A O 1
ATOM 1351 N N . GLN A 1 176 ? 7.262 -2.541 -5.746 1 98.88 176 GLN A N 1
ATOM 1352 C CA . GLN A 1 176 ? 8.164 -3.559 -5.219 1 98.88 176 GLN A CA 1
ATOM 1353 C C . GLN A 1 176 ? 9.383 -3.734 -6.121 1 98.88 176 GLN A C 1
ATOM 1355 O O . GLN A 1 176 ? 10.516 -3.777 -5.637 1 98.88 176 GLN A O 1
ATOM 1360 N N . ARG A 1 177 ? 9.148 -3.758 -7.391 1 98.75 177 ARG A N 1
ATOM 1361 C CA . ARG A 1 177 ? 10.258 -3.941 -8.312 1 98.75 177 ARG A CA 1
ATOM 1362 C C . ARG A 1 177 ? 11.164 -2.715 -8.328 1 98.75 177 ARG A C 1
ATOM 1364 O O . ARG A 1 177 ? 12.391 -2.84 -8.438 1 98.75 177 ARG A O 1
ATOM 1371 N N . GLN A 1 178 ? 10.57 -1.501 -8.188 1 98.81 178 GLN A N 1
ATOM 1372 C CA . GLN A 1 178 ? 11.391 -0.299 -8.102 1 98.81 178 GLN A CA 1
ATOM 1373 C C . GLN A 1 178 ? 12.312 -0.352 -6.879 1 98.81 178 GLN A C 1
ATOM 1375 O O . GLN A 1 178 ? 13.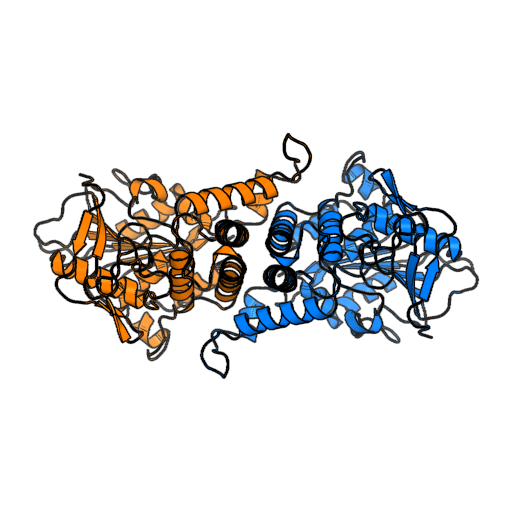453 0.112 -6.934 1 98.81 178 GLN A O 1
ATOM 1380 N N . ALA A 1 179 ? 11.812 -0.877 -5.762 1 98.88 179 ALA A N 1
ATOM 1381 C CA . ALA A 1 179 ? 12.633 -1.033 -4.566 1 98.88 179 ALA A CA 1
ATOM 1382 C C . ALA A 1 179 ? 13.883 -1.868 -4.859 1 98.88 179 ALA A C 1
ATOM 1384 O O . ALA A 1 179 ? 14.984 -1.515 -4.441 1 98.88 179 ALA A O 1
ATOM 1385 N N . ILE A 1 180 ? 13.688 -2.918 -5.594 1 98.88 180 ILE A N 1
ATOM 1386 C CA . ILE A 1 180 ? 14.781 -3.818 -5.93 1 98.88 180 ILE A CA 1
ATOM 1387 C C . ILE A 1 180 ? 15.734 -3.129 -6.906 1 98.88 180 ILE A C 1
ATOM 1389 O O . ILE A 1 180 ? 16.953 -3.135 -6.703 1 98.88 180 ILE A O 1
ATOM 1393 N N . TYR A 1 181 ? 15.18 -2.475 -7.938 1 98.56 181 TYR A N 1
ATOM 1394 C CA . TYR A 1 181 ? 15.977 -1.83 -8.969 1 98.56 181 TYR A CA 1
ATOM 1395 C C . TYR A 1 181 ? 16.812 -0.699 -8.383 1 98.56 181 TYR A C 1
ATOM 1397 O O . TYR A 1 181 ? 17.906 -0.413 -8.875 1 98.56 181 TYR A O 1
ATOM 1405 N N . ASN A 1 182 ? 16.328 -0.09 -7.348 1 98.31 182 ASN A N 1
ATOM 1406 C CA . ASN A 1 182 ? 17 1.063 -6.75 1 98.31 182 ASN A CA 1
ATOM 1407 C C . ASN A 1 182 ? 18.156 0.639 -5.848 1 98.31 182 ASN A C 1
ATOM 1409 O O . ASN A 1 182 ? 18.953 1.471 -5.43 1 98.31 182 ASN A O 1
ATOM 1413 N N . ASP A 1 183 ? 18.25 -0.634 -5.484 1 98.31 183 ASP A N 1
ATOM 1414 C CA . ASP A 1 183 ? 19.344 -1.127 -4.652 1 98.31 183 ASP A CA 1
ATOM 1415 C C . ASP A 1 183 ? 20.672 -1.039 -5.387 1 98.31 183 ASP A C 1
ATOM 1417 O O . ASP A 1 183 ? 20.797 -1.527 -6.512 1 98.31 183 ASP A O 1
ATOM 1421 N N . PRO A 1 184 ? 21.641 -0.43 -4.746 1 96.25 184 PRO A N 1
ATOM 1422 C CA . PRO A 1 184 ? 22.938 -0.298 -5.43 1 96.25 184 PRO A CA 1
ATOM 1423 C C . PRO A 1 184 ? 23.547 -1.646 -5.809 1 96.25 184 PRO A C 1
ATOM 1425 O O . PRO A 1 184 ? 24.312 -1.733 -6.773 1 96.25 184 PRO A O 1
ATOM 1428 N N . ASN A 1 185 ? 23.188 -2.707 -5.125 1 97.69 185 ASN A N 1
ATOM 1429 C CA . ASN A 1 185 ? 23.734 -4.031 -5.418 1 97.69 185 ASN A CA 1
ATOM 1430 C C . ASN A 1 185 ? 22.953 -4.715 -6.543 1 97.69 185 ASN A C 1
ATOM 1432 O O . ASN A 1 185 ? 23.344 -5.789 -7.004 1 97.69 185 ASN A O 1
ATOM 1436 N N . TRP A 1 186 ? 21.891 -4.141 -7.059 1 97.81 186 TRP A N 1
ATOM 1437 C CA . TRP A 1 186 ? 21.125 -4.711 -8.156 1 97.81 186 TRP A CA 1
ATOM 1438 C C . TRP A 1 186 ? 22 -4.934 -9.383 1 97.81 186 TRP A C 1
ATOM 1440 O O . TRP A 1 186 ? 21.875 -5.961 -10.055 1 97.81 186 TRP A O 1
ATOM 1450 N N . LYS A 1 187 ? 22.875 -3.945 -9.617 1 96.81 187 LYS A N 1
ATOM 1451 C CA . LYS A 1 187 ? 23.844 -4.004 -10.711 1 96.81 187 LYS A CA 1
ATOM 1452 C C . LYS A 1 187 ? 23.188 -4.434 -12.016 1 96.81 187 LYS A C 1
ATOM 1454 O O . LYS A 1 187 ? 23.641 -5.367 -12.672 1 96.81 187 LYS A O 1
ATOM 1459 N N . GLU A 1 188 ? 22 -3.934 -12.336 1 96.38 188 GLU A N 1
ATOM 1460 C CA . GLU A 1 188 ? 21.234 -4.172 -13.555 1 96.38 188 GLU A CA 1
ATOM 1461 C C . GLU A 1 188 ? 20.844 -5.645 -13.68 1 96.38 188 GLU A C 1
ATOM 1463 O O . GLU A 1 188 ? 20.766 -6.18 -14.789 1 96.38 188 GLU A O 1
ATOM 1468 N N . GLY A 1 189 ? 20.766 -6.336 -12.547 1 96.56 189 GLY A N 1
ATOM 1469 C CA . GLY A 1 189 ? 20.297 -7.715 -12.516 1 96.56 189 GLY A CA 1
ATOM 1470 C C . GLY A 1 189 ? 21.438 -8.719 -12.523 1 96.56 189 GLY A C 1
ATOM 1471 O O . GLY A 1 189 ? 21.203 -9.93 -12.492 1 96.56 189 GLY A O 1
ATOM 1472 N N . TYR A 1 190 ? 22.719 -8.234 -12.57 1 95.38 190 TYR A N 1
ATOM 1473 C CA . TYR A 1 190 ? 23.891 -9.094 -12.633 1 95.38 190 TYR A CA 1
ATOM 1474 C C . TYR A 1 190 ? 24.672 -9.078 -11.32 1 95.38 190 TYR A C 1
ATOM 1476 O O . TYR A 1 190 ? 25.891 -9.016 -11.312 1 95.38 190 TYR A O 1
ATOM 1484 N N . TYR A 1 191 ? 24.016 -9.094 -10.211 1 94.75 191 TYR A N 1
ATOM 1485 C CA . TYR A 1 191 ? 24.672 -9.07 -8.914 1 94.75 191 TYR A CA 1
ATOM 1486 C C . TYR A 1 191 ? 25.297 -10.43 -8.602 1 94.75 191 TYR A C 1
ATOM 1488 O O . TYR A 1 191 ? 24.859 -11.453 -9.133 1 94.75 191 TYR A O 1
ATOM 1496 N N . SER A 1 192 ? 26.359 -10.391 -7.734 1 91.69 192 SER A N 1
ATOM 1497 C CA . SER A 1 192 ? 27 -11.625 -7.277 1 91.69 192 SER A CA 1
ATOM 1498 C C . SER A 1 192 ? 26.203 -12.266 -6.141 1 91.69 192 SER A C 1
ATOM 1500 O O . SER A 1 192 ? 25.422 -11.594 -5.461 1 91.69 192 SER A O 1
ATOM 1502 N N . ALA A 1 193 ? 26.344 -13.578 -5.988 1 89.56 193 ALA A N 1
ATOM 1503 C CA . ALA A 1 193 ? 25.641 -14.328 -4.957 1 89.56 193 ALA A CA 1
ATOM 1504 C C . ALA A 1 193 ? 25.953 -13.789 -3.566 1 89.56 193 ALA A C 1
ATOM 1506 O O . ALA A 1 193 ? 25.109 -13.836 -2.666 1 89.56 193 ALA A O 1
ATOM 1507 N N . ASP A 1 194 ? 27.109 -13.148 -3.426 1 93.12 194 ASP A N 1
ATOM 1508 C CA . ASP A 1 194 ? 27.547 -12.703 -2.111 1 93.12 194 ASP A CA 1
ATOM 1509 C C . ASP A 1 194 ? 27.078 -11.281 -1.828 1 93.12 194 ASP A C 1
ATOM 1511 O O . ASP A 1 194 ? 27.125 -10.82 -0.683 1 93.12 194 ASP A O 1
ATOM 1515 N N . GLN A 1 195 ? 26.672 -10.57 -2.906 1 96.06 195 GLN A N 1
ATOM 1516 C CA . GLN A 1 195 ? 26.234 -9.188 -2.73 1 96.06 195 GLN A CA 1
ATOM 1517 C C . GLN A 1 195 ? 24.891 -8.953 -3.428 1 96.06 195 GLN A C 1
ATOM 1519 O O . GLN A 1 195 ? 24.781 -8.062 -4.273 1 96.06 195 GLN A O 1
ATOM 1524 N N . PRO A 1 196 ? 23.906 -9.688 -3.014 1 97.44 196 PRO A N 1
ATOM 1525 C CA . PRO A 1 196 ? 22.578 -9.484 -3.602 1 97.44 196 PRO A CA 1
ATOM 1526 C C . PRO A 1 196 ? 21.922 -8.18 -3.141 1 97.44 196 PRO A C 1
ATOM 1528 O O . PRO A 1 196 ? 22.375 -7.566 -2.172 1 97.44 196 PRO A O 1
ATOM 1531 N N . PRO A 1 197 ? 20.984 -7.719 -3.836 1 98.38 197 PRO A N 1
ATOM 1532 C CA . PRO A 1 197 ? 20.266 -6.512 -3.428 1 98.38 197 PRO A CA 1
ATOM 1533 C C . PRO A 1 197 ? 19.328 -6.754 -2.244 1 98.38 197 PRO A C 1
ATOM 1535 O O . PRO A 1 197 ? 18.109 -6.668 -2.391 1 98.38 197 PRO A O 1
ATOM 1538 N N . ARG A 1 198 ? 19.859 -6.93 -1.081 1 98.44 198 ARG A N 1
ATOM 1539 C CA . ARG A 1 198 ? 19.156 -7.348 0.125 1 98.44 198 ARG A CA 1
ATOM 1540 C C . ARG A 1 198 ? 18.172 -6.27 0.591 1 98.44 198 ARG A C 1
ATOM 1542 O O . ARG A 1 198 ? 17.047 -6.566 0.958 1 98.44 198 ARG A O 1
ATOM 1549 N N . LYS A 1 199 ? 18.594 -4.957 0.551 1 98.62 199 LYS A N 1
ATOM 1550 C CA . LYS A 1 199 ? 17.734 -3.879 1.034 1 98.62 199 LYS A CA 1
ATOM 1551 C C . LYS A 1 199 ? 16.531 -3.688 0.124 1 98.62 199 LYS A C 1
ATOM 1553 O O . LYS A 1 199 ? 15.422 -3.439 0.6 1 98.62 199 LYS A O 1
ATOM 1558 N N . GLY A 1 200 ? 16.812 -3.785 -1.197 1 98.81 200 GLY A N 1
ATOM 1559 C CA . GLY A 1 200 ? 15.734 -3.66 -2.158 1 98.81 200 GLY A CA 1
ATOM 1560 C C . GLY A 1 200 ? 14.688 -4.754 -2.027 1 98.81 200 GLY A C 1
ATOM 1561 O O . GLY A 1 200 ? 13.492 -4.48 -2.031 1 98.81 200 GLY A O 1
ATOM 1562 N N . LEU A 1 201 ? 15.148 -6.008 -1.866 1 98.88 201 LEU A N 1
ATOM 1563 C CA . LEU A 1 201 ? 14.211 -7.125 -1.733 1 98.88 201 LEU A CA 1
ATOM 1564 C C . LEU A 1 201 ? 13.453 -7.043 -0.414 1 98.88 201 LEU A C 1
ATOM 1566 O O . LEU A 1 201 ? 12.266 -7.352 -0.36 1 98.88 201 LEU A O 1
ATOM 1570 N N . ALA A 1 202 ? 14.148 -6.648 0.625 1 98.94 202 ALA A N 1
ATOM 1571 C CA . ALA A 1 202 ? 13.492 -6.477 1.915 1 98.94 202 ALA A CA 1
ATOM 1572 C C . ALA A 1 202 ? 12.375 -5.441 1.827 1 98.94 202 ALA A C 1
ATOM 1574 O O . ALA A 1 202 ? 11.266 -5.668 2.318 1 98.94 202 ALA A O 1
ATOM 1575 N N . LEU A 1 203 ? 12.672 -4.309 1.202 1 98.94 203 LEU A N 1
ATOM 1576 C CA . LEU A 1 203 ? 11.672 -3.264 1.05 1 98.94 203 LEU A CA 1
ATOM 1577 C C . LEU A 1 203 ? 10.508 -3.746 0.181 1 98.94 203 LEU A C 1
ATOM 1579 O O . LEU A 1 203 ? 9.352 -3.443 0.464 1 98.94 203 LEU A O 1
ATOM 1583 N N . ALA A 1 204 ? 10.844 -4.477 -0.908 1 98.94 204 ALA A N 1
ATOM 1584 C CA . ALA A 1 204 ? 9.781 -5.055 -1.735 1 98.94 204 ALA A CA 1
ATOM 1585 C C . ALA A 1 204 ? 8.82 -5.887 -0.895 1 98.94 204 ALA A C 1
ATOM 1587 O O . ALA A 1 204 ? 7.602 -5.77 -1.033 1 98.94 204 ALA A O 1
ATOM 1588 N N . ARG A 1 205 ? 9.375 -6.664 0.007 1 98.88 205 ARG A N 1
ATOM 15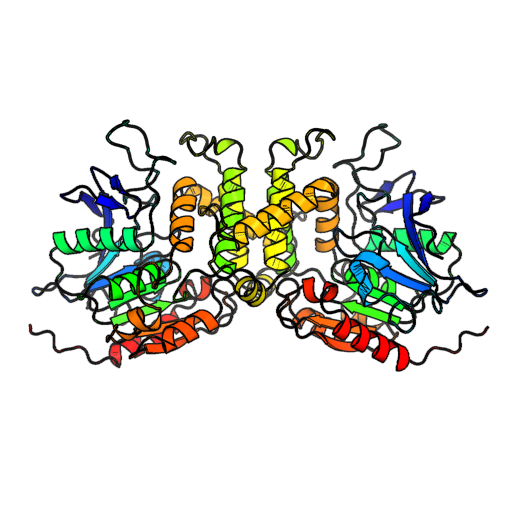89 C CA . ARG A 1 205 ? 8.562 -7.504 0.878 1 98.88 205 ARG A CA 1
ATOM 1590 C C . ARG A 1 205 ? 7.762 -6.66 1.861 1 98.88 205 ARG A C 1
ATOM 1592 O O . ARG A 1 205 ? 6.605 -6.973 2.154 1 98.88 205 ARG A O 1
ATOM 1599 N N . MET A 1 206 ? 8.352 -5.602 2.42 1 98.88 206 MET A N 1
ATOM 1600 C CA . MET A 1 206 ? 7.621 -4.715 3.32 1 98.88 206 MET A CA 1
ATOM 1601 C C . MET A 1 206 ? 6.402 -4.117 2.623 1 98.88 206 MET A C 1
ATOM 1603 O O . MET A 1 206 ? 5.309 -4.09 3.189 1 98.88 206 MET A O 1
ATOM 1607 N N . ILE A 1 207 ? 6.59 -3.654 1.39 1 98.81 207 ILE A N 1
ATOM 1608 C CA . ILE A 1 207 ? 5.504 -3.084 0.597 1 98.81 207 ILE A CA 1
ATOM 1609 C C . ILE A 1 207 ? 4.418 -4.133 0.374 1 98.81 207 ILE A C 1
ATOM 1611 O O . ILE A 1 207 ? 3.23 -3.848 0.53 1 98.81 207 ILE A O 1
ATOM 1615 N N . ALA A 1 208 ? 4.824 -5.328 0.054 1 98.62 208 ALA A N 1
ATOM 1616 C CA . ALA A 1 208 ? 3.881 -6.422 -0.16 1 98.62 208 ALA A CA 1
ATOM 1617 C C . ALA A 1 208 ? 3.064 -6.699 1.1 1 98.62 208 ALA A C 1
ATOM 1619 O O . ALA A 1 208 ? 1.853 -6.918 1.026 1 98.62 208 ALA A O 1
ATOM 1620 N N . MET A 1 209 ? 3.725 -6.672 2.234 1 98.12 209 MET A N 1
ATOM 1621 C CA . MET A 1 209 ? 3.078 -7.008 3.502 1 98.12 209 MET A CA 1
ATOM 1622 C C . MET A 1 209 ? 1.988 -5.996 3.84 1 98.12 209 MET A C 1
ATOM 1624 O O . MET A 1 209 ? 1 -6.336 4.492 1 98.12 209 MET A O 1
ATOM 1628 N N . ILE A 1 210 ? 2.133 -4.781 3.355 1 97.19 210 ILE A N 1
ATOM 1629 C CA . ILE A 1 210 ? 1.084 -3.785 3.535 1 97.19 210 ILE A CA 1
ATOM 1630 C C . ILE A 1 210 ? -0.177 -4.223 2.793 1 97.19 210 ILE A C 1
ATOM 1632 O O . ILE A 1 210 ? -1.292 -4.023 3.279 1 97.19 210 ILE A O 1
ATOM 1636 N N . SER A 1 211 ? -0.02 -4.867 1.662 1 95.94 211 SER A N 1
ATOM 1637 C CA . SER A 1 211 ? -1.155 -5.273 0.841 1 95.94 211 SER A CA 1
ATOM 1638 C C . SER A 1 211 ? -1.674 -6.645 1.253 1 95.94 211 SER A C 1
ATOM 1640 O O . SER A 1 211 ? -2.812 -7.004 0.941 1 95.94 211 SER A O 1
ATOM 1642 N N . TYR A 1 212 ? -0.842 -7.469 1.973 1 97.06 212 TYR A N 1
ATOM 1643 C CA . TYR A 1 212 ? -1.213 -8.836 2.312 1 97.06 212 TYR A CA 1
ATOM 1644 C C . TYR A 1 212 ? -2.078 -8.875 3.566 1 97.06 212 TYR A C 1
ATOM 1646 O O . TYR A 1 212 ? -2.73 -9.883 3.85 1 97.06 212 TYR A O 1
ATOM 1654 N N . ARG A 1 213 ? -2.059 -7.77 4.289 1 95.06 213 ARG A N 1
ATOM 1655 C CA . ARG A 1 213 ? -2.809 -7.676 5.539 1 95.06 213 ARG A CA 1
ATOM 1656 C C . ARG A 1 213 ? -3.867 -6.582 5.461 1 95.06 213 ARG A C 1
ATOM 1658 O O . ARG A 1 213 ? -4.035 -5.949 4.418 1 95.06 213 ARG A O 1
ATOM 1665 N N . SER A 1 214 ? -4.672 -6.48 6.508 1 93.88 214 SER A N 1
ATOM 1666 C CA . SER A 1 214 ? -5.676 -5.426 6.59 1 93.88 214 SER A CA 1
ATOM 1667 C C . SER A 1 214 ? -5.34 -4.422 7.684 1 93.88 214 SER A C 1
ATOM 1669 O O . SER A 1 214 ? -4.504 -4.695 8.555 1 93.88 214 SER A O 1
ATOM 1671 N N . ASP A 1 215 ? -5.945 -3.293 7.578 1 93.94 215 ASP A N 1
ATOM 1672 C CA . ASP A 1 215 ? -5.766 -2.277 8.609 1 93.94 215 ASP A CA 1
ATOM 1673 C C . ASP A 1 215 ? -6.207 -2.799 9.977 1 93.94 215 ASP A C 1
ATOM 1675 O O . ASP A 1 215 ? -5.531 -2.572 10.984 1 93.94 215 ASP A O 1
ATOM 1679 N N . ALA A 1 216 ? -7.336 -3.531 10.008 1 93.81 216 ALA A N 1
ATOM 1680 C CA . ALA A 1 216 ? -7.848 -4.094 11.258 1 93.81 216 ALA A CA 1
ATOM 1681 C C . ALA A 1 216 ? -6.863 -5.094 11.852 1 93.81 216 ALA A C 1
ATOM 1683 O O . ALA A 1 216 ? -6.699 -5.16 13.07 1 93.81 216 ALA A O 1
ATOM 1684 N N . ASP A 1 217 ? -6.207 -5.883 11.008 1 94.88 217 ASP A N 1
ATOM 1685 C CA . ASP A 1 217 ? -5.211 -6.848 11.477 1 94.88 217 ASP A CA 1
ATOM 1686 C C . ASP A 1 217 ? -4.047 -6.141 12.164 1 94.88 217 ASP A C 1
ATOM 1688 O O . ASP A 1 217 ? -3.648 -6.52 13.266 1 94.88 217 ASP A O 1
ATOM 1692 N N . TYR A 1 218 ? -3.533 -5.086 11.562 1 94.5 218 TYR A N 1
ATOM 1693 C CA . TYR A 1 218 ? -2.408 -4.344 12.117 1 94.5 218 TYR A CA 1
ATOM 1694 C C . TYR A 1 218 ? -2.803 -3.645 13.414 1 94.5 218 TYR A C 1
ATOM 1696 O O . TYR A 1 218 ? -2.018 -3.596 14.359 1 94.5 218 TYR A O 1
ATOM 1704 N N . GLU A 1 219 ? -4.016 -3.125 13.43 1 94 219 GLU A N 1
ATOM 1705 C CA . GLU A 1 219 ? -4.504 -2.482 14.648 1 94 219 GLU A CA 1
ATOM 1706 C C . GLU A 1 219 ? -4.57 -3.475 15.805 1 94 219 GLU A C 1
ATOM 1708 O O . GLU A 1 219 ? -4.105 -3.184 16.906 1 94 219 GLU A O 1
ATOM 1713 N N . ASN A 1 220 ? -5.148 -4.641 15.523 1 92.94 220 ASN A N 1
ATOM 1714 C CA . ASN A 1 220 ? -5.324 -5.66 16.562 1 92.94 220 ASN A CA 1
ATOM 1715 C C . ASN A 1 220 ? -3.984 -6.195 17.047 1 92.94 220 ASN A C 1
ATOM 1717 O O . ASN A 1 220 ? -3.811 -6.445 18.234 1 92.94 220 ASN A O 1
ATOM 1721 N N . LYS A 1 221 ? -3.033 -6.32 16.203 1 91 221 LYS A N 1
ATOM 1722 C CA . LYS A 1 221 ? -1.76 -6.957 16.516 1 91 221 LYS A CA 1
ATOM 1723 C C . LYS A 1 221 ? -0.807 -5.977 17.188 1 91 221 LYS A C 1
ATOM 1725 O O . LYS A 1 221 ? -0.063 -6.348 18.109 1 91 221 LYS A O 1
ATOM 1730 N N . PHE A 1 222 ? -0.845 -4.703 16.719 1 90.75 222 PHE A N 1
ATOM 1731 C CA . PHE A 1 222 ? 0.277 -3.855 17.109 1 90.75 222 PHE A CA 1
ATOM 1732 C C . PHE A 1 222 ? -0.213 -2.613 17.844 1 90.75 222 PHE A C 1
ATOM 1734 O O . PHE A 1 222 ? 0.468 -2.105 18.734 1 90.75 222 PHE A O 1
ATOM 1741 N N . GLY A 1 223 ? -1.395 -2.107 17.453 1 87.06 223 GLY A N 1
ATOM 1742 C CA . GLY A 1 223 ? -1.729 -0.774 17.922 1 87.06 223 GLY A CA 1
ATOM 1743 C C . GLY A 1 223 ? -0.621 0.236 17.703 1 87.06 223 GLY A C 1
ATOM 1744 O O . GLY A 1 223 ? -0.01 0.266 16.625 1 87.06 223 GLY A O 1
ATOM 1745 N N . ARG A 1 224 ? -0.382 1.155 18.688 1 83 224 ARG A N 1
ATOM 1746 C CA . ARG A 1 224 ? 0.698 2.133 18.594 1 83 224 ARG A CA 1
ATOM 1747 C C . ARG A 1 224 ? 1.801 1.83 19.594 1 83 224 ARG A C 1
ATOM 1749 O O . ARG A 1 224 ? 2.473 2.742 20.078 1 83 224 ARG A O 1
ATOM 1756 N N . LEU A 1 225 ? 1.99 0.697 19.875 1 79.44 225 LEU A N 1
ATOM 1757 C CA . LEU A 1 225 ? 2.941 0.277 20.891 1 79.44 225 LEU A CA 1
ATOM 1758 C C . LEU A 1 225 ? 4.375 0.414 20.391 1 79.44 225 LEU A C 1
ATOM 1760 O O . LEU A 1 225 ? 4.672 0.059 19.25 1 79.44 225 LEU A O 1
ATOM 1764 N N . PRO A 1 226 ? 5.172 1.136 21.25 1 73.75 226 PRO A N 1
ATOM 1765 C CA . PRO A 1 226 ? 6.59 1.164 20.891 1 73.75 226 PRO A CA 1
ATOM 1766 C C . PRO A 1 226 ? 7.27 -0.191 21.062 1 73.75 226 PRO A C 1
ATOM 1768 O O . PRO A 1 226 ? 6.797 -1.029 21.844 1 73.75 226 PRO A O 1
ATOM 1771 N N . GLN A 1 227 ? 8.328 -0.349 20.219 1 71.56 227 GLN A N 1
ATOM 1772 C CA . GLN A 1 227 ? 9.164 -1.512 20.5 1 71.56 227 GLN A CA 1
ATOM 1773 C C . GLN A 1 227 ? 9.898 -1.359 21.828 1 71.56 227 GLN A C 1
ATOM 1775 O O . GLN A 1 227 ? 10.039 -0.247 22.328 1 71.56 227 GLN A O 1
ATOM 1780 N N . GLU A 1 228 ? 10.188 -2.418 22.453 1 55.53 228 GLU A N 1
ATOM 1781 C CA . GLU A 1 228 ? 10.805 -2.467 23.781 1 55.53 228 GLU A CA 1
ATOM 1782 C C . GLU A 1 228 ? 11.961 -1.479 23.891 1 55.53 228 GLU A C 1
ATOM 1784 O O . GLU A 1 228 ? 12.164 -0.87 24.938 1 55.53 228 GLU A O 1
ATOM 1789 N N . ASP A 1 229 ? 12.727 -1.34 22.828 1 53.38 229 ASP A N 1
ATOM 1790 C CA . ASP A 1 229 ? 13.875 -0.455 22.953 1 53.38 229 ASP A CA 1
ATOM 1791 C C . ASP A 1 229 ? 13.484 1 22.703 1 53.38 229 ASP A C 1
ATOM 1793 O O . ASP A 1 229 ? 14.32 1.899 22.797 1 53.38 229 ASP A O 1
ATOM 1797 N N . GLY A 1 230 ? 12.148 1.336 22.578 1 62.22 230 GLY A N 1
ATOM 1798 C CA . GLY A 1 230 ? 11.492 2.627 22.672 1 62.22 230 GLY A CA 1
ATOM 1799 C C . GLY A 1 230 ? 11.562 3.441 21.391 1 62.22 230 GLY A C 1
ATOM 1800 O O . GLY A 1 230 ? 10.883 4.461 21.266 1 62.22 230 GLY A O 1
ATOM 1801 N N . ASP A 1 231 ? 12.242 3.082 20.266 1 69.5 231 ASP A N 1
ATOM 1802 C CA . ASP A 1 231 ? 12.492 4.062 19.203 1 69.5 231 ASP A CA 1
ATOM 1803 C C . ASP A 1 231 ? 11.656 3.76 17.969 1 69.5 231 ASP A C 1
ATOM 1805 O O . ASP A 1 231 ? 11.5 4.617 17.094 1 69.5 231 ASP A O 1
ATOM 1809 N N . GLN A 1 232 ? 11.023 2.592 18.031 1 85.69 232 GLN A N 1
ATOM 1810 C CA . GLN A 1 232 ? 10.336 2.186 16.812 1 85.69 232 GLN A CA 1
ATOM 1811 C C . GLN A 1 232 ? 8.984 1.557 17.125 1 85.69 232 GLN A C 1
ATOM 1813 O O . GLN A 1 232 ? 8.836 0.851 18.125 1 85.69 232 GLN A O 1
ATOM 1818 N N . PHE A 1 233 ? 7.996 1.9 16.344 1 93.69 233 PHE A N 1
ATOM 1819 C CA . PHE A 1 233 ? 6.691 1.263 16.484 1 93.69 233 PHE A CA 1
ATOM 1820 C C . PHE A 1 233 ? 6.781 -0.227 16.188 1 93.69 233 PHE A C 1
ATOM 1822 O O . PHE A 1 233 ? 7.566 -0.642 15.328 1 93.69 233 PHE A O 1
ATOM 1829 N N . GLN A 1 234 ? 5.977 -1.065 16.797 1 94.5 234 GLN A N 1
ATOM 1830 C CA . GLN A 1 234 ? 5.965 -2.51 16.594 1 94.5 234 GLN A CA 1
ATOM 1831 C C . GLN A 1 234 ? 5.707 -2.857 15.125 1 94.5 234 GLN A C 1
ATOM 1833 O O . GLN A 1 234 ? 6.297 -3.799 14.594 1 94.5 234 GLN A O 1
ATOM 1838 N N . VAL A 1 235 ? 4.848 -2.127 14.477 1 95.88 235 VAL A N 1
ATOM 1839 C CA . VAL A 1 235 ? 4.527 -2.404 13.078 1 95.88 235 VAL A CA 1
ATOM 1840 C C . VAL A 1 235 ? 5.773 -2.219 12.219 1 95.88 235 VAL A C 1
ATOM 1842 O O . VAL A 1 235 ? 5.988 -2.965 11.258 1 95.88 235 VAL A O 1
ATOM 1845 N N . GLU A 1 236 ? 6.617 -1.216 12.508 1 96.88 236 GLU A N 1
ATOM 1846 C CA . GLU A 1 236 ? 7.859 -1.013 11.773 1 96.88 236 GLU A CA 1
ATOM 1847 C C . GLU A 1 236 ? 8.805 -2.197 11.945 1 96.88 236 GLU A C 1
ATOM 1849 O O . GLU A 1 236 ? 9.375 -2.691 10.969 1 96.88 236 GLU A O 1
ATOM 1854 N N . SER A 1 237 ? 8.938 -2.627 13.195 1 95.75 237 SER A N 1
ATOM 1855 C CA . SER A 1 237 ? 9.781 -3.781 13.5 1 95.75 237 SER A CA 1
ATOM 1856 C C . SER A 1 237 ? 9.273 -5.035 12.797 1 95.75 237 SER A C 1
ATOM 1858 O O . SER A 1 237 ? 10.07 -5.828 12.281 1 95.75 237 SER A O 1
ATOM 1860 N N . TYR A 1 238 ? 7.969 -5.184 12.82 1 96.5 238 TYR A N 1
ATOM 1861 C CA . TYR A 1 238 ? 7.344 -6.328 12.164 1 96.5 238 TYR A CA 1
ATOM 1862 C C . TYR A 1 238 ? 7.648 -6.328 10.672 1 96.5 238 TYR A C 1
ATOM 1864 O O . TYR A 1 238 ? 8.031 -7.359 10.109 1 96.5 238 TYR A O 1
ATOM 1872 N N . LEU A 1 239 ? 7.484 -5.188 10.016 1 97.81 239 LEU A N 1
ATOM 1873 C CA . LEU A 1 239 ? 7.742 -5.074 8.578 1 97.81 239 LEU A CA 1
ATOM 1874 C C . LEU A 1 239 ? 9.219 -5.332 8.273 1 97.81 239 LEU A C 1
ATOM 1876 O O . LEU A 1 239 ? 9.539 -6.027 7.309 1 97.81 239 LEU A O 1
ATOM 1880 N N . ASN A 1 240 ? 10.117 -4.789 9.117 1 97.69 240 ASN A N 1
ATOM 1881 C CA . ASN A 1 240 ? 11.539 -5.066 8.969 1 97.69 240 ASN A CA 1
ATOM 1882 C C . ASN A 1 240 ? 11.828 -6.559 9.062 1 97.69 240 ASN A C 1
ATOM 1884 O O . ASN A 1 240 ? 12.594 -7.098 8.258 1 97.69 240 ASN A O 1
ATOM 1888 N N . TYR A 1 241 ? 11.227 -7.164 10 1 97.75 241 TYR A N 1
ATOM 1889 C CA . TYR A 1 241 ? 11.43 -8.594 10.219 1 97.75 241 TYR A CA 1
ATOM 1890 C C . TYR A 1 241 ? 10.961 -9.406 9.016 1 97.75 241 TYR A C 1
ATOM 1892 O O . TYR A 1 241 ? 11.656 -10.32 8.57 1 97.75 241 TYR A O 1
ATOM 1900 N N . GLN A 1 242 ? 9.828 -9.078 8.523 1 97.94 242 GLN A N 1
ATOM 1901 C CA . GLN A 1 242 ? 9.297 -9.781 7.355 1 97.94 242 GLN A CA 1
ATOM 1902 C C . GLN A 1 242 ? 10.211 -9.594 6.141 1 97.94 242 GLN A C 1
ATOM 1904 O O . GLN A 1 242 ? 10.414 -10.531 5.363 1 97.94 242 GLN A O 1
ATOM 1909 N N . GLY A 1 243 ? 10.711 -8.359 5.938 1 98.5 243 GLY A N 1
ATOM 1910 C CA . GLY A 1 243 ? 11.672 -8.117 4.879 1 98.5 243 GLY A CA 1
ATOM 1911 C C . GLY A 1 243 ? 12.906 -9 4.977 1 98.5 243 GLY A C 1
ATOM 1912 O O . GLY A 1 243 ? 13.289 -9.656 4.004 1 98.5 243 GLY A O 1
ATOM 1913 N N . GLN A 1 244 ? 13.484 -9.094 6.168 1 98.12 244 GLN A N 1
ATOM 1914 C CA . GLN A 1 244 ? 14.695 -9.875 6.391 1 98.12 244 GLN A CA 1
ATOM 1915 C C . GLN A 1 244 ? 14.43 -11.367 6.195 1 98.12 244 GLN A C 1
ATOM 1917 O O . GLN A 1 244 ? 15.258 -12.078 5.633 1 98.12 244 GLN A O 1
ATOM 1922 N N . LYS A 1 245 ? 13.328 -11.789 6.652 1 98.19 245 LYS A N 1
ATOM 1923 C CA . LYS A 1 245 ? 12.961 -13.195 6.512 1 98.19 245 LYS A CA 1
ATOM 1924 C C . LYS A 1 245 ? 12.914 -13.602 5.039 1 98.19 245 LYS A C 1
ATOM 1926 O O . LYS A 1 245 ? 13.352 -14.695 4.68 1 98.19 245 LYS A O 1
ATOM 1931 N N . LEU A 1 246 ? 12.375 -12.758 4.195 1 98.38 246 LEU A N 1
ATOM 1932 C CA . LEU A 1 246 ? 12.312 -13.094 2.777 1 98.38 246 LEU A CA 1
ATOM 1933 C C . LEU A 1 246 ? 13.711 -13.109 2.164 1 98.38 246 LEU A C 1
ATOM 1935 O O . LEU A 1 246 ? 14.039 -14.008 1.386 1 98.38 246 LEU A O 1
ATOM 1939 N N . VAL A 1 247 ? 14.516 -12.117 2.531 1 97.81 247 VAL A N 1
ATOM 1940 C CA . VAL A 1 247 ? 15.859 -11.953 1.972 1 97.81 247 VAL A CA 1
ATOM 1941 C C . VAL A 1 247 ? 16.672 -13.219 2.215 1 97.81 247 VAL A C 1
ATOM 1943 O O . VAL A 1 247 ? 17.5 -13.609 1.379 1 97.81 247 VAL A O 1
ATOM 1946 N N . ASP A 1 248 ? 16.406 -13.883 3.281 1 97.38 248 ASP A N 1
ATOM 1947 C CA . ASP A 1 248 ? 17.203 -15.031 3.691 1 97.38 248 ASP A CA 1
ATOM 1948 C C . ASP A 1 248 ? 16.859 -16.266 2.865 1 97.38 248 ASP A C 1
ATOM 1950 O O . ASP A 1 248 ? 17.594 -17.25 2.863 1 97.38 248 ASP A O 1
ATOM 1954 N N . ARG A 1 249 ? 15.742 -16.172 2.102 1 97.44 249 ARG A N 1
ATOM 1955 C CA . ARG A 1 249 ? 15.344 -17.453 1.497 1 97.44 249 ARG A CA 1
ATOM 1956 C C . ARG A 1 249 ? 14.945 -17.266 0.037 1 97.44 249 ARG A C 1
ATOM 1958 O O . ARG A 1 249 ? 14.633 -18.234 -0.654 1 97.44 249 ARG A O 1
ATOM 1965 N N . PHE A 1 250 ? 14.938 -16.062 -0.488 1 98.44 250 PHE A N 1
ATOM 1966 C CA . PHE A 1 250 ? 14.406 -15.852 -1.83 1 98.44 250 PHE A CA 1
ATOM 1967 C C . PHE A 1 250 ? 15.352 -14.992 -2.66 1 98.44 250 PHE A C 1
ATOM 1969 O O . PHE A 1 250 ? 16.156 -14.234 -2.109 1 98.44 250 PHE A O 1
ATOM 1976 N N . ASP A 1 251 ? 15.258 -15.094 -3.947 1 98.44 251 ASP A N 1
ATOM 1977 C CA . ASP A 1 251 ? 16.156 -14.398 -4.871 1 98.44 251 ASP A CA 1
ATOM 1978 C C . ASP A 1 251 ? 15.461 -13.18 -5.484 1 98.44 251 ASP A C 1
ATOM 1980 O O . ASP A 1 251 ? 14.281 -13.234 -5.824 1 98.44 251 ASP A O 1
ATOM 1984 N N . ALA A 1 252 ? 16.234 -12.078 -5.656 1 98.56 252 ALA A N 1
ATOM 1985 C CA . ALA A 1 252 ? 15.68 -10.805 -6.105 1 98.56 252 ALA A CA 1
ATOM 1986 C C . ALA A 1 252 ? 15.203 -10.891 -7.555 1 98.56 252 ALA A C 1
ATOM 1988 O O . ALA A 1 252 ? 14.133 -10.398 -7.898 1 98.56 252 ALA A O 1
ATOM 1989 N N . VAL A 1 253 ? 15.938 -11.531 -8.445 1 98.5 253 VAL A N 1
ATOM 1990 C CA . VAL A 1 253 ? 15.531 -11.602 -9.844 1 98.5 253 VAL A CA 1
ATOM 1991 C C . VAL A 1 253 ? 14.344 -12.547 -9.992 1 98.5 253 VAL A C 1
ATOM 1993 O O . VAL A 1 253 ? 13.461 -12.32 -10.82 1 98.5 253 VAL A O 1
ATOM 1996 N N . SER A 1 254 ? 14.352 -13.641 -9.219 1 98.69 254 SER A N 1
ATOM 1997 C CA . SER A 1 254 ? 13.172 -14.492 -9.219 1 98.69 254 SER A CA 1
ATOM 1998 C C . SER A 1 254 ? 11.922 -13.703 -8.828 1 98.69 254 SER A C 1
ATOM 2000 O O . SER A 1 254 ? 10.875 -13.844 -9.453 1 98.69 254 SER A O 1
ATOM 2002 N N . TYR A 1 255 ? 12.078 -12.891 -7.77 1 98.88 255 TYR A N 1
ATOM 2003 C CA . TYR A 1 255 ? 10.961 -12.062 -7.332 1 98.88 255 TYR A CA 1
ATOM 2004 C C . TYR A 1 255 ? 10.477 -11.156 -8.461 1 98.88 255 TYR A C 1
ATOM 2006 O O . TYR A 1 255 ? 9.273 -11.023 -8.688 1 98.88 255 TYR A O 1
ATOM 2014 N N . VAL A 1 256 ? 11.383 -10.562 -9.195 1 98.69 256 VAL A N 1
ATOM 2015 C CA . VAL A 1 256 ? 11.07 -9.664 -10.297 1 98.69 256 VAL A CA 1
ATOM 2016 C C . VAL A 1 256 ? 10.352 -10.43 -11.406 1 98.69 256 VAL A C 1
ATOM 2018 O O . VAL A 1 256 ? 9.258 -10.039 -11.836 1 98.69 256 VAL A O 1
ATOM 2021 N N . ARG A 1 257 ? 10.859 -11.57 -11.82 1 98.44 257 ARG A N 1
ATOM 2022 C CA . ARG A 1 257 ? 10.305 -12.352 -12.922 1 98.44 257 ARG A CA 1
ATOM 2023 C C . ARG A 1 257 ? 8.914 -12.875 -12.562 1 98.44 257 ARG A C 1
ATOM 2025 O O . ARG A 1 257 ? 7.996 -12.82 -13.391 1 98.44 257 ARG A O 1
ATOM 2032 N N . LEU A 1 258 ? 8.773 -13.336 -11.359 1 98.75 258 LEU A N 1
ATOM 2033 C CA . LEU A 1 258 ? 7.492 -13.898 -10.953 1 98.75 258 LEU A CA 1
ATOM 2034 C C . LEU A 1 258 ? 6.438 -12.805 -10.82 1 98.75 258 LEU A C 1
ATOM 2036 O O . LEU A 1 258 ? 5.277 -13 -11.195 1 98.75 258 LEU A O 1
ATOM 2040 N N . SER A 1 259 ? 6.809 -11.633 -10.273 1 98.5 259 SER A N 1
ATOM 2041 C CA . SER A 1 259 ? 5.852 -10.531 -10.172 1 98.5 259 SER A CA 1
ATOM 2042 C C . SER A 1 259 ? 5.441 -10.039 -11.555 1 98.5 259 SER A C 1
ATOM 2044 O O . SER A 1 259 ? 4.285 -9.672 -11.766 1 98.5 259 SER A O 1
ATOM 2046 N N . GLN A 1 260 ? 6.387 -10.031 -12.492 1 97.75 260 GLN A N 1
ATOM 2047 C CA . GLN A 1 260 ? 6.066 -9.672 -13.867 1 97.75 260 GLN A CA 1
ATOM 2048 C C . GLN A 1 260 ? 5.133 -10.695 -14.508 1 97.75 260 GLN A C 1
ATOM 2050 O O . GLN A 1 260 ? 4.238 -10.336 -15.281 1 97.75 260 GLN A O 1
ATOM 2055 N N . ALA A 1 261 ? 5.363 -11.938 -14.195 1 98.31 261 ALA A N 1
ATOM 2056 C CA . ALA A 1 261 ? 4.477 -12.992 -14.688 1 98.31 261 ALA A CA 1
ATOM 2057 C C . ALA A 1 261 ? 3.053 -12.789 -14.188 1 98.31 261 ALA A C 1
ATOM 2059 O O . ALA A 1 261 ? 2.092 -12.906 -14.945 1 98.31 261 ALA A O 1
ATOM 2060 N N . MET A 1 262 ? 2.893 -12.469 -12.922 1 98.38 262 MET A N 1
ATOM 2061 C CA . MET A 1 262 ? 1.575 -12.172 -12.367 1 98.38 262 MET A CA 1
ATOM 2062 C C . MET A 1 262 ? 0.929 -11 -13.102 1 98.38 262 MET A C 1
ATOM 2064 O O . MET A 1 262 ? -0.257 -11.047 -13.43 1 98.38 262 MET A O 1
ATOM 2068 N N . ASP A 1 263 ? 1.732 -9.969 -13.391 1 97.06 263 ASP A N 1
ATOM 2069 C CA . ASP A 1 263 ? 1.205 -8.773 -14.039 1 97.06 263 ASP A CA 1
ATOM 2070 C C . ASP A 1 263 ? 0.741 -9.078 -15.461 1 97.06 263 ASP A C 1
ATOM 2072 O O . ASP A 1 263 ? -0.15 -8.406 -15.984 1 97.06 263 ASP A O 1
ATOM 2076 N N . SER A 1 264 ? 1.299 -10.102 -16.047 1 93.94 264 SER A N 1
ATOM 2077 C CA . SER A 1 264 ? 0.93 -10.469 -17.406 1 93.94 264 SER A CA 1
ATOM 2078 C C . SER A 1 264 ? -0.352 -11.289 -17.438 1 93.94 264 SER A C 1
ATOM 2080 O O . SER A 1 264 ? -0.937 -11.508 -18.5 1 93.94 264 SER A O 1
ATOM 2082 N N . HIS A 1 265 ? -0.811 -11.773 -16.312 1 97.31 265 HIS A N 1
ATOM 2083 C CA . HIS A 1 265 ? -1.973 -12.656 -16.234 1 97.31 265 HIS A CA 1
ATOM 2084 C C . HIS A 1 265 ? -3.23 -11.945 -16.734 1 97.31 265 HIS A C 1
ATOM 2086 O O . HIS A 1 265 ? -3.619 -10.914 -16.188 1 97.31 265 HIS A O 1
ATOM 2092 N N . ASP A 1 266 ? -3.783 -12.336 -17.719 1 97.38 266 ASP A N 1
ATOM 2093 C CA . ASP A 1 266 ? -5.051 -12.016 -18.359 1 97.38 266 ASP A CA 1
ATOM 2094 C C . ASP A 1 266 ? -5.562 -13.195 -19.188 1 97.38 266 ASP A C 1
ATOM 2096 O O . ASP A 1 266 ? -5.027 -13.492 -20.25 1 97.38 266 ASP A O 1
ATOM 2100 N N . VAL A 1 267 ? -6.617 -13.828 -18.703 1 97.81 267 VAL A N 1
ATOM 2101 C CA . VAL A 1 267 ? -7.02 -15.086 -19.328 1 97.81 267 VAL A CA 1
ATOM 2102 C C . VAL A 1 267 ? -7.543 -14.812 -20.75 1 97.81 267 VAL A C 1
ATOM 2104 O O . VAL A 1 267 ? -7.637 -15.734 -21.562 1 97.81 267 VAL A O 1
ATOM 2107 N N . ALA A 1 268 ? -7.887 -13.609 -20.984 1 97.19 268 ALA A N 1
ATOM 2108 C CA . ALA A 1 268 ? -8.43 -13.289 -22.297 1 97.19 268 ALA A CA 1
ATOM 2109 C C . ALA A 1 268 ? -7.332 -12.82 -23.25 1 97.19 268 ALA A C 1
ATOM 2111 O O . ALA A 1 268 ? -7.582 -12.602 -24.438 1 97.19 268 ALA A O 1
ATOM 2112 N N . ARG A 1 269 ? -6.117 -12.594 -22.734 1 95.25 269 ARG A N 1
ATOM 2113 C CA . ARG A 1 269 ? -5.02 -12.148 -23.578 1 95.25 269 ARG A CA 1
ATOM 2114 C C . ARG A 1 269 ? -4.836 -13.086 -24.781 1 95.25 269 ARG A C 1
ATOM 2116 O O . ARG A 1 269 ? -4.594 -14.281 -24.594 1 95.25 269 ARG A O 1
ATOM 2123 N N . ASN A 1 270 ? -4.973 -12.57 -26 1 95 270 ASN A N 1
ATOM 2124 C CA . ASN A 1 270 ? -4.879 -13.305 -27.25 1 95 270 ASN A CA 1
ATOM 2125 C C . ASN A 1 270 ? -5.961 -14.383 -27.359 1 95 270 ASN A C 1
ATOM 2127 O O . ASN A 1 270 ? -5.738 -15.438 -27.953 1 95 270 ASN A O 1
ATOM 2131 N N . ARG A 1 271 ? -7.023 -14.258 -26.703 1 96.56 271 ARG A N 1
ATOM 2132 C CA . ARG A 1 271 ? -8.234 -15.07 -26.75 1 96.56 271 ARG A CA 1
ATOM 2133 C C . ARG A 1 271 ? -9.461 -14.203 -27 1 96.56 271 ARG A C 1
ATOM 2135 O O . ARG A 1 271 ? -9.383 -12.977 -26.984 1 96.56 271 ARG A O 1
ATOM 2142 N N . PRO A 1 272 ? -10.578 -14.742 -27.484 1 94 272 PRO A N 1
ATOM 2143 C CA . PRO A 1 272 ? -11.703 -13.945 -27.969 1 94 272 PRO A CA 1
ATOM 2144 C C . PRO A 1 272 ? -12.219 -12.953 -26.922 1 94 272 PRO A C 1
ATOM 2146 O O . PRO A 1 272 ? -12.406 -11.773 -27.234 1 94 272 PRO A O 1
ATOM 2149 N N . SER A 1 273 ? -12.602 -13.367 -25.734 1 97.06 273 SER A N 1
ATOM 2150 C CA . SER A 1 273 ? -13.141 -12.57 -24.625 1 97.06 273 SER A CA 1
ATOM 2151 C C . SER A 1 273 ? -13.109 -13.359 -23.312 1 97.06 273 SER A C 1
ATOM 2153 O O . SER A 1 273 ? -12.797 -14.555 -23.312 1 97.06 273 SER A O 1
ATOM 2155 N N . TYR A 1 274 ? -13.352 -12.641 -22.297 1 97.81 274 TYR A N 1
ATOM 2156 C CA . TYR A 1 274 ? -13.484 -13.344 -21.031 1 97.81 274 TYR A CA 1
ATOM 2157 C C . TYR A 1 274 ? -14.609 -14.367 -21.078 1 97.81 274 TYR A C 1
ATOM 2159 O O . TYR A 1 274 ? -14.43 -15.516 -20.672 1 97.81 274 TYR A O 1
ATOM 2167 N N . GLN A 1 275 ? -15.711 -13.953 -21.594 1 97.56 275 GLN A N 1
ATOM 2168 C CA . GLN A 1 275 ? -16.844 -14.867 -21.734 1 97.56 275 GLN A CA 1
ATOM 2169 C C . GLN A 1 275 ? -16.5 -16 -22.688 1 97.56 275 GLN A C 1
ATOM 2171 O O . GLN A 1 275 ? -16.906 -17.156 -22.469 1 97.56 275 GLN A O 1
ATOM 2176 N N . GLY A 1 276 ? -15.789 -15.672 -23.719 1 97.5 276 GLY A N 1
ATOM 2177 C CA . GLY A 1 276 ? -15.43 -16.672 -24.719 1 97.5 276 GLY A CA 1
ATOM 2178 C C . GLY A 1 276 ? -14.531 -17.766 -24.172 1 97.5 276 GLY A C 1
ATOM 2179 O O . GLY A 1 276 ? -14.641 -18.922 -24.578 1 97.5 276 GLY A O 1
ATOM 2180 N N . VAL A 1 277 ? -13.656 -17.422 -23.281 1 97.94 277 VAL A N 1
ATOM 2181 C CA . VAL A 1 277 ? -12.695 -18.406 -22.781 1 97.94 277 VAL A CA 1
ATOM 2182 C C . VAL A 1 277 ? -13.227 -19.047 -21.516 1 97.94 277 VAL A C 1
ATOM 2184 O O . VAL A 1 277 ? -13.227 -20.281 -21.391 1 97.94 277 VAL A O 1
ATOM 2187 N N . LEU A 1 278 ? -13.766 -18.297 -20.578 1 98.56 278 LEU A N 1
ATOM 2188 C CA . LEU A 1 278 ? -14.219 -18.812 -19.297 1 98.56 278 LEU A CA 1
ATOM 2189 C C . LEU A 1 278 ? -15.578 -19.5 -19.422 1 98.56 278 LEU A C 1
ATOM 2191 O O . LEU A 1 278 ? -15.875 -20.453 -18.688 1 98.56 278 LEU A O 1
ATOM 2195 N N . GLY A 1 279 ? -16.344 -19.062 -20.344 1 97.62 279 GLY A N 1
ATOM 2196 C CA . GLY A 1 279 ? -17.656 -19.641 -20.562 1 97.62 279 GLY A CA 1
ATOM 2197 C C . GLY A 1 279 ? -17.594 -21.062 -21.078 1 97.62 279 GLY A C 1
ATOM 2198 O O . GLY A 1 279 ? -18.578 -21.797 -21.047 1 97.62 279 GLY A O 1
ATOM 2199 N N . GLN A 1 280 ? -16.438 -21.453 -21.531 1 96.31 280 GLN A N 1
ATOM 2200 C CA . GLN A 1 280 ? -16.266 -22.781 -22.109 1 96.31 280 GLN A CA 1
ATOM 2201 C C . GLN A 1 280 ? -15.797 -23.781 -21.062 1 96.31 280 GLN A C 1
ATOM 2203 O O . GLN A 1 280 ? -15.758 -24.984 -21.328 1 96.31 280 GLN A O 1
ATOM 2208 N N . LEU A 1 281 ? -15.445 -23.297 -19.922 1 96.62 281 LEU A N 1
ATOM 2209 C CA . LEU A 1 281 ? -14.953 -24.172 -18.859 1 96.62 281 LEU A CA 1
ATOM 2210 C C . LEU A 1 281 ? -16.109 -24.875 -18.156 1 96.62 281 LEU A C 1
ATOM 2212 O O . LEU A 1 281 ? -16.641 -24.359 -17.156 1 96.62 281 LEU A O 1
ATOM 2216 N N . ASP A 1 282 ? -16.375 -26.062 -18.594 1 92 282 ASP A N 1
ATOM 2217 C CA . ASP A 1 282 ? -17.531 -26.812 -18.078 1 92 282 ASP A CA 1
ATOM 2218 C C . ASP A 1 282 ? -17.094 -27.797 -17 1 92 282 ASP A C 1
ATOM 2220 O O . ASP A 1 282 ? -17.344 -29 -17.109 1 92 282 ASP A O 1
ATOM 2224 N N . ILE A 1 283 ? -16.406 -27.453 -16 1 96.56 283 ILE A N 1
ATOM 2225 C CA . ILE A 1 283 ? -16.062 -28.25 -14.828 1 96.56 283 ILE A CA 1
ATOM 2226 C C . ILE A 1 283 ? -16.484 -27.516 -13.555 1 96.56 283 ILE A C 1
ATOM 2228 O O . ILE A 1 283 ? -16.562 -26.281 -13.539 1 96.56 283 ILE A O 1
ATOM 2232 N N . PRO A 1 284 ? -16.812 -28.266 -12.5 1 98.12 284 PRO A N 1
ATOM 2233 C CA . PRO A 1 284 ? -17.125 -27.609 -11.234 1 98.12 284 PRO A CA 1
ATOM 2234 C C . PRO A 1 284 ? -15.961 -26.781 -10.695 1 98.12 284 PRO A C 1
ATOM 2236 O O . PRO A 1 284 ? -14.828 -27.266 -10.648 1 98.12 284 PRO A O 1
ATOM 2239 N N . THR A 1 285 ? -16.234 -25.547 -10.328 1 98.56 285 THR A N 1
ATOM 2240 C CA . THR A 1 285 ? -15.203 -24.688 -9.758 1 98.56 285 THR A CA 1
ATOM 2241 C C . THR A 1 285 ? -15.703 -24.031 -8.477 1 98.56 285 THR A C 1
ATOM 2243 O O . THR A 1 285 ? -16.891 -23.734 -8.352 1 98.56 285 THR A O 1
ATOM 2246 N N . LEU A 1 286 ? -14.852 -23.891 -7.516 1 98.88 286 LEU A N 1
ATOM 2247 C CA . LEU A 1 286 ? -15.086 -23.109 -6.309 1 98.88 286 LEU A CA 1
ATOM 2248 C C . LEU A 1 286 ? -14.195 -21.859 -6.289 1 98.88 286 LEU A C 1
ATOM 2250 O O . LEU A 1 286 ? -12.969 -21.984 -6.336 1 98.88 286 LEU A O 1
ATOM 2254 N N . VAL A 1 287 ? -14.828 -20.703 -6.309 1 98.94 287 VAL A N 1
ATOM 2255 C CA . VAL A 1 287 ? -14.117 -19.438 -6.223 1 98.94 287 VAL A CA 1
ATOM 2256 C C . VAL A 1 287 ? -14.273 -18.844 -4.824 1 98.94 287 VAL A C 1
ATOM 2258 O O . VAL A 1 287 ? -15.391 -18.609 -4.363 1 98.94 287 VAL A O 1
ATOM 2261 N N . ILE A 1 288 ? -13.156 -18.609 -4.152 1 98.88 288 ILE A N 1
ATOM 2262 C CA . ILE A 1 288 ? -13.188 -18.141 -2.77 1 98.88 288 ILE A CA 1
ATOM 2263 C C . ILE A 1 288 ? -12.578 -16.75 -2.678 1 98.88 288 ILE A C 1
ATOM 2265 O O . ILE A 1 288 ? -11.445 -16.531 -3.102 1 98.88 288 ILE A O 1
ATOM 2269 N N . GLY A 1 289 ? -13.344 -15.797 -2.197 1 98.75 289 GLY A N 1
ATOM 2270 C CA . GLY A 1 289 ? -12.828 -14.477 -1.848 1 98.75 289 GLY A CA 1
ATOM 2271 C C . GLY A 1 289 ? -12.602 -14.305 -0.358 1 98.75 289 GLY A C 1
ATOM 2272 O O . GLY A 1 289 ? -12.992 -15.156 0.441 1 98.75 289 GLY A O 1
ATOM 2273 N N . ILE A 1 290 ? -11.867 -13.312 0.006 1 98.5 290 ILE A N 1
ATOM 2274 C CA . ILE A 1 290 ? -11.656 -12.906 1.392 1 98.5 290 ILE A CA 1
ATOM 2275 C C . ILE A 1 290 ? -12.211 -11.5 1.609 1 98.5 290 ILE A C 1
ATOM 2277 O O . ILE A 1 290 ? -11.844 -10.562 0.897 1 98.5 290 ILE A O 1
ATOM 2281 N N . ASP A 1 291 ? -13 -11.328 2.582 1 97.5 291 ASP A N 1
ATOM 2282 C CA . ASP A 1 291 ? -13.797 -10.109 2.725 1 97.5 291 ASP A CA 1
ATOM 2283 C C . ASP A 1 291 ? -12.898 -8.891 2.961 1 97.5 291 ASP A C 1
ATOM 2285 O O . ASP A 1 291 ? -13.25 -7.773 2.582 1 97.5 291 ASP A O 1
ATOM 2289 N N . THR A 1 292 ? -11.727 -9.055 3.551 1 96.94 292 THR A N 1
ATOM 2290 C CA . THR A 1 292 ? -10.867 -7.93 3.898 1 96.94 292 THR A CA 1
ATOM 2291 C C . THR A 1 292 ? -9.656 -7.867 2.973 1 96.94 292 THR A C 1
ATOM 2293 O O . THR A 1 292 ? -8.68 -7.172 3.264 1 96.94 292 THR A O 1
ATOM 2296 N N . ASP A 1 293 ? -9.688 -8.656 1.872 1 97.81 293 ASP A N 1
ATOM 2297 C CA . ASP A 1 293 ? -8.57 -8.68 0.926 1 97.81 293 ASP A CA 1
ATOM 2298 C C . ASP A 1 293 ? -8.461 -7.363 0.167 1 97.81 293 ASP A C 1
ATOM 2300 O O . ASP A 1 293 ? -9.352 -7.016 -0.617 1 97.81 293 ASP A O 1
ATOM 2304 N N . LEU A 1 294 ? -7.344 -6.691 0.335 1 95.12 294 LEU A N 1
ATOM 2305 C CA . LEU A 1 294 ? -7.113 -5.41 -0.327 1 95.12 294 LEU A CA 1
ATOM 2306 C C . LEU A 1 294 ? -6.402 -5.609 -1.662 1 95.12 294 LEU A C 1
ATOM 2308 O O . LEU A 1 294 ? -6.562 -4.801 -2.58 1 95.12 294 LEU A O 1
ATOM 2312 N N . LEU A 1 295 ? -5.613 -6.609 -1.771 1 97.19 295 LEU A N 1
ATOM 2313 C CA . LEU A 1 295 ? -4.82 -6.879 -2.967 1 97.19 295 LEU A CA 1
ATOM 2314 C C . LEU A 1 295 ? -5.707 -7.363 -4.109 1 97.19 295 LEU A C 1
ATOM 2316 O O . LEU A 1 295 ? -5.566 -6.914 -5.246 1 97.19 295 LEU A O 1
ATOM 2320 N N . TYR A 1 296 ? -6.555 -8.25 -3.762 1 98 296 TYR A N 1
ATOM 2321 C CA . TYR A 1 296 ? -7.578 -8.773 -4.66 1 98 296 TYR A CA 1
ATOM 2322 C C . TYR A 1 296 ? -8.961 -8.664 -4.035 1 98 296 TYR A C 1
ATOM 2324 O O . TYR A 1 296 ? -9.5 -9.648 -3.529 1 98 296 TYR A O 1
ATOM 2332 N N . PRO A 1 297 ? -9.602 -7.512 -4.203 1 97 297 PRO A N 1
ATOM 2333 C CA . PRO A 1 297 ? -10.914 -7.32 -3.58 1 97 297 PRO A CA 1
ATOM 2334 C C . PRO A 1 297 ? -11.945 -8.344 -4.051 1 97 297 PRO A C 1
ATOM 2336 O O . PRO A 1 297 ? -11.836 -8.875 -5.156 1 97 297 PRO A O 1
ATOM 2339 N N . VAL A 1 298 ? -12.961 -8.609 -3.25 1 97.81 298 VAL A N 1
ATOM 2340 C CA . VAL A 1 298 ? -13.906 -9.703 -3.447 1 97.81 298 VAL A CA 1
ATOM 2341 C C . VAL A 1 298 ? -14.609 -9.539 -4.789 1 97.81 298 VAL A C 1
ATOM 2343 O O . VAL A 1 298 ? -15 -10.531 -5.414 1 97.81 298 VAL A O 1
ATOM 2346 N N . GLN A 1 299 ? -14.703 -8.336 -5.293 1 97.38 299 GLN A N 1
ATOM 2347 C CA . GLN A 1 299 ? -15.383 -8.094 -6.566 1 97.38 299 GLN A CA 1
ATOM 2348 C C . GLN A 1 299 ? -14.703 -8.859 -7.699 1 97.38 299 GLN A C 1
ATOM 2350 O O . GLN A 1 299 ? -15.367 -9.297 -8.641 1 97.38 299 GLN A O 1
ATOM 2355 N N . GLU A 1 300 ? -13.43 -9.023 -7.594 1 97.75 300 GLU A N 1
ATOM 2356 C CA . GLU A 1 300 ? -12.703 -9.75 -8.633 1 97.75 300 GLU A CA 1
ATOM 2357 C C . GLU A 1 300 ? -13.109 -11.227 -8.664 1 97.75 300 GLU A C 1
ATOM 2359 O O . GLU A 1 300 ? -13.312 -11.797 -9.734 1 97.75 300 GLU A O 1
ATOM 2364 N N . GLN A 1 301 ? -13.258 -11.836 -7.457 1 98.75 301 GLN A N 1
ATOM 2365 C CA . GLN A 1 301 ? -13.68 -13.227 -7.379 1 98.75 301 GLN A CA 1
ATOM 2366 C C . GLN A 1 301 ? -15.141 -13.383 -7.789 1 98.75 301 GLN A C 1
ATOM 2368 O O . GLN A 1 301 ? -15.508 -14.367 -8.438 1 98.75 301 GLN A O 1
ATOM 2373 N N . GLN A 1 302 ? -15.945 -12.422 -7.41 1 98.75 302 GLN A N 1
ATOM 2374 C CA . GLN A 1 302 ? -17.359 -12.453 -7.785 1 98.75 302 GLN A CA 1
ATOM 2375 C C . GLN A 1 302 ? -17.516 -12.398 -9.297 1 98.75 302 GLN A C 1
ATOM 2377 O O . GLN A 1 302 ? -18.281 -13.18 -9.875 1 98.75 302 GLN A O 1
ATOM 2382 N N . GLU A 1 303 ? -16.812 -11.531 -9.922 1 98.31 303 GLU A N 1
ATOM 2383 C CA . GLU A 1 303 ? -16.844 -11.414 -11.375 1 98.31 303 GLU A CA 1
ATOM 2384 C C . GLU A 1 303 ? -16.375 -12.703 -12.047 1 98.31 303 GLU A C 1
ATOM 2386 O O . GLU A 1 303 ? -16.984 -13.156 -13.023 1 98.31 303 GLU A O 1
ATOM 2391 N N . LEU A 1 304 ? -15.305 -13.258 -11.531 1 98.75 304 LEU A N 1
ATOM 2392 C CA . LEU A 1 304 ? -14.789 -14.516 -12.07 1 98.75 304 LEU A CA 1
ATOM 2393 C C . LEU A 1 304 ? -15.844 -15.617 -11.977 1 98.75 304 LEU A C 1
ATOM 2395 O O . LEU A 1 304 ? -16.094 -16.328 -12.953 1 98.75 304 LEU A O 1
ATOM 2399 N N . ALA A 1 305 ? -16.453 -15.75 -10.844 1 98.75 305 ALA A N 1
ATOM 2400 C CA . ALA A 1 305 ? -17.469 -16.781 -10.625 1 98.75 305 ALA A CA 1
ATOM 2401 C C . ALA A 1 305 ? -18.641 -16.609 -11.586 1 98.75 305 ALA A C 1
ATOM 2403 O O . ALA A 1 305 ? -19.219 -17.594 -12.055 1 98.75 305 ALA A O 1
ATOM 2404 N N . GLU A 1 306 ? -18.984 -15.375 -11.891 1 98.44 306 GLU A N 1
ATOM 2405 C CA . GLU A 1 306 ? -20.094 -15.086 -12.789 1 98.44 306 GLU A CA 1
ATOM 2406 C C . GLU A 1 306 ? -19.797 -15.539 -14.211 1 98.44 306 GLU A C 1
ATOM 2408 O O . GLU A 1 306 ? -20.719 -15.891 -14.961 1 98.44 306 GLU A O 1
ATOM 2413 N N . LEU A 1 307 ? -18.547 -15.539 -14.594 1 98.44 307 LEU A N 1
ATOM 2414 C CA . LEU A 1 307 ? -18.141 -15.859 -15.961 1 98.44 307 LEU A CA 1
ATOM 2415 C C . LEU A 1 307 ? -18 -17.359 -16.141 1 98.44 307 LEU A C 1
ATOM 2417 O O . LEU A 1 307 ? -17.906 -17.844 -17.281 1 98.44 307 LEU A O 1
ATOM 2421 N N . LEU A 1 308 ? -17.906 -18.156 -15.023 1 98.5 308 LEU A N 1
ATOM 2422 C CA . LEU A 1 308 ? -17.719 -19.594 -15.055 1 98.5 308 LEU A CA 1
ATOM 2423 C C . LEU A 1 308 ? -19.062 -20.312 -14.969 1 98.5 308 LEU A C 1
ATOM 2425 O O . LEU A 1 308 ? -19.812 -20.141 -14.008 1 98.5 308 LEU A O 1
ATOM 2429 N N . PRO A 1 309 ? -19.406 -21.188 -15.875 1 97.88 309 PRO A N 1
ATOM 2430 C CA . PRO A 1 309 ? -20.734 -21.781 -15.961 1 97.88 309 PRO A CA 1
ATOM 2431 C C . PRO A 1 309 ? -21.078 -22.625 -14.734 1 97.88 309 PRO A C 1
ATOM 2433 O O . PRO A 1 309 ? -22.234 -22.625 -14.289 1 97.88 309 PRO A O 1
ATOM 2436 N N . ASP A 1 310 ? -20.172 -23.375 -14.188 1 97.06 310 ASP A N 1
ATOM 2437 C CA . ASP A 1 310 ? -20.406 -24.234 -13.031 1 97.06 310 ASP A CA 1
ATOM 2438 C C . ASP A 1 310 ? -19.547 -23.812 -11.844 1 97.06 310 ASP A C 1
ATOM 2440 O O . ASP A 1 310 ? -18.797 -24.625 -11.289 1 97.06 310 ASP A O 1
ATOM 2444 N N . ALA A 1 311 ? -19.719 -22.562 -11.406 1 98.06 311 ALA A N 1
ATOM 2445 C CA . ALA A 1 311 ? -18.922 -22.031 -10.312 1 98.06 311 ALA A CA 1
ATOM 2446 C C . ALA A 1 311 ? -19.766 -21.828 -9.055 1 98.06 311 ALA A C 1
ATOM 2448 O O . ALA A 1 311 ? -20.922 -21.438 -9.141 1 98.06 311 ALA A O 1
ATOM 2449 N N . ARG A 1 312 ? -19.203 -22.125 -7.953 1 97.88 312 ARG A N 1
ATOM 2450 C CA . ARG A 1 312 ? -19.688 -21.703 -6.641 1 97.88 312 ARG A CA 1
ATOM 2451 C C . ARG A 1 312 ? -18.797 -20.609 -6.062 1 97.88 312 ARG A C 1
ATOM 2453 O O . ARG A 1 312 ? -17.578 -20.703 -6.113 1 97.88 312 ARG A O 1
ATOM 2460 N N . TYR A 1 313 ? -19.422 -19.609 -5.613 1 98.62 313 TYR A N 1
ATOM 2461 C CA . TYR A 1 313 ? -18.688 -18.531 -4.969 1 98.62 313 TYR A CA 1
ATOM 2462 C C . TYR A 1 313 ? -18.891 -18.562 -3.457 1 98.62 313 TYR A C 1
ATOM 2464 O O . TYR A 1 313 ? -20 -18.719 -2.969 1 98.62 313 TYR A O 1
ATOM 2472 N N . ARG A 1 314 ? -17.781 -18.5 -2.682 1 98.69 314 ARG A N 1
ATOM 2473 C CA . ARG A 1 314 ? -17.781 -18.406 -1.225 1 98.69 314 ARG A CA 1
ATOM 2474 C C . ARG A 1 314 ? -16.781 -17.375 -0.733 1 98.69 314 ARG A C 1
ATOM 2476 O O . ARG A 1 314 ? -15.891 -16.969 -1.472 1 98.69 314 ARG A O 1
ATOM 2483 N N . GLU A 1 315 ? -16.984 -16.891 0.512 1 98.12 315 GLU A N 1
ATOM 2484 C CA . GLU A 1 315 ? -16.078 -15.906 1.103 1 98.12 315 GLU A CA 1
ATOM 2485 C C . GLU A 1 315 ? -15.602 -16.359 2.477 1 98.12 315 GLU A C 1
ATOM 2487 O O . GLU A 1 315 ? -16.375 -16.922 3.258 1 98.12 315 GLU A O 1
ATOM 2492 N N . ILE A 1 316 ? -14.312 -16.172 2.652 1 97.69 316 ILE A N 1
ATOM 2493 C CA . ILE A 1 316 ? -13.719 -16.266 3.982 1 97.69 316 ILE A CA 1
ATOM 2494 C C . ILE A 1 316 ? -13.875 -14.93 4.711 1 97.69 316 ILE A C 1
ATOM 2496 O O . ILE A 1 316 ? -13.664 -13.859 4.125 1 97.69 316 ILE A O 1
ATOM 2500 N N . ARG A 1 317 ? -14.398 -14.984 5.945 1 97.5 317 ARG A N 1
ATOM 2501 C CA . ARG A 1 317 ? -14.438 -13.812 6.816 1 97.5 317 ARG A CA 1
ATOM 2502 C C . ARG A 1 317 ? -13.219 -13.781 7.742 1 97.5 317 ARG A C 1
ATOM 2504 O O . ARG A 1 317 ? -13.016 -14.695 8.539 1 97.5 317 ARG A O 1
ATOM 2511 N N . SER A 1 318 ? -12.414 -12.844 7.602 1 97.44 318 SER A N 1
ATOM 2512 C CA . SER A 1 318 ? -11.164 -12.781 8.352 1 97.44 318 SER A CA 1
ATOM 2513 C C . SER A 1 318 ? -10.633 -11.352 8.43 1 97.44 318 SER A C 1
ATOM 2515 O O . SER A 1 318 ? -10.766 -10.586 7.473 1 97.44 318 SER A O 1
ATOM 2517 N N . VAL A 1 319 ? -10 -10.953 9.508 1 95.56 319 VAL A N 1
ATOM 2518 C CA . VAL A 1 319 ? -9.375 -9.641 9.648 1 95.56 319 VAL A CA 1
ATOM 2519 C C . VAL A 1 319 ? -7.992 -9.656 9 1 95.56 319 VAL A C 1
ATOM 2521 O O . VAL A 1 319 ? -7.352 -8.617 8.852 1 95.56 319 VAL A O 1
ATOM 2524 N N . HIS A 1 320 ? -7.539 -10.758 8.438 1 96 320 HIS A N 1
ATOM 2525 C CA . HIS A 1 320 ? -6.129 -10.953 8.117 1 96 320 HIS A CA 1
ATOM 2526 C C . HIS A 1 320 ? -5.828 -10.523 6.688 1 96 320 HIS A C 1
ATOM 2528 O O . HIS A 1 320 ? -4.68 -10.586 6.242 1 96 320 HIS A O 1
ATOM 2534 N N . GLY A 1 321 ? -6.832 -10.062 5.957 1 97.25 321 GLY A N 1
ATOM 2535 C CA . GLY A 1 321 ? -6.574 -9.625 4.598 1 97.25 321 GLY A CA 1
ATOM 2536 C C . GLY A 1 321 ? -6.246 -10.766 3.652 1 97.25 321 GLY A C 1
ATOM 2537 O O . GLY A 1 321 ? -6.777 -11.867 3.797 1 97.25 321 GLY A O 1
ATOM 2538 N N . HIS A 1 322 ? -5.473 -10.547 2.65 1 97.44 322 HIS A N 1
ATOM 2539 C CA . HIS A 1 322 ? -5.137 -11.492 1.596 1 97.44 322 HIS A CA 1
ATOM 2540 C C . HIS A 1 322 ? -4.543 -12.773 2.176 1 97.44 322 HIS A C 1
ATOM 2542 O O . HIS A 1 322 ? -4.863 -13.875 1.723 1 97.44 322 HIS A O 1
ATOM 2548 N N . ASP A 1 323 ? -3.764 -12.656 3.207 1 95.19 323 ASP A N 1
ATOM 2549 C CA . ASP A 1 323 ? -3.051 -13.797 3.775 1 95.19 323 ASP A CA 1
ATOM 2550 C C . ASP A 1 323 ? -4.008 -14.734 4.512 1 95.19 323 ASP A C 1
ATOM 2552 O O . ASP A 1 323 ? -3.611 -15.812 4.957 1 95.19 323 ASP A O 1
ATOM 2556 N N . ALA A 1 324 ? -5.246 -14.367 4.574 1 95.56 324 ALA A N 1
ATOM 2557 C CA . ALA A 1 324 ? -6.211 -15.188 5.301 1 95.56 324 ALA A CA 1
ATOM 2558 C C . ALA A 1 324 ? -6.297 -16.594 4.711 1 95.56 324 ALA A C 1
ATOM 2560 O O . ALA A 1 324 ? -6.559 -17.562 5.43 1 95.56 324 ALA A O 1
ATOM 2561 N N . PHE A 1 325 ? -6.043 -16.734 3.428 1 92.88 325 PHE A N 1
ATOM 2562 C CA . PHE A 1 325 ? -6.164 -18.062 2.836 1 92.88 325 PHE A CA 1
ATOM 2563 C C . PHE A 1 325 ? -5.023 -18.953 3.297 1 92.88 325 PHE A C 1
ATOM 2565 O O . PHE A 1 325 ? -5.094 -20.188 3.145 1 92.88 325 PHE A O 1
ATOM 2572 N N . LEU A 1 326 ? -4.016 -18.406 3.945 1 92.31 326 LEU A N 1
ATOM 2573 C CA . LEU A 1 326 ? -2.914 -19.172 4.531 1 92.31 326 LEU A CA 1
ATOM 2574 C C . LEU A 1 326 ? -3.053 -19.25 6.047 1 92.31 326 LEU A C 1
ATOM 2576 O O . LEU A 1 326 ? -2.156 -19.734 6.734 1 92.31 326 LEU A O 1
ATOM 2580 N N . MET A 1 327 ? -4.121 -18.688 6.57 1 92.62 327 MET A N 1
ATOM 2581 C CA . MET A 1 327 ? -4.266 -18.609 8.023 1 92.62 327 MET A CA 1
ATOM 2582 C C . MET A 1 327 ? -5.594 -19.219 8.469 1 92.62 327 MET A C 1
ATOM 2584 O O . MET A 1 327 ? -5.652 -19.891 9.492 1 92.62 327 MET A O 1
ATOM 2588 N N . GLU A 1 328 ? -6.609 -18.984 7.645 1 95.75 328 GLU A N 1
ATOM 2589 C CA . GLU A 1 328 ? -7.949 -19.422 8.008 1 95.75 328 GLU A CA 1
ATOM 2590 C C . GLU A 1 328 ? -8.219 -20.844 7.5 1 95.75 328 GLU A C 1
ATOM 2592 O O . GLU A 1 328 ? -9.172 -21.062 6.746 1 95.75 328 GLU A O 1
ATOM 2597 N N . PHE A 1 329 ? -7.535 -21.812 8.055 1 95.81 329 PHE A N 1
ATOM 2598 C CA . PHE A 1 329 ? -7.531 -23.172 7.531 1 95.81 329 PHE A CA 1
ATOM 2599 C C . PHE A 1 329 ? -8.859 -23.875 7.82 1 95.81 329 PHE A C 1
ATOM 2601 O O . PHE A 1 329 ? -9.328 -24.672 7.012 1 95.81 329 PHE A O 1
ATOM 2608 N N . GLU A 1 330 ? -9.445 -23.531 8.969 1 96.56 330 GLU A N 1
ATOM 2609 C CA . GLU A 1 330 ? -10.727 -24.156 9.281 1 96.56 330 GLU A CA 1
ATOM 2610 C C . GLU A 1 330 ? -11.789 -23.766 8.258 1 96.56 330 GLU A C 1
ATOM 2612 O O . GLU A 1 330 ? -12.492 -24.641 7.727 1 96.56 330 GLU A O 1
ATOM 2617 N N . GLN A 1 331 ? -11.906 -22.469 8 1 97.81 331 GLN A N 1
ATOM 2618 C CA . GLN A 1 331 ? -12.875 -22.016 7.012 1 97.81 331 GLN A CA 1
ATOM 2619 C C . GLN A 1 331 ? -12.555 -22.578 5.629 1 97.81 331 GLN A C 1
ATOM 2621 O O . GLN A 1 331 ? -13.453 -23.062 4.93 1 97.81 331 GLN A O 1
ATOM 2626 N N . MET A 1 332 ? -11.289 -22.578 5.242 1 97.5 332 MET A N 1
ATOM 2627 C CA . MET A 1 332 ? -10.844 -23.094 3.947 1 97.5 332 MET A CA 1
ATOM 2628 C C . MET A 1 332 ? -11.172 -24.578 3.811 1 97.5 332 MET A C 1
ATOM 2630 O O . MET A 1 332 ? -11.75 -25 2.805 1 97.5 332 MET A O 1
ATOM 2634 N N . ASN A 1 333 ? -10.766 -25.297 4.812 1 97.38 333 ASN A N 1
ATOM 2635 C CA . ASN A 1 333 ? -11.016 -26.734 4.793 1 97.38 333 ASN A CA 1
ATOM 2636 C C . ASN A 1 333 ? -12.5 -27.047 4.66 1 97.38 333 ASN A C 1
ATOM 2638 O O . ASN A 1 333 ? -12.891 -27.922 3.877 1 97.38 333 ASN A O 1
ATOM 2642 N N . ASP A 1 334 ? -13.328 -26.328 5.414 1 97.31 334 ASP A N 1
ATOM 2643 C CA . ASP A 1 334 ? -14.766 -26.562 5.387 1 97.31 334 ASP A CA 1
ATOM 2644 C C . ASP A 1 334 ? -15.344 -26.266 4.008 1 97.31 334 ASP A C 1
ATOM 2646 O O . ASP A 1 334 ? -16.125 -27.047 3.469 1 97.31 334 ASP A O 1
ATOM 2650 N N . LEU A 1 335 ? -14.977 -25.156 3.426 1 97.94 335 LEU A N 1
ATOM 2651 C CA . LEU A 1 335 ? -15.5 -24.734 2.127 1 97.94 335 LEU A CA 1
ATOM 2652 C C . LEU A 1 335 ? -15.094 -25.734 1.038 1 97.94 335 LEU A C 1
ATOM 2654 O O . LEU A 1 335 ? -15.922 -26.141 0.22 1 97.94 335 LEU A O 1
ATOM 2658 N N . ILE A 1 336 ? -13.852 -26.188 1.074 1 97.81 336 ILE A N 1
ATOM 2659 C CA . ILE A 1 336 ? -13.32 -27.016 -0.009 1 97.81 336 ILE A CA 1
ATOM 2660 C C . ILE A 1 336 ? -13.82 -28.453 0.142 1 97.81 336 ILE A C 1
ATOM 2662 O O . ILE A 1 336 ? -14.195 -29.094 -0.842 1 97.81 336 ILE A O 1
ATOM 2666 N N . THR A 1 337 ? -13.844 -28.969 1.356 1 96.38 337 THR A N 1
ATOM 2667 C CA . THR A 1 337 ? -14.328 -30.328 1.573 1 96.38 337 THR A CA 1
ATOM 2668 C C . THR A 1 337 ? -15.805 -30.438 1.186 1 96.38 337 THR A C 1
ATOM 2670 O O . THR A 1 337 ? -16.219 -31.438 0.595 1 96.38 337 THR A O 1
ATOM 2673 N N . SER A 1 338 ? -16.578 -29.375 1.546 1 96.81 338 SER A N 1
ATOM 2674 C CA . SER A 1 338 ? -17.984 -29.359 1.14 1 96.81 338 SER A CA 1
ATOM 2675 C C . SER A 1 338 ? -18.109 -29.359 -0.379 1 96.81 338 SER A C 1
ATOM 2677 O O . SER A 1 338 ? -18.953 -30.062 -0.935 1 96.81 338 SER A O 1
ATOM 2679 N N . PHE A 1 339 ? -17.375 -28.641 -1.032 1 97.56 339 PHE A N 1
ATOM 2680 C CA . PHE A 1 339 ? -17.375 -28.547 -2.488 1 97.56 339 PHE A CA 1
ATOM 2681 C C . PHE A 1 339 ? -17.047 -29.891 -3.121 1 97.56 339 PHE A C 1
ATOM 2683 O O . PHE A 1 339 ? -17.734 -30.344 -4.035 1 97.56 339 PHE A O 1
ATOM 2690 N N . ILE A 1 340 ? -15.953 -30.562 -2.572 1 94.56 340 ILE A N 1
ATOM 2691 C CA . ILE A 1 340 ? -15.492 -31.844 -3.107 1 94.56 340 ILE A CA 1
ATOM 2692 C C . ILE A 1 340 ? -16.578 -32.906 -2.918 1 94.56 340 ILE A C 1
ATOM 2694 O O . ILE A 1 340 ? -16.859 -33.688 -3.83 1 94.56 340 ILE A O 1
ATOM 2698 N N . THR A 1 341 ? -17.219 -32.875 -1.799 1 92.38 341 THR A N 1
ATOM 2699 C CA . THR A 1 341 ? -18.219 -33.875 -1.464 1 92.38 341 THR A CA 1
ATOM 2700 C C . THR A 1 341 ? -19.484 -33.688 -2.299 1 92.38 341 THR A C 1
ATOM 2702 O O . THR A 1 341 ? -20.141 -34.656 -2.67 1 92.38 341 THR A O 1
ATOM 2705 N N . GLU A 1 342 ? -19.766 -32.469 -2.586 1 92.25 342 GLU A N 1
ATOM 2706 C CA . GLU A 1 342 ? -21.016 -32.156 -3.281 1 92.25 342 GLU A CA 1
ATOM 2707 C C . GLU A 1 342 ? -20.844 -32.25 -4.793 1 92.25 342 GLU A C 1
ATOM 2709 O O . GLU A 1 342 ? -21.828 -32.25 -5.535 1 92.25 342 GLU A O 1
ATOM 2714 N N . THR A 1 343 ? -19.656 -32.25 -5.242 1 88.12 343 THR A N 1
ATOM 2715 C CA . THR A 1 343 ? -19.359 -32.344 -6.672 1 88.12 343 THR A CA 1
ATOM 2716 C C . THR A 1 343 ? -19.375 -33.812 -7.133 1 88.12 343 THR A C 1
ATOM 2718 O O . THR A 1 343 ? -18.625 -34.625 -6.617 1 88.12 343 THR A O 1
ATOM 2721 N N . PRO A 1 344 ? -20.359 -34.125 -8.016 1 76.12 344 PRO A N 1
ATOM 2722 C CA . PRO A 1 344 ? -20.406 -35.5 -8.516 1 76.12 344 PRO A CA 1
ATOM 2723 C C . PRO A 1 344 ? -19.094 -35.938 -9.188 1 76.12 344 PRO A C 1
ATOM 2725 O O . PRO A 1 344 ? -18.516 -35.156 -9.953 1 76.12 344 PRO A O 1
ATOM 2728 N N . ARG A 1 345 ? -18.406 -36.875 -8.664 1 66.69 345 ARG A N 1
ATOM 2729 C CA . ARG A 1 345 ? -17.188 -37.406 -9.266 1 66.69 345 ARG A CA 1
ATOM 2730 C C . ARG A 1 345 ? -17.516 -38.406 -10.383 1 66.69 345 ARG A C 1
ATOM 2732 O O . ARG A 1 345 ? -18.312 -39.312 -10.188 1 66.69 345 ARG A O 1
ATOM 2739 N N . PRO A 1 346 ? -17.234 -37.938 -11.641 1 55.97 346 PRO A N 1
ATOM 2740 C CA . PRO A 1 346 ? -17.484 -38.969 -12.625 1 55.97 346 PRO A CA 1
ATOM 2741 C C . PRO A 1 346 ? -16.875 -40.312 -12.219 1 55.97 346 PRO A C 1
ATOM 2743 O O . PRO A 1 346 ? -15.82 -40.344 -11.578 1 55.97 346 PRO A O 1
ATOM 2746 N N . THR A 1 347 ? -17.672 -41.344 -12.055 1 46.94 347 THR A N 1
ATOM 2747 C CA . THR A 1 347 ? -17.203 -42.688 -11.797 1 46.94 347 THR A CA 1
ATOM 2748 C C . THR A 1 347 ? -15.969 -43.031 -12.625 1 46.94 347 THR A C 1
ATOM 2750 O O . THR A 1 347 ? -16.016 -42.969 -13.859 1 46.94 347 THR A O 1
ATOM 2753 N N . LEU A 1 348 ? -14.82 -42.562 -12.18 1 48.31 348 LEU A N 1
ATOM 2754 C CA . LEU A 1 348 ? -13.594 -42.938 -12.875 1 48.31 348 LEU A CA 1
ATOM 2755 C C . LEU A 1 348 ? -13.555 -44.438 -13.133 1 48.31 348 LEU A C 1
ATOM 2757 O O . LEU A 1 348 ? -13.836 -45.219 -12.227 1 48.31 348 LEU A O 1
ATOM 2761 N N . SER A 1 349 ? -13.891 -44.812 -14.281 1 39.94 349 SER A N 1
ATOM 2762 C CA . SER A 1 349 ? -13.719 -46.219 -14.578 1 39.94 349 SER A CA 1
ATOM 2763 C C . SER A 1 349 ? -12.406 -46.75 -14.016 1 39.94 349 SER A C 1
ATOM 2765 O O . SER A 1 349 ? -11.352 -46.156 -14.211 1 39.94 349 SER A O 1
ATOM 2767 N N . SER A 1 350 ? -12.508 -47.625 -12.922 1 38.69 350 SER A N 1
ATOM 2768 C CA . SER A 1 350 ? -11.352 -48.406 -12.477 1 38.69 350 SER A CA 1
ATOM 2769 C C . SER A 1 350 ? -10.594 -49 -13.656 1 38.69 350 SER A C 1
ATOM 2771 O O . SER A 1 350 ? -11.188 -49.344 -14.672 1 38.69 350 SER A O 1
ATOM 2773 N N . MET B 1 1 ? -7.324 40.469 -0.831 1 69.5 1 MET B N 1
ATOM 2774 C CA . MET B 1 1 ? -6.129 40.562 -1.67 1 69.5 1 MET B CA 1
ATOM 2775 C C . MET B 1 1 ? -5.125 39.469 -1.272 1 69.5 1 MET B C 1
ATOM 2777 O O . MET B 1 1 ? -4.984 39.156 -0.09 1 69.5 1 MET B O 1
ATOM 2781 N N . ASN B 1 2 ? -4.746 38.656 -2.209 1 77 2 ASN B N 1
ATOM 2782 C CA . ASN B 1 2 ? -3.658 37.688 -2.033 1 77 2 ASN B CA 1
ATOM 2783 C C . ASN B 1 2 ? -2.301 38.406 -2 1 77 2 ASN B C 1
ATOM 2785 O O . ASN B 1 2 ? -1.92 39.062 -2.961 1 77 2 ASN B O 1
ATOM 2789 N N . LYS B 1 3 ? -1.661 38.5 -0.968 1 72.88 3 LYS B N 1
ATOM 2790 C CA . LYS B 1 3 ? -0.389 39.188 -0.803 1 72.88 3 LYS B CA 1
ATOM 2791 C C . LYS B 1 3 ? 0.788 38.281 -1.084 1 72.88 3 LYS B C 1
ATOM 2793 O O . LYS B 1 3 ? 1.938 38.625 -0.799 1 72.88 3 LYS B O 1
ATOM 2798 N N . GLY B 1 4 ? 0.545 37.125 -1.621 1 88.44 4 GLY B N 1
ATOM 2799 C CA . GLY B 1 4 ? 1.623 36.156 -1.867 1 88.44 4 GLY B CA 1
ATOM 2800 C C . GLY B 1 4 ? 2.18 35.562 -0.597 1 88.44 4 GLY B C 1
ATOM 2801 O O . GLY B 1 4 ? 1.639 35.781 0.49 1 88.44 4 GLY B O 1
ATOM 2802 N N . VAL B 1 5 ? 3.232 34.719 -0.689 1 95.75 5 VAL B N 1
ATOM 2803 C CA . VAL B 1 5 ? 3.832 34.031 0.454 1 95.75 5 VAL B CA 1
ATOM 2804 C C . VAL B 1 5 ? 4.684 35.031 1.251 1 95.75 5 VAL B C 1
ATOM 2806 O O . VAL B 1 5 ? 5.496 35.75 0.679 1 95.75 5 VAL B O 1
ATOM 2809 N N . GLN B 1 6 ? 4.457 35.156 2.465 1 97.12 6 GLN B N 1
ATOM 2810 C CA . GLN B 1 6 ? 5.223 35.969 3.4 1 97.12 6 GLN B CA 1
ATOM 2811 C C . GLN B 1 6 ? 6.07 35.094 4.324 1 97.12 6 GLN B C 1
ATOM 2813 O O . GLN B 1 6 ? 5.715 33.938 4.602 1 97.12 6 GLN B O 1
ATOM 2818 N N . GLN B 1 7 ? 7.176 35.562 4.672 1 96.62 7 GLN B N 1
ATOM 2819 C CA . GLN B 1 7 ? 8.016 34.906 5.652 1 96.62 7 GLN B CA 1
ATOM 2820 C C . GLN B 1 7 ? 8.211 35.75 6.898 1 96.62 7 GLN B C 1
ATOM 2822 O O . GLN B 1 7 ? 8.578 36.938 6.793 1 96.62 7 GLN B O 1
ATOM 2827 N N . HIS B 1 8 ? 7.91 35.219 8.016 1 97.88 8 HIS B N 1
ATOM 2828 C CA . HIS B 1 8 ? 7.992 35.906 9.305 1 97.88 8 HIS B CA 1
ATOM 2829 C C . HIS B 1 8 ? 9.008 35.219 10.219 1 97.88 8 HIS B C 1
ATOM 2831 O O . HIS B 1 8 ? 8.938 34 10.438 1 97.88 8 HIS B O 1
ATOM 2837 N N . LYS B 1 9 ? 9.977 35.969 10.695 1 97.75 9 LYS B N 1
ATOM 2838 C CA . LYS B 1 9 ? 10.891 35.469 11.719 1 97.75 9 LYS B CA 1
ATOM 2839 C C . LYS B 1 9 ? 10.312 35.688 13.117 1 97.75 9 LYS B C 1
ATOM 2841 O O . LYS B 1 9 ? 10.047 36.812 13.523 1 97.75 9 LYS B O 1
ATOM 2846 N N . LEU B 1 10 ? 10.102 34.562 13.82 1 98.19 10 LEU B N 1
ATOM 2847 C CA . LEU B 1 10 ? 9.57 34.688 15.18 1 98.19 10 LEU B CA 1
ATOM 2848 C C . LEU B 1 10 ? 10.562 35.438 16.078 1 98.19 10 LEU B C 1
ATOM 2850 O O . LEU B 1 10 ? 11.773 35.312 15.891 1 98.19 10 LEU B O 1
ATOM 2854 N N . LYS B 1 11 ? 10.055 36.094 17.094 1 97.56 11 LYS B N 1
ATOM 2855 C CA . LYS B 1 11 ? 10.844 36.938 17.969 1 97.56 11 LYS B CA 1
ATOM 2856 C C . LYS B 1 11 ? 11.758 36.125 18.859 1 97.56 11 LYS B C 1
ATOM 2858 O O . LYS B 1 11 ? 12.828 36.562 19.25 1 97.56 11 LYS B O 1
ATOM 2863 N N . GLU B 1 12 ? 11.344 34.906 19.234 1 97.62 12 GLU B N 1
ATOM 2864 C CA . GLU B 1 12 ? 12.078 34.031 20.141 1 97.62 12 GLU B CA 1
ATOM 2865 C C . GLU B 1 12 ? 12.398 32.688 19.5 1 97.62 12 GLU B C 1
ATOM 2867 O O . GLU B 1 12 ? 11.703 32.25 18.562 1 97.62 12 GLU B O 1
ATOM 2872 N N . PRO B 1 13 ? 13.445 32.031 19.984 1 97.69 13 PRO B N 1
ATOM 2873 C CA . PRO B 1 13 ? 13.719 30.672 19.516 1 97.69 13 PRO B CA 1
ATOM 2874 C C . PRO B 1 13 ? 12.555 29.719 19.781 1 97.69 13 PRO B C 1
ATOM 2876 O O . PRO B 1 13 ? 11.758 29.938 20.688 1 97.69 13 PRO B O 1
ATOM 2879 N N . PHE B 1 14 ? 12.461 28.75 18.938 1 98.31 14 PHE B N 1
ATOM 2880 C CA . PHE B 1 14 ? 11.406 27.75 19.062 1 98.31 14 PHE B CA 1
ATOM 2881 C C . PHE B 1 14 ? 11.992 26.422 19.547 1 98.31 14 PHE B C 1
ATOM 2883 O O . PHE B 1 14 ? 12.891 25.875 18.906 1 98.31 14 PHE B O 1
ATOM 2890 N N . VAL B 1 15 ? 11.523 25.906 20.641 1 98.38 15 VAL B N 1
ATOM 2891 C CA . VAL B 1 15 ? 12 24.641 21.188 1 98.38 15 VAL B CA 1
ATOM 2892 C C . VAL B 1 15 ? 10.977 23.547 20.891 1 98.38 15 VAL B C 1
ATOM 2894 O O . VAL B 1 15 ? 9.805 23.656 21.25 1 98.38 15 VAL B O 1
ATOM 2897 N N . THR B 1 16 ? 11.391 22.516 20.25 1 98.19 16 THR B N 1
ATOM 2898 C CA . THR B 1 16 ? 10.508 21.422 19.875 1 98.19 16 THR B CA 1
ATOM 2899 C C . THR B 1 16 ? 10.234 20.531 21.078 1 98.19 16 THR B C 1
ATOM 2901 O O . THR B 1 16 ? 10.852 20.688 22.141 1 98.19 16 THR B O 1
ATOM 2904 N N . GLU B 1 17 ? 9.266 19.562 20.953 1 96.81 17 GLU B N 1
ATOM 2905 C CA . GLU B 1 17 ? 8.969 18.609 22 1 96.81 17 GLU B CA 1
ATOM 2906 C C . GLU B 1 17 ? 10.18 17.734 22.312 1 96.81 17 GLU B C 1
ATOM 2908 O O . GLU B 1 17 ? 10.344 17.25 23.422 1 96.81 17 GLU B O 1
ATOM 2913 N N . SER B 1 18 ? 11.055 17.594 21.344 1 94.06 18 SER B N 1
ATOM 2914 C CA . SER B 1 18 ? 12.242 16.781 21.531 1 94.06 18 SER B CA 1
ATOM 2915 C C . SER B 1 18 ? 13.289 17.516 22.359 1 94.06 18 SER B C 1
ATOM 2917 O O . SER B 1 18 ? 14.305 16.922 22.75 1 94.06 18 SER B O 1
ATOM 2919 N N . GLY B 1 19 ? 13.164 18.75 22.594 1 96.62 19 GLY B N 1
ATOM 2920 C CA . GLY B 1 19 ? 14.078 19.531 23.406 1 96.62 19 GLY B CA 1
ATOM 2921 C C . GLY B 1 19 ? 15.109 20.297 22.578 1 96.62 19 GLY B C 1
ATOM 2922 O O . GLY B 1 19 ? 15.906 21.062 23.125 1 96.62 19 GLY B O 1
ATOM 2923 N N . GLN B 1 20 ? 15.016 20.188 21.312 1 96.38 20 GLN B N 1
ATOM 2924 C CA . GLN B 1 20 ? 15.961 20.875 20.438 1 96.38 20 GLN B CA 1
ATOM 2925 C C . GLN B 1 20 ? 15.43 22.25 20.016 1 96.38 20 GLN B C 1
ATOM 2927 O O . GLN B 1 20 ? 14.227 22.422 19.812 1 96.38 20 GLN B O 1
ATOM 2932 N N . ALA B 1 21 ? 16.344 23.188 19.891 1 96.69 21 ALA B N 1
ATOM 2933 C CA . ALA B 1 21 ? 15.938 24.547 19.609 1 96.69 21 ALA B CA 1
ATOM 2934 C C . ALA B 1 21 ? 16.188 24.906 18.141 1 96.69 21 ALA B C 1
ATOM 2936 O O . ALA B 1 21 ? 17.172 24.469 17.547 1 96.69 21 ALA B O 1
ATOM 2937 N N . ILE B 1 22 ? 15.328 25.656 17.625 1 97.62 22 ILE B N 1
ATOM 2938 C CA . ILE B 1 22 ? 15.5 26.391 16.375 1 97.62 22 ILE B CA 1
ATOM 2939 C C . ILE B 1 22 ? 15.719 27.875 16.688 1 97.62 22 ILE B C 1
ATOM 2941 O O . ILE B 1 22 ? 14.773 28.594 17.031 1 97.62 22 ILE B O 1
ATOM 2945 N N . PRO B 1 23 ? 16.953 28.297 16.594 1 96.62 23 PRO B N 1
ATOM 2946 C CA . PRO B 1 23 ? 17.297 29.625 17.094 1 96.62 23 PRO B CA 1
ATOM 2947 C C . PRO B 1 23 ? 16.562 30.75 16.359 1 96.62 23 PRO B C 1
ATOM 2949 O O . PRO B 1 23 ? 16.141 31.719 16.984 1 96.62 23 PRO B O 1
ATOM 2952 N N . GLU B 1 24 ? 16.406 30.672 15.078 1 95.19 24 GLU B N 1
ATOM 2953 C CA . GLU B 1 24 ? 15.758 31.672 14.242 1 95.19 24 GLU B CA 1
ATOM 2954 C C . GLU B 1 24 ? 14.617 31.062 13.43 1 95.19 24 GLU B C 1
ATOM 2956 O O . GLU B 1 24 ? 14.703 30.969 12.203 1 95.19 24 GLU B O 1
ATOM 2961 N N . PRO B 1 25 ? 13.555 30.828 14.156 1 97.94 25 PRO B N 1
ATOM 2962 C CA . PRO B 1 25 ? 12.461 30.156 13.461 1 97.94 25 PRO B CA 1
ATOM 2963 C C . PRO B 1 25 ? 11.781 31.031 12.422 1 97.94 25 PRO B C 1
ATOM 2965 O O . PRO B 1 25 ? 11.445 32.188 12.719 1 97.94 25 PRO B O 1
ATOM 2968 N N . LEU B 1 26 ? 11.672 30.531 11.266 1 98.12 26 LEU B N 1
ATOM 2969 C CA . LEU B 1 26 ? 10.961 31.203 10.18 1 98.12 26 LEU B CA 1
ATOM 2970 C C . LEU B 1 26 ? 9.625 30.531 9.906 1 98.12 26 LEU B C 1
ATOM 2972 O O . LEU B 1 26 ? 9.516 29.297 9.969 1 98.12 26 LEU B O 1
ATOM 2976 N N . VAL B 1 27 ? 8.609 31.344 9.633 1 98.69 27 VAL B N 1
ATOM 2977 C CA . VAL B 1 27 ? 7.281 30.844 9.305 1 98.69 27 VAL B CA 1
ATOM 2978 C C . VAL B 1 27 ? 6.805 31.453 7.992 1 98.69 27 VAL B C 1
ATOM 2980 O O . VAL B 1 27 ? 6.691 32.688 7.875 1 98.69 27 VAL B O 1
ATOM 2983 N N . ALA B 1 28 ? 6.621 30.625 7 1 98.62 28 ALA B N 1
ATOM 2984 C CA . ALA B 1 28 ? 6.055 31.062 5.727 1 98.62 28 ALA B CA 1
ATOM 2985 C C . ALA B 1 28 ? 4.539 30.906 5.715 1 98.62 28 ALA B C 1
ATOM 2987 O O . ALA B 1 28 ? 4.012 29.859 6.125 1 98.62 28 ALA B O 1
ATOM 2988 N N . TYR B 1 29 ? 3.826 31.938 5.336 1 98.62 29 TYR B N 1
ATOM 2989 C CA . TYR B 1 29 ? 2.369 31.891 5.32 1 98.62 29 TYR B CA 1
ATOM 2990 C C . TYR B 1 29 ? 1.808 32.781 4.215 1 98.62 29 TYR B C 1
ATOM 2992 O O . TYR B 1 29 ? 2.527 33.594 3.646 1 98.62 29 TYR B O 1
ATOM 3000 N N . GLN B 1 30 ? 0.623 32.531 3.828 1 98.31 30 GLN B N 1
ATOM 3001 C CA . GLN B 1 30 ? -0.118 33.281 2.832 1 98.31 30 GLN B CA 1
ATOM 3002 C C . GLN B 1 30 ? -1.528 33.594 3.32 1 98.31 30 GLN B C 1
ATOM 3004 O O . GLN B 1 30 ? -2.121 32.844 4.074 1 98.31 30 GLN B O 1
ATOM 3009 N N . THR B 1 31 ? -2.004 34.844 2.939 1 97.88 31 THR B N 1
ATOM 3010 C CA . THR B 1 31 ? -3.307 35.281 3.424 1 97.88 31 THR B CA 1
ATOM 3011 C C . THR B 1 31 ? -4.16 35.812 2.275 1 97.88 31 THR B C 1
ATOM 3013 O O . THR B 1 31 ? -3.631 36.25 1.247 1 97.88 31 THR B O 1
ATOM 3016 N N . TRP B 1 32 ? -5.41 35.688 2.418 1 97.19 32 TRP B N 1
ATOM 3017 C CA . TRP B 1 32 ? -6.441 36.25 1.554 1 97.19 32 TRP B CA 1
ATOM 3018 C C . TRP B 1 32 ? -7.516 36.969 2.375 1 97.19 32 TRP B C 1
ATOM 3020 O O . TRP B 1 32 ? -7.809 36.562 3.502 1 97.19 32 TRP B O 1
ATOM 3030 N N . GLY B 1 33 ? -8.117 37.969 1.835 1 96.62 33 GLY B N 1
ATOM 3031 C CA . GLY B 1 33 ? -9.148 38.719 2.559 1 96.62 33 GLY B CA 1
ATOM 3032 C C . GLY B 1 33 ? -8.586 39.719 3.531 1 96.62 33 GLY B C 1
ATOM 3033 O O . GLY B 1 33 ? -7.383 40 3.514 1 96.62 33 GLY B O 1
ATOM 3034 N N . GLU B 1 34 ? -9.508 40.375 4.352 1 95.88 34 GLU B N 1
ATOM 3035 C CA . GLU B 1 34 ? -9.109 41.438 5.266 1 95.88 34 GLU B CA 1
ATOM 3036 C C . GLU B 1 34 ? -9.453 41.094 6.711 1 95.88 34 GLU B C 1
ATOM 3038 O O . GLU B 1 34 ? -10.562 40.625 7 1 95.88 34 GLU B O 1
ATOM 3043 N N . LEU B 1 35 ? -8.398 41.219 7.508 1 96.19 35 LEU B N 1
ATOM 3044 C CA . LEU B 1 35 ? -8.617 41.062 8.938 1 96.19 35 LEU B CA 1
ATOM 3045 C C . LEU B 1 35 ? -9.484 42.156 9.5 1 96.19 35 LEU B C 1
ATOM 3047 O O . LEU B 1 35 ? -9.242 43.344 9.234 1 96.19 35 LEU B O 1
ATOM 3051 N N . ASN B 1 36 ? -10.484 41.844 10.227 1 96.44 36 ASN B N 1
ATOM 3052 C CA . ASN B 1 36 ? -11.352 42.875 10.789 1 96.44 36 ASN B CA 1
ATOM 3053 C C . ASN B 1 36 ? -10.703 43.562 11.992 1 96.44 36 ASN B C 1
ATOM 3055 O O . ASN B 1 36 ? -9.594 43.219 12.391 1 96.44 36 ASN B O 1
ATOM 3059 N N . ASN B 1 37 ? -11.375 44.531 12.555 1 96.69 37 ASN B N 1
ATOM 3060 C CA . ASN B 1 37 ? -10.812 45.281 13.648 1 96.69 37 ASN B CA 1
ATOM 3061 C C . ASN B 1 37 ? -10.602 44.438 14.891 1 96.69 37 ASN B C 1
ATOM 3063 O O . ASN B 1 37 ? -9.609 44.594 15.609 1 96.69 37 ASN B O 1
ATOM 3067 N N . ALA B 1 38 ? -11.5 43.562 15.109 1 96.5 38 ALA B N 1
ATOM 3068 C CA . ALA B 1 38 ? -11.414 42.688 16.281 1 96.5 38 ALA B CA 1
ATOM 3069 C C . ALA B 1 38 ? -10.406 41.562 16.047 1 96.5 38 ALA B C 1
ATOM 3071 O O . ALA B 1 38 ? -10.031 40.844 16.984 1 96.5 38 ALA B O 1
ATOM 3072 N N . ARG B 1 39 ? -9.961 41.312 14.789 1 97.75 39 ARG B N 1
ATOM 3073 C CA . ARG B 1 39 ? -8.945 40.344 14.375 1 97.75 39 ARG B CA 1
ATOM 3074 C C . ARG B 1 39 ? -9.359 38.938 14.742 1 97.75 39 ARG B C 1
ATOM 3076 O O . ARG B 1 39 ? -8.57 38.156 15.32 1 97.75 39 ARG B O 1
ATOM 3083 N N . ASN B 1 40 ? -10.664 38.656 14.469 1 96.75 40 ASN B N 1
ATOM 3084 C CA . ASN B 1 40 ? -11.195 37.344 14.883 1 96.75 40 ASN B CA 1
ATOM 3085 C C . ASN B 1 40 ? -12.008 36.688 13.773 1 96.75 40 ASN B C 1
ATOM 3087 O O . ASN B 1 40 ? -12.672 35.688 13.992 1 96.75 40 ASN B O 1
ATOM 3091 N N . ASN B 1 41 ? -12.008 37.25 12.562 1 96.56 41 ASN B N 1
ATOM 3092 C CA . ASN B 1 41 ? -12.703 36.688 11.422 1 96.56 41 ASN B CA 1
ATOM 3093 C C . ASN B 1 41 ? -11.789 35.781 10.609 1 96.56 41 ASN B C 1
ATOM 3095 O O . ASN B 1 41 ? -11.758 35.844 9.383 1 96.56 41 ASN B O 1
ATOM 3099 N N . VAL B 1 42 ? -11.047 34.844 11.266 1 98.06 42 VAL B N 1
ATOM 3100 C CA . VAL B 1 42 ? -9.961 34.094 10.648 1 98.06 42 VAL B CA 1
ATOM 3101 C C . VAL B 1 42 ? -10.43 32.688 10.297 1 98.06 42 VAL B C 1
ATOM 3103 O O . VAL B 1 42 ? -11.078 32.031 11.109 1 98.06 42 VAL B O 1
ATOM 3106 N N . PHE B 1 43 ? -10.211 32.281 9.086 1 98.38 43 PHE B N 1
ATOM 3107 C CA . PHE B 1 43 ? -10.211 30.891 8.656 1 98.38 43 PHE B CA 1
ATOM 3108 C C . PHE B 1 43 ? -8.789 30.375 8.5 1 98.38 43 PHE B C 1
ATOM 3110 O O . PHE B 1 43 ? -8.047 30.828 7.637 1 98.38 43 PHE B O 1
ATOM 3117 N N . LEU B 1 44 ? -8.391 29.453 9.359 1 98.81 44 LEU B N 1
ATOM 3118 C CA . LEU B 1 44 ? -7.066 28.844 9.312 1 98.81 44 LEU B CA 1
ATOM 3119 C C . LEU B 1 44 ? -7.102 27.516 8.562 1 98.81 44 LEU B C 1
ATOM 3121 O O . LEU B 1 44 ? -7.734 26.562 9.008 1 98.81 44 LEU B O 1
ATOM 3125 N N . VAL B 1 45 ? -6.441 27.453 7.418 1 98.69 45 VAL B N 1
ATOM 3126 C CA . VAL B 1 45 ? -6.387 26.25 6.609 1 98.69 45 VAL B CA 1
ATOM 3127 C C . VAL B 1 45 ? -5.047 25.547 6.816 1 98.69 45 VAL B C 1
ATOM 3129 O O . VAL B 1 45 ? -3.988 26.125 6.57 1 98.69 45 VAL B O 1
ATOM 3132 N N . CYS B 1 46 ? -5.094 24.297 7.27 1 98.75 46 CYS B N 1
ATOM 3133 C CA . CYS B 1 46 ? -3.889 23.5 7.461 1 98.75 46 CYS B CA 1
ATOM 3134 C C . CYS B 1 46 ? -3.684 22.531 6.297 1 98.75 46 CYS B C 1
ATOM 3136 O O . CYS B 1 46 ? -4.543 21.688 6.023 1 98.75 46 CYS B O 1
ATOM 3138 N N . HIS B 1 47 ? -2.561 22.641 5.617 1 98.44 47 HIS B N 1
ATOM 3139 C CA . HIS B 1 47 ? -2.342 21.828 4.422 1 98.44 47 HIS B CA 1
ATOM 3140 C C . HIS B 1 47 ? -1.833 20.438 4.781 1 98.44 47 HIS B C 1
ATOM 3142 O O . HIS B 1 47 ? -1.342 20.219 5.891 1 98.44 47 HIS B O 1
ATOM 3148 N N . ALA B 1 48 ? -1.936 19.547 3.836 1 97.94 48 ALA B N 1
ATOM 3149 C CA . ALA B 1 48 ? -1.524 18.156 4 1 97.94 48 ALA B CA 1
ATOM 3150 C C . ALA B 1 48 ? -0.019 18 3.805 1 97.94 48 ALA B C 1
ATOM 3152 O O . ALA B 1 48 ? 0.71 19 3.744 1 97.94 48 ALA B O 1
ATOM 3153 N N . LEU B 1 49 ? 0.497 16.812 3.771 1 97.94 49 LEU B N 1
ATOM 3154 C CA . LEU B 1 49 ? 1.885 16.391 3.912 1 97.94 49 LEU B CA 1
ATOM 3155 C C . LEU B 1 49 ? 2.795 17.172 2.982 1 97.94 49 LEU B C 1
ATOM 3157 O O . LEU B 1 49 ? 3.736 17.828 3.438 1 97.94 49 LEU B O 1
ATOM 3161 N N . THR B 1 50 ? 2.494 17.188 1.679 1 97.56 50 THR B N 1
ATOM 3162 C CA . THR B 1 50 ? 3.387 17.828 0.711 1 97.56 50 THR B CA 1
ATOM 3163 C C . THR B 1 50 ? 2.76 19.094 0.144 1 97.56 50 THR B C 1
ATOM 3165 O O . THR B 1 50 ? 3.086 19.516 -0.97 1 97.56 50 THR B O 1
ATOM 3168 N N . GLY B 1 51 ? 1.783 19.656 0.912 1 97.44 51 GLY B N 1
ATOM 3169 C CA . GLY B 1 51 ? 1.123 20.875 0.48 1 97.44 51 GLY B CA 1
ATOM 3170 C C . GLY B 1 51 ? 1.918 22.125 0.796 1 97.44 51 GLY B C 1
ATOM 3171 O O . GLY B 1 51 ? 3.061 22.047 1.252 1 97.44 51 GLY B O 1
ATOM 3172 N N . ASN B 1 52 ? 1.278 23.203 0.459 1 97.88 52 ASN B N 1
ATOM 3173 C CA . ASN B 1 52 ? 1.869 24.531 0.679 1 97.88 52 ASN B CA 1
ATOM 3174 C C . ASN B 1 52 ? 0.798 25.594 0.911 1 97.88 52 ASN B C 1
ATOM 3176 O O . ASN B 1 52 ? -0.377 25.266 1.087 1 97.88 52 ASN B O 1
ATOM 3180 N N . THR B 1 53 ? 1.189 26.812 0.957 1 97.88 53 THR B N 1
ATOM 3181 C CA . THR B 1 53 ? 0.306 27.891 1.377 1 97.88 53 THR B CA 1
ATOM 3182 C C . THR B 1 53 ? -0.705 28.219 0.282 1 97.88 53 THR B C 1
ATOM 3184 O O . THR B 1 53 ? -1.676 28.953 0.523 1 97.88 53 THR B O 1
ATOM 3187 N N . ALA B 1 54 ? -0.507 27.672 -0.919 1 96.44 54 ALA B N 1
ATOM 3188 C CA . ALA B 1 54 ? -1.312 28.094 -2.062 1 96.44 54 ALA B CA 1
ATOM 3189 C C . ALA B 1 54 ? -2.68 27.422 -2.049 1 96.44 54 ALA B C 1
ATOM 3191 O O . ALA B 1 54 ? -3.039 26.719 -2.996 1 96.44 54 ALA B O 1
ATOM 3192 N N . VAL B 1 55 ? -3.465 27.766 -1.096 1 95.88 55 VAL B N 1
ATOM 3193 C CA . VAL B 1 55 ? -4.766 27.141 -0.857 1 95.88 55 VAL B CA 1
ATOM 3194 C C . VAL B 1 55 ? -5.664 27.344 -2.078 1 95.88 55 VAL B C 1
ATOM 3196 O O . VAL B 1 55 ? -6.43 26.453 -2.445 1 95.88 55 VAL B O 1
ATOM 3199 N N . ASP B 1 56 ? -5.566 28.469 -2.68 1 94.81 56 ASP B N 1
ATOM 3200 C CA . ASP B 1 56 ? -6.418 28.828 -3.811 1 94.81 56 ASP B CA 1
ATOM 3201 C C . ASP B 1 56 ? -6.109 27.953 -5.023 1 94.81 56 ASP B C 1
ATOM 3203 O O . ASP B 1 56 ? -6.887 27.906 -5.977 1 94.81 56 ASP B O 1
ATOM 3207 N N . GLU B 1 57 ? -5.008 27.25 -4.965 1 94.5 57 GLU B N 1
ATOM 3208 C CA . GLU B 1 57 ? -4.652 26.344 -6.043 1 94.5 57 GLU B CA 1
ATOM 3209 C C . GLU B 1 57 ? -5.105 24.906 -5.727 1 94.5 57 GLU B C 1
ATOM 3211 O O . GLU B 1 57 ? -5.984 24.375 -6.402 1 94.5 57 GLU B O 1
ATOM 3216 N N . TRP B 1 58 ? -4.652 24.375 -4.605 1 93.94 58 TRP B N 1
ATOM 3217 C CA . TRP B 1 58 ? -4.922 22.969 -4.336 1 93.94 58 TRP B CA 1
ATOM 3218 C C . TRP B 1 58 ? -6.289 22.797 -3.686 1 93.94 58 TRP B C 1
ATOM 3220 O O . TRP B 1 58 ? -6.855 21.688 -3.709 1 93.94 58 TRP B O 1
ATOM 3230 N N . PHE B 1 59 ? -6.895 23.781 -3.096 1 93.81 59 PHE B N 1
ATOM 3231 C CA . PHE B 1 59 ? -8.273 23.797 -2.627 1 93.81 59 PHE B CA 1
ATOM 3232 C C . PHE B 1 59 ? -9.109 24.781 -3.443 1 93.81 59 PHE B C 1
ATOM 3234 O O . PHE B 1 59 ? -10.031 25.406 -2.918 1 93.81 59 PHE B O 1
ATOM 3241 N N . GLY B 1 60 ? -8.805 24.938 -4.645 1 91.81 60 GLY B N 1
ATOM 3242 C CA . GLY B 1 60 ? -9.422 25.922 -5.512 1 91.81 60 GLY B CA 1
ATOM 3243 C C . GLY B 1 60 ? -10.93 25.781 -5.598 1 91.81 60 GLY B C 1
ATOM 3244 O O . GLY B 1 60 ? -11.641 26.781 -5.684 1 91.81 60 GLY B O 1
ATOM 3245 N N . GLY B 1 61 ? -11.43 24.609 -5.512 1 92.94 61 GLY B N 1
ATOM 3246 C CA . GLY B 1 61 ? -12.859 24.359 -5.617 1 92.94 61 GLY B CA 1
ATOM 3247 C C . GLY B 1 61 ? -13.641 24.859 -4.414 1 92.94 61 GLY B C 1
ATOM 3248 O O . GLY B 1 61 ? -14.859 25.016 -4.484 1 92.94 61 GLY B O 1
ATOM 3249 N N . LEU B 1 62 ? -12.953 25.125 -3.334 1 95.75 62 LEU B N 1
ATOM 3250 C CA . LEU B 1 62 ? -13.578 25.609 -2.113 1 95.75 62 LEU B CA 1
ATOM 3251 C C . LEU B 1 62 ? -13.398 27.125 -1.99 1 95.75 62 LEU B C 1
ATOM 3253 O O . LEU B 1 62 ? -13.992 27.75 -1.106 1 95.75 62 LEU B O 1
ATOM 3257 N N . PHE B 1 63 ? -12.578 27.672 -2.875 1 93.69 63 PHE B N 1
ATOM 3258 C CA . PHE B 1 63 ? -12.156 29.062 -2.773 1 93.69 63 PHE B CA 1
ATOM 3259 C C . PHE B 1 63 ? -12.961 29.938 -3.719 1 93.69 63 PHE B C 1
ATOM 3261 O O . PHE B 1 63 ? -13.117 29.625 -4.898 1 93.69 63 PHE B O 1
ATOM 3268 N N . GLY B 1 64 ? -13.617 31.047 -3.219 1 91.25 64 GLY B N 1
ATOM 3269 C CA . GLY B 1 64 ? -14.328 32 -4.062 1 91.25 64 GLY B CA 1
ATOM 3270 C C . GLY B 1 64 ? -15.586 32.562 -3.412 1 91.25 64 GLY B C 1
ATOM 3271 O O . GLY B 1 64 ? -15.945 32.156 -2.301 1 91.25 64 GLY B O 1
ATOM 3272 N N . PRO B 1 65 ? -16.203 33.5 -4.086 1 91.06 65 PRO B N 1
ATOM 3273 C CA . PRO B 1 65 ? -17.406 34.125 -3.529 1 91.06 65 PRO B CA 1
ATOM 3274 C C . PRO B 1 65 ? -18.516 33.094 -3.264 1 91.06 65 PRO B C 1
ATOM 3276 O O . PRO B 1 65 ? -18.891 32.344 -4.164 1 91.06 65 PRO B O 1
ATOM 3279 N N . GLY B 1 66 ? -18.969 33.062 -2.049 1 90.06 66 GLY B N 1
ATOM 3280 C CA . GLY B 1 66 ? -20.078 32.188 -1.692 1 90.06 66 GLY B CA 1
ATOM 3281 C C . GLY B 1 66 ? -19.656 30.781 -1.394 1 90.06 66 GLY B C 1
ATOM 3282 O O . GLY B 1 66 ? -20.5 29.922 -1.083 1 90.06 66 GLY B O 1
ATOM 3283 N N . LYS B 1 67 ? -18.406 30.547 -1.477 1 95.56 67 LYS B N 1
ATOM 3284 C CA . LYS B 1 67 ? -17.906 29.203 -1.219 1 95.56 67 LYS B CA 1
ATOM 3285 C C . LYS B 1 67 ? -17.375 29.078 0.21 1 95.56 67 LYS B C 1
ATOM 3287 O O . LYS B 1 67 ? -17.484 30.016 0.998 1 95.56 67 LYS B O 1
ATOM 3292 N N . THR B 1 68 ? -16.906 27.875 0.583 1 95.88 68 THR B N 1
ATOM 3293 C CA . THR B 1 68 ? -16.406 27.578 1.92 1 95.88 68 THR B CA 1
ATOM 3294 C C . THR B 1 68 ? -15.359 28.594 2.35 1 95.88 68 THR B C 1
ATOM 3296 O O . THR B 1 68 ? -15.406 29.109 3.471 1 95.88 68 THR B O 1
ATOM 3299 N N . LEU B 1 69 ? -14.406 28.891 1.391 1 97.19 69 LEU B N 1
ATOM 3300 C CA . LEU B 1 69 ? -13.352 29.875 1.619 1 97.19 69 LEU B CA 1
ATOM 3301 C C . LEU B 1 69 ? -13.578 31.109 0.767 1 97.19 69 LEU B C 1
ATOM 3303 O O . LEU B 1 69 ? -13.195 31.156 -0.403 1 97.19 69 LEU B O 1
ATOM 3307 N N . ASP B 1 70 ? -14.141 32.156 1.333 1 95.62 70 ASP B N 1
ATOM 3308 C CA . ASP B 1 70 ? -14.531 33.375 0.644 1 95.62 70 ASP B CA 1
ATOM 3309 C C . ASP B 1 70 ? -13.742 34.594 1.175 1 95.62 70 ASP B C 1
ATOM 3311 O O . ASP B 1 70 ? -14.117 35.156 2.195 1 95.62 70 ASP B O 1
ATOM 3315 N N . PRO B 1 71 ? -12.758 35 0.448 1 95.12 71 PRO B N 1
ATOM 3316 C CA . PRO B 1 71 ? -11.906 36.094 0.935 1 95.12 71 PRO B CA 1
ATOM 3317 C C . PRO B 1 71 ? -12.664 37.406 1.1 1 95.12 71 PRO B C 1
ATOM 3319 O O . PRO B 1 71 ? -12.141 38.344 1.689 1 95.12 71 PRO B O 1
ATOM 3322 N N . GLU B 1 72 ? -13.844 37.5 0.606 1 94.38 72 GLU B N 1
ATOM 3323 C CA . GLU B 1 72 ? -14.664 38.688 0.812 1 94.38 72 GLU B CA 1
ATOM 3324 C C . GLU B 1 72 ? -15.297 38.688 2.199 1 94.38 72 GLU B C 1
ATOM 3326 O O . GLU B 1 72 ? -15.719 39.719 2.693 1 94.38 72 GLU B O 1
ATOM 3331 N N . GLN B 1 73 ? -15.344 37.562 2.795 1 92.88 73 GLN B N 1
ATOM 3332 C CA . GLN B 1 73 ? -16.047 37.438 4.066 1 92.88 73 GLN B CA 1
ATOM 3333 C C . GLN B 1 73 ? -15.078 37.125 5.203 1 92.88 73 GLN B C 1
ATOM 3335 O O . GLN B 1 73 ? -15.328 37.5 6.352 1 92.88 73 GLN B O 1
ATOM 3340 N N . GLN B 1 74 ? -14.094 36.375 4.875 1 94.5 74 GLN B N 1
ATOM 3341 C CA . GLN B 1 74 ? -13.188 35.875 5.91 1 94.5 74 GLN B CA 1
ATOM 3342 C C . GLN B 1 74 ? -11.742 36.25 5.594 1 94.5 74 GLN B C 1
ATOM 3344 O O . GLN B 1 74 ? -11.391 36.5 4.434 1 94.5 74 GLN B O 1
ATOM 3349 N N . PHE B 1 75 ? -10.961 36.406 6.68 1 97.12 75 PHE B N 1
ATOM 3350 C CA . PHE B 1 75 ? -9.508 36.438 6.559 1 97.12 75 PHE B CA 1
ATOM 3351 C C . PHE B 1 75 ? -8.953 35 6.551 1 97.12 75 PHE B C 1
ATOM 3353 O O . PHE B 1 75 ? -8.93 34.344 7.586 1 97.12 75 PHE B O 1
ATOM 3360 N N . ILE B 1 76 ? -8.5 34.562 5.406 1 98.06 76 ILE B N 1
ATOM 3361 C CA . ILE B 1 76 ? -8.016 33.219 5.23 1 98.06 76 ILE B CA 1
ATOM 3362 C C . ILE B 1 76 ? -6.5 33.188 5.371 1 98.06 76 ILE B C 1
ATOM 3364 O O . ILE B 1 76 ? -5.793 33.969 4.758 1 98.06 76 ILE B O 1
ATOM 3368 N N . ILE B 1 77 ? -6.004 32.312 6.184 1 98.5 77 ILE B N 1
ATOM 3369 C CA . ILE B 1 77 ? -4.559 32.188 6.359 1 98.5 77 ILE B CA 1
ATOM 3370 C C . ILE B 1 77 ? -4.152 30.734 6.258 1 98.5 77 ILE B C 1
ATOM 3372 O O . ILE B 1 77 ? -4.836 29.844 6.781 1 98.5 77 ILE B O 1
ATOM 3376 N N . CYS B 1 78 ? -3.145 30.406 5.492 1 98.62 78 CYS B N 1
ATOM 3377 C CA . CYS B 1 78 ? -2.484 29.109 5.414 1 98.62 78 CYS B CA 1
ATOM 3378 C C . CYS B 1 78 ? -0.996 29.234 5.711 1 98.62 78 CYS B C 1
ATOM 3380 O O . CYS B 1 78 ? -0.326 30.125 5.184 1 98.62 78 CYS B O 1
ATOM 3382 N N . ILE B 1 79 ? -0.496 28.391 6.539 1 98.81 79 ILE B N 1
ATOM 3383 C CA . ILE B 1 79 ? 0.872 28.453 7.039 1 98.81 79 ILE B CA 1
ATOM 3384 C C . ILE B 1 79 ? 1.629 27.188 6.656 1 98.81 79 ILE B C 1
ATOM 3386 O O . ILE B 1 79 ? 1.142 26.078 6.875 1 98.81 79 ILE B O 1
ATOM 3390 N N . ASN B 1 80 ? 2.777 27.328 6.008 1 98.81 80 ASN B N 1
ATOM 3391 C CA . ASN B 1 80 ? 3.59 26.141 5.734 1 98.81 80 ASN B CA 1
ATOM 3392 C C . ASN B 1 80 ? 4.078 25.484 7.023 1 98.81 80 ASN B C 1
ATOM 3394 O O . ASN B 1 80 ? 4.582 26.172 7.918 1 98.81 80 ASN B O 1
ATOM 3398 N N . SER B 1 81 ? 3.965 24.219 7.09 1 98.56 81 SER B N 1
ATOM 3399 C CA . SER B 1 81 ? 4.234 23.469 8.312 1 98.56 81 SER B CA 1
ATOM 3400 C C . SER B 1 81 ? 5.711 23.547 8.695 1 98.56 81 SER B C 1
ATOM 3402 O O . SER B 1 81 ? 6.578 23.625 7.82 1 98.56 81 SER B O 1
ATOM 3404 N N . LEU B 1 82 ? 5.949 23.531 9.992 1 98.75 82 LEU B N 1
ATOM 3405 C CA . LEU B 1 82 ? 7.309 23.297 10.477 1 98.75 82 LEU B CA 1
ATOM 3406 C C . LEU B 1 82 ? 7.879 22.016 9.875 1 98.75 82 LEU B C 1
ATOM 3408 O O . LEU B 1 82 ? 7.227 20.969 9.898 1 98.75 82 LEU B O 1
ATOM 3412 N N . GLY B 1 83 ? 9.039 22.062 9.305 1 98.56 83 GLY B N 1
ATOM 3413 C CA . GLY B 1 83 ? 9.648 20.906 8.672 1 98.56 83 GLY B CA 1
ATOM 3414 C C . GLY B 1 83 ? 9.438 20.875 7.168 1 98.56 83 GLY B C 1
ATOM 3415 O O . GLY B 1 83 ? 10.062 20.078 6.469 1 98.56 83 GLY B O 1
ATOM 3416 N N . SER B 1 84 ? 8.547 21.734 6.641 1 97.75 84 SER B N 1
ATOM 3417 C CA . SER B 1 84 ? 8.297 21.812 5.203 1 97.75 84 SER B CA 1
ATOM 3418 C C . SER B 1 84 ? 9.492 22.406 4.461 1 97.75 84 SER B C 1
ATOM 3420 O O . SER B 1 84 ? 10.375 23 5.074 1 97.75 84 SER B O 1
ATOM 3422 N N . CYS B 1 85 ? 9.547 22.25 3.135 1 98.06 85 CYS B N 1
ATOM 3423 C CA . CYS B 1 85 ? 10.625 22.828 2.338 1 98.06 85 CYS B CA 1
ATOM 3424 C C . CYS B 1 85 ? 10.133 24.031 1.541 1 98.06 85 CYS B C 1
ATOM 3426 O O . CYS B 1 85 ? 10.727 24.391 0.521 1 98.06 85 CYS B O 1
ATOM 3428 N N . TYR B 1 86 ? 9.016 24.609 2.006 1 97.94 86 TYR B N 1
ATOM 3429 C CA . TYR B 1 86 ? 8.422 25.703 1.254 1 97.94 86 TYR B CA 1
ATOM 3430 C C . TYR B 1 86 ? 8.531 27.016 2.025 1 97.94 86 TYR B C 1
ATOM 3432 O O . TYR B 1 86 ? 7.66 27.875 1.911 1 97.94 86 TYR B O 1
ATOM 3440 N N . GLY B 1 87 ? 9.547 27.141 2.875 1 96.88 87 GLY B N 1
ATOM 3441 C CA . GLY B 1 87 ? 9.828 28.469 3.41 1 96.88 87 GLY B CA 1
ATOM 3442 C C . GLY B 1 87 ? 9.789 28.516 4.926 1 96.88 87 GLY B C 1
ATOM 3443 O O . GLY B 1 87 ? 10.477 29.328 5.543 1 96.88 87 GLY B O 1
ATOM 3444 N N . SER B 1 88 ? 8.898 27.719 5.586 1 98.56 88 SER B N 1
ATOM 3445 C CA . SER B 1 88 ? 9.008 27.562 7.031 1 98.56 88 SER B CA 1
ATOM 3446 C C . SER B 1 88 ? 10.266 26.781 7.41 1 98.56 88 SER B C 1
ATOM 3448 O O . SER B 1 88 ? 10.797 26.031 6.602 1 98.56 88 SER B O 1
ATOM 3450 N N . SER B 1 89 ? 10.742 27.031 8.672 1 98.62 89 SER B N 1
ATOM 3451 C CA . SER B 1 89 ? 11.953 26.344 9.109 1 98.62 89 SER B CA 1
ATOM 3452 C C . SER B 1 89 ? 11.82 24.828 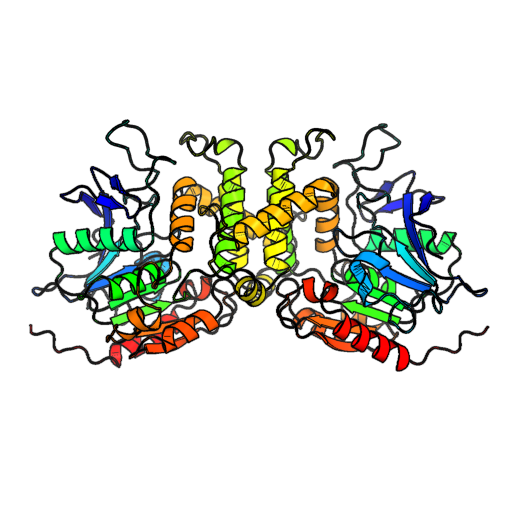8.914 1 98.62 89 SER B C 1
ATOM 3454 O O . SER B 1 89 ? 10.828 24.234 9.32 1 98.62 89 SER B O 1
ATOM 3456 N N . GLY B 1 90 ? 12.758 24.234 8.281 1 98.38 90 GLY B N 1
ATOM 3457 C CA . GLY B 1 90 ? 12.828 22.812 7.977 1 98.38 90 GLY B CA 1
ATOM 3458 C C . GLY B 1 90 ? 14.219 22.344 7.594 1 98.38 90 GLY B C 1
ATOM 3459 O O . GLY B 1 90 ? 15.188 23.109 7.727 1 98.38 90 GLY B O 1
ATOM 3460 N N . PRO B 1 91 ? 14.32 21.172 7.152 1 98.06 91 PRO B N 1
ATOM 3461 C CA . PRO B 1 91 ? 15.617 20.562 6.82 1 98.06 91 PRO B CA 1
ATOM 3462 C C . PRO B 1 91 ? 16.375 21.359 5.762 1 98.06 91 PRO B C 1
ATOM 3464 O O . PRO B 1 91 ? 17.609 21.312 5.73 1 98.06 91 PRO B O 1
ATOM 3467 N N . THR B 1 92 ? 15.68 22.109 4.898 1 97.19 92 THR B N 1
ATOM 3468 C CA . THR B 1 92 ? 16.328 22.828 3.814 1 97.19 92 THR B CA 1
ATOM 3469 C C . THR B 1 92 ? 16.719 24.234 4.258 1 97.19 92 THR B C 1
ATOM 3471 O O . THR B 1 92 ? 17.422 24.953 3.537 1 97.19 92 THR B O 1
ATOM 3474 N N . SER B 1 93 ? 16.281 24.656 5.461 1 97.19 93 SER B N 1
ATOM 3475 C CA . SER B 1 93 ? 16.656 25.953 5.992 1 97.19 93 SER B CA 1
ATOM 3476 C C . SER B 1 93 ? 18.109 25.984 6.406 1 97.19 93 SER B C 1
ATOM 3478 O O . SER B 1 93 ? 18.703 24.953 6.707 1 97.19 93 SER B O 1
ATOM 3480 N N . GLN B 1 94 ? 18.672 27.188 6.438 1 95.12 94 GLN B N 1
ATOM 3481 C CA . GLN B 1 94 ? 20.047 27.359 6.887 1 95.12 94 GLN B CA 1
ATOM 3482 C C . GLN B 1 94 ? 20.156 27.266 8.406 1 95.12 94 GLN B C 1
ATOM 3484 O O . GLN B 1 94 ? 19.375 27.906 9.125 1 95.12 94 GLN B O 1
ATOM 3489 N N . ASN B 1 95 ? 21.016 26.453 8.828 1 94.56 95 ASN B N 1
ATOM 3490 C CA . ASN B 1 95 ? 21.359 26.422 10.25 1 94.56 95 ASN B CA 1
ATOM 3491 C C . ASN B 1 95 ? 22.281 27.578 10.625 1 94.56 95 ASN B C 1
ATOM 3493 O O . ASN B 1 95 ? 23.422 27.656 10.148 1 94.56 95 ASN B O 1
ATOM 3497 N N . PRO B 1 96 ? 21.797 28.422 11.453 1 93.69 96 PRO B N 1
ATOM 3498 C CA . PRO B 1 96 ? 22.625 29.594 11.773 1 93.69 96 PRO B CA 1
ATOM 3499 C C . PRO B 1 96 ? 23.922 29.234 12.484 1 93.69 96 PRO B C 1
ATOM 3501 O O . PRO B 1 96 ? 24.891 30 12.445 1 93.69 96 PRO B O 1
ATOM 3504 N N . GLU B 1 97 ? 24.016 28.125 13.055 1 92.25 97 GLU B N 1
ATOM 3505 C CA . GLU B 1 97 ? 25.203 27.688 13.781 1 92.25 97 GLU B CA 1
ATOM 3506 C C . GLU B 1 97 ? 26.266 27.172 12.828 1 92.25 97 GLU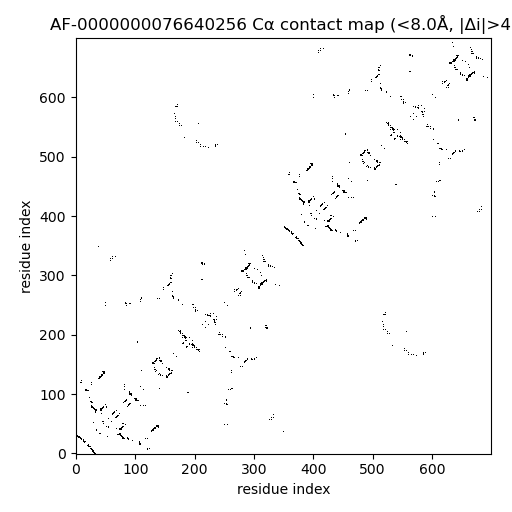 B C 1
ATOM 3508 O O . GLU B 1 97 ? 27.469 27.391 13.047 1 92.25 97 GLU B O 1
ATOM 3513 N N . THR B 1 98 ? 25.891 26.5 11.766 1 93.19 98 THR B N 1
ATOM 3514 C CA . THR B 1 98 ? 26.859 25.828 10.898 1 93.19 98 THR B CA 1
ATOM 3515 C C . THR B 1 98 ? 26.969 26.547 9.562 1 93.19 98 THR B C 1
ATOM 3517 O O . THR B 1 98 ? 27.938 26.344 8.82 1 93.19 98 THR B O 1
ATOM 3520 N N . GLY B 1 99 ? 25.938 27.328 9.203 1 93.38 99 GLY B N 1
ATOM 3521 C CA . GLY B 1 99 ? 25.906 28.016 7.918 1 93.38 99 GLY B CA 1
ATOM 3522 C C . GLY B 1 99 ? 25.5 27.109 6.766 1 93.38 99 GLY B C 1
ATOM 3523 O O . GLY B 1 99 ? 25.531 27.531 5.605 1 93.38 99 GLY B O 1
ATOM 3524 N N . ARG B 1 100 ? 25.203 25.891 7.07 1 93.75 100 ARG B N 1
ATOM 3525 C CA . ARG B 1 100 ? 24.75 24.906 6.086 1 93.75 100 ARG B CA 1
ATOM 3526 C C . ARG B 1 100 ? 23.297 24.516 6.336 1 93.75 100 ARG B C 1
ATOM 3528 O O . ARG B 1 100 ? 22.75 24.797 7.402 1 93.75 100 ARG B O 1
ATOM 3535 N N . PRO B 1 101 ? 22.688 23.969 5.324 1 95.81 101 PRO B N 1
ATOM 3536 C CA . PRO B 1 101 ? 21.328 23.484 5.566 1 95.81 101 PRO B CA 1
ATOM 35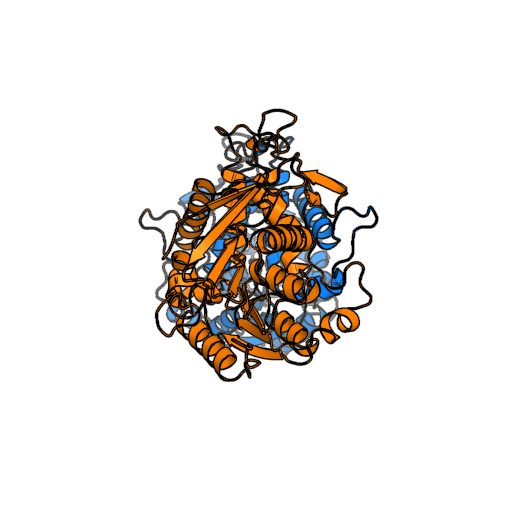37 C C . PRO B 1 101 ? 21.25 22.484 6.715 1 95.81 101 PRO B C 1
ATOM 3539 O O . PRO B 1 101 ? 22.156 21.656 6.891 1 95.81 101 PRO B O 1
ATOM 3542 N N . TYR B 1 102 ? 20.172 22.516 7.469 1 96.69 102 TYR B N 1
ATOM 3543 C CA . TYR B 1 102 ? 20.016 21.625 8.609 1 96.69 102 TYR B CA 1
ATOM 3544 C C . TYR B 1 102 ? 20.125 20.172 8.188 1 96.69 102 TYR B C 1
ATOM 3546 O O . TYR B 1 102 ? 20.859 19.391 8.812 1 96.69 102 TYR B O 1
ATOM 3554 N N . ARG B 1 103 ? 19.406 19.828 7.043 1 96.94 103 ARG B N 1
ATOM 3555 C CA . ARG B 1 103 ? 19.281 18.438 6.621 1 96.94 103 ARG B CA 1
ATOM 3556 C C . ARG B 1 103 ? 18.797 17.547 7.77 1 96.94 103 ARG B C 1
ATOM 3558 O O . ARG B 1 103 ? 17.781 17.844 8.398 1 96.94 103 ARG B O 1
ATOM 3565 N N . ILE B 1 104 ? 19.484 16.453 8.016 1 96.75 104 ILE B N 1
ATOM 3566 C CA . ILE B 1 104 ? 19 15.477 8.992 1 96.75 104 ILE B CA 1
ATOM 3567 C C . ILE B 1 104 ? 19.234 16.016 10.406 1 96.75 104 ILE B C 1
ATOM 3569 O O . ILE B 1 104 ? 18.703 15.461 11.375 1 96.75 104 ILE B O 1
ATOM 3573 N N . ASP B 1 105 ? 19.984 17.078 10.555 1 96.56 105 ASP B N 1
ATOM 3574 C CA . ASP B 1 105 ? 20.219 17.688 11.859 1 96.56 105 ASP B CA 1
ATOM 3575 C C . ASP B 1 105 ? 19.016 18.531 12.289 1 96.56 105 ASP B C 1
ATOM 3577 O O . ASP B 1 105 ? 18.953 19 13.43 1 96.56 105 ASP B O 1
ATOM 3581 N N . PHE B 1 106 ? 18.125 18.797 11.383 1 97.81 106 PHE B N 1
ATOM 3582 C CA . PHE B 1 106 ? 16.891 19.469 11.797 1 97.81 106 PHE B CA 1
ATOM 3583 C C . PHE B 1 106 ? 16.188 18.672 12.891 1 97.81 106 PHE B C 1
ATOM 3585 O O . PHE B 1 106 ? 16.109 17.438 12.805 1 97.81 106 PHE B O 1
ATOM 3592 N N . PRO B 1 107 ? 15.664 19.328 13.852 1 97.5 107 PRO B N 1
ATOM 3593 C CA . PRO B 1 107 ? 15.055 18.625 14.984 1 97.5 107 PRO B CA 1
ATOM 3594 C C . PRO B 1 107 ? 13.922 17.688 14.562 1 97.5 107 PRO B C 1
ATOM 3596 O O . PRO B 1 107 ? 13.211 17.969 13.602 1 97.5 107 PRO B O 1
ATOM 3599 N N . GLU B 1 108 ? 13.805 16.609 15.297 1 96.88 108 GLU B N 1
ATOM 3600 C CA . GLU B 1 108 ? 12.555 15.852 15.211 1 96.88 108 GLU B CA 1
ATOM 3601 C C . GLU B 1 108 ? 11.367 16.703 15.664 1 96.88 108 GLU B C 1
ATOM 3603 O O . GLU B 1 108 ? 11.461 17.438 16.656 1 96.88 108 GLU B O 1
ATOM 3608 N N . ILE B 1 109 ? 10.32 16.625 14.938 1 98.31 109 ILE B N 1
ATOM 3609 C CA . ILE B 1 109 ? 9.164 17.469 15.242 1 98.31 109 ILE B CA 1
ATOM 3610 C C . ILE B 1 109 ? 7.91 16.594 15.312 1 98.31 109 ILE B C 1
ATOM 3612 O O . ILE B 1 109 ? 7.898 15.469 14.82 1 98.31 109 ILE B O 1
ATOM 3616 N N . THR B 1 110 ? 6.887 17.094 15.953 1 98.31 110 THR B N 1
ATOM 3617 C CA . THR B 1 110 ? 5.57 16.469 16.047 1 98.31 110 THR B CA 1
ATOM 3618 C C . THR B 1 110 ? 4.496 17.375 15.469 1 98.31 110 THR B C 1
ATOM 3620 O O . THR B 1 110 ? 4.766 18.531 15.133 1 98.31 110 THR B O 1
ATOM 3623 N N . ILE B 1 111 ? 3.332 16.859 15.367 1 98.75 111 ILE B N 1
ATOM 3624 C CA . ILE B 1 111 ? 2.191 17.672 14.938 1 98.75 111 ILE B CA 1
ATOM 3625 C C . ILE B 1 111 ? 1.971 18.812 15.922 1 98.75 111 ILE B C 1
ATOM 3627 O O . ILE B 1 111 ? 1.638 19.938 15.516 1 98.75 111 ILE B O 1
ATOM 3631 N N . ARG B 1 112 ? 2.178 18.594 17.172 1 98.81 112 ARG B N 1
ATOM 3632 C CA . ARG B 1 112 ? 2.018 19.625 18.188 1 98.81 112 ARG B CA 1
ATOM 3633 C C . ARG B 1 112 ? 3.053 20.734 18.016 1 98.81 112 ARG B C 1
ATOM 3635 O O . ARG B 1 112 ? 2.758 21.906 18.25 1 98.81 112 ARG B O 1
ATOM 3642 N N . ASP B 1 113 ? 4.254 20.344 17.625 1 98.88 113 ASP B N 1
ATOM 3643 C CA . ASP B 1 113 ? 5.273 21.344 17.344 1 98.88 113 ASP B CA 1
ATOM 3644 C C . ASP B 1 113 ? 4.852 22.25 16.188 1 98.88 113 ASP B C 1
ATOM 3646 O O . ASP B 1 113 ? 5.074 23.453 16.219 1 98.88 113 ASP B O 1
ATOM 3650 N N . MET B 1 114 ? 4.27 21.641 15.148 1 98.88 114 MET B N 1
ATOM 3651 C CA . MET B 1 114 ? 3.764 22.422 14.023 1 98.88 114 MET B CA 1
ATOM 3652 C C . MET B 1 114 ? 2.74 23.453 14.492 1 98.88 114 MET B C 1
ATOM 3654 O O . MET B 1 114 ? 2.826 24.625 14.133 1 98.88 114 MET B O 1
ATOM 3658 N N . VAL B 1 115 ? 1.821 22.984 15.312 1 98.88 115 VAL B N 1
ATOM 3659 C CA . VAL B 1 115 ? 0.731 23.844 15.781 1 98.88 115 VAL B CA 1
ATOM 3660 C C . VAL B 1 115 ? 1.282 24.938 16.688 1 98.88 115 VAL B C 1
ATOM 3662 O O . VAL B 1 115 ? 0.879 26.094 16.578 1 98.88 115 VAL B O 1
ATOM 3665 N N . ARG B 1 116 ? 2.242 24.594 17.562 1 98.88 116 ARG B N 1
ATOM 3666 C CA . ARG B 1 116 ? 2.83 25.594 18.453 1 98.88 116 ARG B CA 1
ATOM 3667 C C . ARG B 1 116 ? 3.52 26.703 17.656 1 98.88 116 ARG B C 1
ATOM 3669 O O . ARG B 1 116 ? 3.447 27.875 18.031 1 98.88 116 ARG B O 1
ATOM 3676 N N . LEU B 1 117 ? 4.199 26.297 16.625 1 98.75 117 LEU B N 1
ATOM 3677 C CA . LEU B 1 117 ? 4.828 27.312 15.781 1 98.75 117 LEU B CA 1
ATOM 3678 C C . LEU B 1 117 ? 3.781 28.219 15.148 1 98.75 117 LEU B C 1
ATOM 3680 O O . LEU B 1 117 ? 3.973 29.438 15.078 1 98.75 117 LEU B O 1
ATOM 3684 N N . GLN B 1 118 ? 2.727 27.656 14.68 1 98.88 118 GLN B N 1
ATOM 3685 C CA . GLN B 1 118 ? 1.637 28.422 14.086 1 98.88 118 GLN B CA 1
ATOM 3686 C C . GLN B 1 118 ? 1.005 29.359 15.109 1 98.88 118 GLN B C 1
ATOM 3688 O O . GLN B 1 118 ? 0.668 30.516 14.789 1 98.88 118 GLN B O 1
ATOM 3693 N N . GLN B 1 119 ? 0.812 28.906 16.344 1 98.81 119 GLN B N 1
ATOM 3694 C CA . GLN B 1 119 ? 0.269 29.719 17.422 1 98.81 119 GLN B CA 1
ATOM 3695 C C . GLN B 1 119 ? 1.127 30.969 17.656 1 98.81 119 GLN B C 1
ATOM 3697 O O . GLN B 1 119 ? 0.603 32.062 17.797 1 98.81 119 GLN B O 1
ATOM 3702 N N . LYS B 1 120 ? 2.418 30.734 17.688 1 98.75 120 LYS B N 1
ATOM 3703 C CA . LYS B 1 120 ? 3.332 31.844 17.906 1 98.75 120 LYS B CA 1
ATOM 3704 C C . LYS B 1 120 ? 3.207 32.875 16.812 1 98.75 120 LYS B C 1
ATOM 3706 O O . LYS B 1 120 ? 3.281 34.094 17.062 1 98.75 120 LYS B O 1
ATOM 3711 N N . LEU B 1 121 ? 3.092 32.375 15.578 1 98.75 121 LEU B N 1
ATOM 3712 C CA . LEU B 1 121 ? 2.883 33.312 14.477 1 98.75 121 LEU B CA 1
ATOM 3713 C C . LEU B 1 121 ? 1.599 34.125 14.68 1 98.75 121 LEU B C 1
ATOM 3715 O O . LEU B 1 121 ? 1.598 35.344 14.539 1 98.75 121 LEU B O 1
ATOM 3719 N N . LEU B 1 122 ? 0.515 33.438 14.945 1 98.81 122 LEU B N 1
ATOM 3720 C CA . LEU B 1 122 ? -0.77 34.094 15.094 1 98.81 122 LEU B CA 1
ATOM 3721 C C . LEU B 1 122 ? -0.74 35.094 16.266 1 98.81 122 LEU B C 1
ATOM 3723 O O . LEU B 1 122 ? -1.376 36.125 16.219 1 98.81 122 LEU B O 1
ATOM 3727 N N . ASP B 1 123 ? -0.027 34.719 17.391 1 98.69 123 ASP B N 1
ATOM 3728 C CA . ASP B 1 123 ? 0.165 35.656 18.516 1 98.69 123 ASP B CA 1
ATOM 3729 C C . ASP B 1 123 ? 0.845 36.938 18.047 1 98.69 123 ASP B C 1
ATOM 3731 O O . ASP B 1 123 ? 0.406 38.031 18.391 1 98.69 123 ASP B O 1
ATOM 3735 N N . GLU B 1 124 ? 1.863 36.75 17.281 1 98.38 124 GLU B N 1
ATOM 3736 C CA . GLU B 1 124 ? 2.641 37.906 16.844 1 98.38 124 GLU B CA 1
ATOM 3737 C C . GLU B 1 124 ? 1.874 38.719 15.805 1 98.38 124 GLU B C 1
ATOM 3739 O O . GLU B 1 124 ? 2.105 39.938 15.656 1 98.38 124 GLU B O 1
ATOM 3744 N N . LEU B 1 125 ? 0.958 38.094 15.094 1 97.81 125 LEU B N 1
ATOM 3745 C CA . LEU B 1 125 ? 0.077 38.781 14.164 1 97.81 125 LEU B CA 1
ATOM 3746 C C . LEU B 1 125 ? -1.123 39.375 14.898 1 97.81 125 LEU B C 1
ATOM 3748 O O . LEU B 1 125 ? -1.972 40.031 14.289 1 97.81 125 LEU B O 1
ATOM 3752 N N . ARG B 1 126 ? -1.266 39.125 16.156 1 98.25 126 ARG B N 1
ATOM 3753 C CA . ARG B 1 126 ? -2.287 39.656 17.062 1 98.25 126 ARG B CA 1
ATOM 3754 C C . ARG B 1 126 ? -3.674 39.156 16.656 1 98.25 126 ARG B C 1
ATOM 3756 O O . ARG B 1 126 ? -4.645 39.906 16.703 1 98.25 126 ARG B O 1
ATOM 3763 N N . ILE B 1 127 ? -3.707 38.031 16.156 1 98.38 127 ILE B N 1
ATOM 3764 C CA . ILE B 1 127 ? -4.992 37.406 15.875 1 98.38 127 ILE B CA 1
ATOM 3765 C C . ILE B 1 127 ? -5.652 36.969 17.188 1 98.38 127 ILE B C 1
ATOM 3767 O O . ILE B 1 127 ? -5.035 36.281 18 1 98.38 127 ILE B O 1
ATOM 3771 N N . THR B 1 128 ? -6.949 37.281 17.391 1 98.19 128 THR B N 1
ATOM 3772 C CA . THR B 1 128 ? -7.59 37.094 18.688 1 98.19 128 THR B CA 1
ATOM 3773 C C . THR B 1 128 ? -8.602 35.938 18.609 1 98.19 128 THR B C 1
ATOM 3775 O O . THR B 1 128 ? -9.039 35.438 19.656 1 98.19 128 THR B O 1
ATOM 3778 N N . GLY B 1 129 ? -9.016 35.594 17.422 1 97.75 129 GLY B N 1
ATOM 3779 C CA . GLY B 1 129 ? -10 34.562 17.234 1 97.75 129 GLY B CA 1
ATOM 3780 C C . GLY B 1 129 ? -9.898 33.875 15.891 1 97.75 129 GLY B C 1
ATOM 3781 O O . GLY B 1 129 ? -9.461 34.469 14.906 1 97.75 129 GLY B O 1
ATOM 3782 N N . ILE B 1 130 ? -10.281 32.594 15.867 1 98.38 130 ILE B N 1
ATOM 3783 C CA . ILE B 1 130 ? -10.344 31.781 14.656 1 98.38 130 ILE B CA 1
ATOM 3784 C C . ILE B 1 130 ? -11.758 31.234 14.477 1 98.38 130 ILE B C 1
ATOM 3786 O O . ILE B 1 130 ? -12.219 30.422 15.266 1 98.38 130 ILE B O 1
ATOM 3790 N N . GLU B 1 131 ? -12.375 31.703 13.477 1 97.06 131 GLU B N 1
ATOM 3791 C CA . GLU B 1 131 ? -13.75 31.25 13.219 1 97.06 131 GLU B CA 1
ATOM 3792 C C . GLU B 1 131 ? -13.789 29.766 12.859 1 97.06 131 GLU B C 1
ATOM 3794 O O . GLU B 1 131 ? -14.688 29.047 13.297 1 97.06 131 GLU B O 1
ATOM 3799 N N . LEU B 1 132 ? -12.852 29.375 12.039 1 98 132 LEU B N 1
ATOM 3800 C CA . LEU B 1 132 ? -12.812 28.016 11.547 1 98 132 LEU B CA 1
ATOM 3801 C C . LEU B 1 132 ? -11.375 27.547 11.32 1 98 132 LEU B C 1
ATOM 3803 O O . LEU B 1 132 ? -10.586 28.266 10.695 1 98 132 LEU B O 1
ATOM 3807 N N . VAL B 1 133 ? -11.031 26.422 11.875 1 98.75 133 VAL B N 1
ATOM 3808 C CA . VAL B 1 133 ? -9.812 25.719 11.477 1 98.75 133 VAL B CA 1
ATOM 3809 C C . VAL B 1 133 ? -10.18 24.5 10.625 1 98.75 133 VAL B C 1
ATOM 3811 O O . VAL B 1 133 ? -11.031 23.703 11.008 1 98.75 133 VAL B O 1
ATOM 3814 N N . ILE B 1 134 ? -9.57 24.391 9.461 1 98.5 134 ILE B N 1
ATOM 3815 C CA . ILE B 1 134 ? -9.922 23.312 8.539 1 98.5 134 ILE B CA 1
ATOM 3816 C C . ILE B 1 134 ? -8.656 22.625 8.039 1 98.5 134 ILE B C 1
ATOM 3818 O O . ILE B 1 134 ? -7.648 23.281 7.773 1 98.5 134 ILE B O 1
ATOM 3822 N N . GLY B 1 135 ? -8.68 21.312 7.93 1 98.19 135 GLY B N 1
ATOM 3823 C CA . GLY B 1 135 ? -7.57 20.562 7.348 1 98.19 135 GLY B CA 1
ATOM 3824 C C . GLY B 1 135 ? -7.926 19.125 7.02 1 98.19 135 GLY B C 1
ATOM 3825 O O . GLY B 1 135 ? -8.828 18.547 7.633 1 98.19 135 GLY B O 1
ATOM 3826 N N . GLY B 1 136 ? -7.305 18.594 6.047 1 98.19 136 GLY B N 1
ATOM 3827 C CA . GLY B 1 136 ? -7.406 17.188 5.684 1 98.19 136 GLY B CA 1
ATOM 3828 C C . GLY B 1 136 ? -6.102 16.438 5.859 1 98.19 136 GLY B C 1
ATOM 3829 O O . GLY B 1 136 ? -5.02 17.016 5.715 1 98.19 136 GLY B O 1
ATOM 3830 N N . SER B 1 137 ? -6.199 15.109 6.16 1 98.31 137 SER B N 1
ATOM 3831 C CA . SER B 1 137 ? -5 14.297 6.328 1 98.31 137 SER B CA 1
ATOM 3832 C C . SER B 1 137 ? -4.078 14.883 7.395 1 98.31 137 SER B C 1
ATOM 3834 O O . SER B 1 137 ? -4.504 15.133 8.523 1 98.31 137 SER B O 1
ATOM 3836 N N . MET B 1 138 ? -2.881 15.219 7.109 1 98.75 138 MET B N 1
ATOM 3837 C CA . MET B 1 138 ? -1.973 15.82 8.078 1 98.75 138 MET B CA 1
ATOM 3838 C C . MET B 1 138 ? -2.496 17.172 8.547 1 98.75 138 MET B C 1
ATOM 3840 O O . MET B 1 138 ? -2.334 17.531 9.711 1 98.75 138 MET B O 1
ATOM 3844 N N . GLY B 1 139 ? -3.078 17.938 7.59 1 98.75 139 GLY B N 1
ATOM 3845 C CA . GLY B 1 139 ? -3.695 19.188 7.969 1 98.75 139 GLY B CA 1
ATOM 3846 C C . GLY B 1 139 ? -4.809 19.031 8.984 1 98.75 139 GLY B C 1
ATOM 3847 O O . GLY B 1 139 ? -4.996 19.875 9.859 1 98.75 139 GLY B O 1
ATOM 3848 N N . GLY B 1 140 ? -5.555 17.938 8.852 1 98.81 140 GLY B N 1
ATOM 3849 C CA . GLY B 1 140 ? -6.582 17.625 9.836 1 98.81 140 GLY B CA 1
ATOM 3850 C C . GLY B 1 140 ? -6.02 17.328 11.211 1 98.81 140 GLY B C 1
ATOM 3851 O O . GLY B 1 140 ? -6.609 17.688 12.227 1 98.81 140 GLY B O 1
ATOM 3852 N N . MET B 1 141 ? -4.898 16.656 11.258 1 98.88 141 MET B N 1
ATOM 3853 C CA . MET B 1 141 ? -4.203 16.406 12.516 1 98.88 141 MET B CA 1
ATOM 3854 C C . MET B 1 141 ? -3.816 17.719 13.195 1 98.88 141 MET B C 1
ATOM 3856 O O . MET B 1 141 ? -3.998 17.875 14.406 1 98.88 141 MET B O 1
ATOM 3860 N N . GLN B 1 142 ? -3.295 18.625 12.391 1 98.88 142 GLN B N 1
ATOM 3861 C CA . GLN B 1 142 ? -2.947 19.953 12.914 1 98.88 142 GLN B CA 1
ATOM 3862 C C . GLN B 1 142 ? -4.184 20.688 13.422 1 98.88 142 GLN B C 1
ATOM 3864 O O . GLN B 1 142 ? -4.176 21.219 14.531 1 98.88 142 GLN B O 1
ATOM 3869 N N . ALA B 1 143 ? -5.223 20.641 12.648 1 98.94 143 ALA B N 1
ATOM 3870 C CA . ALA B 1 143 ? -6.453 21.328 13.023 1 98.94 143 ALA B CA 1
ATOM 3871 C C . ALA B 1 143 ? -6.992 20.812 14.352 1 98.94 143 ALA B C 1
ATOM 3873 O O . ALA B 1 143 ? -7.41 21.578 15.211 1 98.94 143 ALA B O 1
ATOM 3874 N N . LEU B 1 144 ? -6.973 19.531 14.492 1 98.88 144 LEU B N 1
ATOM 3875 C CA . LEU B 1 144 ? -7.457 18.922 15.727 1 98.88 144 LEU B CA 1
ATOM 3876 C C . LEU B 1 144 ? -6.609 19.359 16.906 1 98.88 144 LEU B C 1
ATOM 3878 O O . LEU B 1 144 ? -7.145 19.719 17.969 1 98.88 144 LEU B O 1
ATOM 3882 N N . GLU B 1 145 ? -5.328 19.344 16.797 1 98.88 145 GLU B N 1
ATOM 3883 C CA . GLU B 1 145 ? -4.441 19.781 17.875 1 98.88 145 GLU B CA 1
ATOM 3884 C C . GLU B 1 145 ? -4.621 21.281 18.172 1 98.88 145 GLU B C 1
ATOM 3886 O O . GLU B 1 145 ? -4.512 21.703 19.312 1 98.88 145 GLU B O 1
ATOM 3891 N N . TRP B 1 146 ? -4.863 22.062 17.109 1 98.81 146 TRP B N 1
ATOM 3892 C CA . TRP B 1 146 ? -5.199 23.453 17.328 1 98.81 146 TRP B CA 1
ATOM 3893 C C . TRP B 1 146 ? -6.352 23.609 18.312 1 98.81 146 TRP B C 1
ATOM 3895 O O . TRP B 1 146 ? -6.281 24.406 19.25 1 98.81 146 TRP B O 1
ATOM 3905 N N . CYS B 1 147 ? -7.398 22.828 18.125 1 98.69 147 CYS B N 1
ATOM 3906 C CA . CYS B 1 147 ? -8.602 22.922 18.938 1 98.69 147 CYS B CA 1
ATOM 3907 C C . CYS B 1 147 ? -8.312 22.5 20.375 1 98.69 147 CYS B C 1
ATOM 3909 O O . CYS B 1 147 ? -8.984 22.953 21.312 1 98.69 147 CYS B O 1
ATOM 3911 N N . ILE B 1 148 ? -7.344 21.672 20.578 1 98.5 148 ILE B N 1
ATOM 3912 C CA . ILE B 1 148 ? -6.996 21.172 21.906 1 98.5 148 ILE B CA 1
ATOM 3913 C C . ILE B 1 148 ? -6.062 22.172 22.594 1 98.5 148 ILE B C 1
ATOM 3915 O O . ILE B 1 148 ? -6.191 22.422 23.797 1 98.5 148 ILE B O 1
ATOM 3919 N N . MET B 1 149 ? -5.172 22.812 21.828 1 98.5 149 MET B N 1
ATOM 3920 C CA . MET B 1 149 ? -4.043 23.531 22.406 1 98.5 149 MET B CA 1
ATOM 3921 C C . MET B 1 149 ? -4.32 25.031 22.438 1 98.5 149 MET B C 1
ATOM 3923 O O . MET B 1 149 ? -3.494 25.797 22.922 1 98.5 149 MET B O 1
ATOM 3927 N N . ASP B 1 150 ? -5.418 25.453 21.875 1 98.5 150 ASP B N 1
ATOM 3928 C CA . ASP B 1 150 ? -5.699 26.891 21.766 1 98.5 150 ASP B CA 1
ATOM 3929 C C . ASP B 1 150 ? -7.188 27.172 21.938 1 98.5 150 ASP B C 1
ATOM 3931 O O . ASP B 1 150 ? -8.031 26.406 21.453 1 98.5 150 ASP B O 1
ATOM 3935 N N . ASP B 1 151 ? -7.621 28.219 22.547 1 97.75 151 ASP B N 1
ATOM 3936 C CA . ASP B 1 151 ? -9.016 28.562 22.812 1 97.75 151 ASP B CA 1
ATOM 3937 C C . ASP B 1 151 ? -9.594 29.406 21.688 1 97.75 151 ASP B C 1
ATOM 3939 O O . ASP B 1 151 ? -10.812 29.609 21.594 1 97.75 151 ASP B O 1
ATOM 3943 N N . ARG B 1 152 ? -8.828 29.828 20.734 1 97.88 152 ARG B N 1
ATOM 3944 C CA . ARG B 1 152 ? -9.266 30.766 19.703 1 97.88 152 ARG B CA 1
ATOM 3945 C C . ARG B 1 152 ? -10.227 30.109 18.734 1 97.88 152 ARG B C 1
ATOM 3947 O O . ARG B 1 152 ? -11.148 30.75 18.219 1 97.88 152 ARG B O 1
ATOM 3954 N N . PRO B 1 153 ? -10.008 28.766 18.391 1 98.19 153 PRO B N 1
ATOM 3955 C CA . PRO B 1 153 ? -10.906 28.172 17.422 1 98.19 153 PRO B CA 1
ATOM 3956 C C . PRO B 1 153 ? -12.352 28.094 17.906 1 98.19 153 PRO B C 1
ATOM 3958 O O . PRO B 1 153 ? -12.602 27.672 19.031 1 98.19 153 PRO B O 1
ATOM 3961 N N . ARG B 1 154 ? -13.266 28.484 17.031 1 97.06 154 ARG B N 1
ATOM 3962 C CA . ARG B 1 154 ? -14.68 28.469 17.375 1 97.06 154 ARG B CA 1
ATOM 3963 C C . ARG B 1 154 ? -15.406 27.312 16.703 1 97.06 154 ARG B C 1
ATOM 3965 O O . ARG B 1 154 ? -16.5 26.938 17.109 1 97.06 154 ARG B O 1
ATOM 3972 N N . SER B 1 155 ? -14.891 26.797 15.648 1 98.06 155 SER B N 1
ATOM 3973 C CA . SER B 1 155 ? -15.359 25.609 14.938 1 98.06 155 SER B CA 1
ATOM 3974 C C . SER B 1 155 ? -14.227 24.938 14.164 1 98.06 155 SER B C 1
ATOM 3976 O O . SER B 1 155 ? -13.148 25.531 14.008 1 98.06 155 SER B O 1
ATOM 3978 N N . ALA B 1 156 ? -14.43 23.688 13.727 1 98.69 156 ALA B N 1
ATOM 3979 C CA . ALA B 1 156 ? -13.352 23 13.023 1 98.69 156 ALA B CA 1
ATOM 3980 C C . ALA B 1 156 ? -13.914 21.953 12.055 1 98.69 156 ALA B C 1
ATOM 3982 O O . ALA B 1 156 ? -15.016 21.438 12.258 1 98.69 156 ALA B O 1
ATOM 3983 N N . VAL B 1 157 ? -13.188 21.703 11 1 98.75 157 VAL B N 1
ATOM 3984 C CA .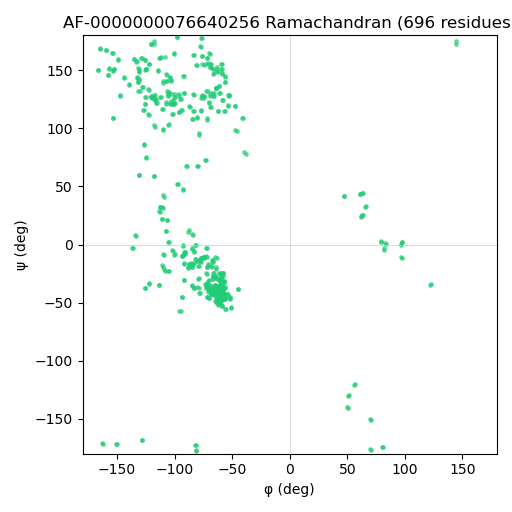 VAL B 1 157 ? -13.477 20.656 10.031 1 98.75 157 VAL B CA 1
ATOM 3985 C C . VAL B 1 157 ? -12.266 19.75 9.875 1 98.75 157 VAL B C 1
ATOM 3987 O O . VAL B 1 157 ? -11.164 20.219 9.57 1 98.75 157 VAL B O 1
ATOM 3990 N N . PHE B 1 158 ? -12.453 18.5 10.141 1 98.69 158 PHE B N 1
ATOM 3991 C CA . PHE B 1 158 ? -11.422 17.469 10.008 1 98.69 158 PHE B CA 1
ATOM 3992 C C . PHE B 1 158 ? -11.773 16.5 8.883 1 98.69 158 PHE B C 1
ATOM 3994 O O . PHE B 1 158 ? -12.844 15.898 8.883 1 98.69 158 PHE B O 1
ATOM 4001 N N . VAL B 1 159 ? -10.836 16.297 7.926 1 98.69 159 VAL B N 1
ATOM 4002 C CA . VAL B 1 159 ? -11.148 15.453 6.781 1 98.69 159 VAL B CA 1
ATOM 4003 C C . VAL B 1 159 ? -10.117 14.336 6.66 1 98.69 159 VAL B C 1
ATOM 4005 O O . VAL B 1 159 ? -8.914 14.602 6.602 1 98.69 159 VAL B O 1
ATOM 4008 N N . GLY B 1 160 ? -10.531 13.078 6.586 1 98.44 160 GLY B N 1
ATOM 4009 C CA . GLY B 1 160 ? -9.688 11.953 6.223 1 98.44 160 GLY B CA 1
ATOM 4010 C C . GLY B 1 160 ? -8.555 11.711 7.203 1 98.44 160 GLY B C 1
ATOM 4011 O O . GLY B 1 160 ? -7.402 11.562 6.805 1 98.44 160 GLY B O 1
ATOM 4012 N N . MET B 1 161 ? -8.836 11.758 8.5 1 98.12 161 MET B N 1
ATOM 4013 C CA . MET B 1 161 ? -7.855 11.484 9.547 1 98.12 161 MET B CA 1
ATOM 4014 C C . MET B 1 161 ? -8.547 11.125 10.859 1 98.12 161 MET B C 1
ATOM 4016 O O . MET B 1 161 ? -9.758 11.273 10.984 1 98.12 161 MET B O 1
ATOM 4020 N N . GLY B 1 162 ? -7.809 10.594 11.859 1 97.75 162 GLY B N 1
ATOM 4021 C CA . GLY B 1 162 ? -8.367 10.172 13.125 1 97.75 162 GLY B CA 1
ATOM 4022 C C . GLY B 1 162 ? -7.645 10.758 14.328 1 97.75 162 GLY B C 1
ATOM 4023 O O . GLY B 1 162 ? -6.902 11.734 14.195 1 97.75 162 GLY B O 1
ATOM 4024 N N . LYS B 1 163 ? -7.969 10.203 15.469 1 98.31 163 LYS B N 1
ATOM 4025 C CA . LYS B 1 163 ? -7.484 10.695 16.75 1 98.31 163 LYS B CA 1
ATOM 4026 C C . LYS B 1 163 ? -6 10.383 16.938 1 98.31 163 LYS B C 1
ATOM 4028 O O . LYS B 1 163 ? -5.332 11 17.766 1 98.31 163 LYS B O 1
ATOM 4033 N N . ALA B 1 164 ? -5.516 9.422 16.156 1 97.88 164 ALA B N 1
ATOM 4034 C CA . ALA B 1 164 ? -4.117 9.008 16.156 1 97.88 164 ALA B CA 1
ATOM 4035 C C . ALA B 1 164 ? -3.742 8.344 14.836 1 97.88 164 ALA B C 1
ATOM 4037 O O . ALA B 1 164 ? -4.609 7.836 14.125 1 97.88 164 ALA B O 1
ATOM 4038 N N . HIS B 1 165 ? -2.455 8.492 14.539 1 97.12 165 HIS B N 1
ATOM 4039 C CA . HIS B 1 165 ? -1.982 7.785 13.352 1 97.12 165 HIS B CA 1
ATOM 4040 C C . HIS B 1 165 ? -1.955 6.277 13.586 1 97.12 165 HIS B C 1
ATOM 4042 O O . HIS B 1 165 ? -1.325 5.801 14.531 1 97.12 165 HIS B O 1
ATOM 4048 N N . SER B 1 166 ? -2.637 5.469 12.812 1 96.62 166 SER B N 1
ATOM 4049 C CA . SER B 1 166 ? -2.826 4.035 13.023 1 96.62 166 SER B CA 1
ATOM 4050 C C . SER B 1 166 ? -1.574 3.25 12.648 1 96.62 166 SER B C 1
ATOM 4052 O O . SER B 1 166 ? -0.697 3.766 11.953 1 96.62 166 SER B O 1
ATOM 4054 N N . PRO B 1 167 ? -1.495 2.031 13.133 1 96.56 167 PRO B N 1
ATOM 4055 C CA . PRO B 1 167 ? -0.364 1.204 12.703 1 96.56 167 PRO B CA 1
ATOM 4056 C C . PRO B 1 167 ? -0.338 0.969 11.195 1 96.56 167 PRO B C 1
ATOM 4058 O O . PRO B 1 167 ? 0.737 0.831 10.609 1 96.56 167 PRO B O 1
ATOM 4061 N N . TRP B 1 168 ? -1.485 0.937 10.539 1 96.12 168 TRP B N 1
ATOM 4062 C CA . TRP B 1 168 ? -1.579 0.841 9.086 1 96.12 168 TRP B CA 1
ATOM 4063 C C . TRP B 1 168 ? -0.859 2.008 8.414 1 96.12 168 TRP B C 1
ATOM 4065 O O . TRP B 1 168 ? 0.024 1.803 7.582 1 96.12 168 TRP B O 1
ATOM 4075 N N . ALA B 1 169 ? -1.211 3.191 8.828 1 97.56 169 ALA B N 1
ATOM 4076 C CA . ALA B 1 169 ? -0.618 4.398 8.258 1 97.56 169 ALA B CA 1
ATOM 4077 C C . ALA B 1 169 ? 0.866 4.492 8.602 1 97.56 169 ALA B C 1
ATOM 4079 O O . ALA B 1 169 ? 1.675 4.918 7.77 1 97.56 169 ALA B O 1
ATOM 4080 N N . ILE B 1 170 ? 1.207 4.09 9.812 1 97.88 170 ILE B N 1
ATOM 4081 C CA . ILE B 1 170 ? 2.6 4.094 10.25 1 97.88 170 ILE B CA 1
ATOM 4082 C C . ILE B 1 170 ? 3.41 3.123 9.391 1 97.88 170 ILE B C 1
ATOM 4084 O O . ILE B 1 170 ? 4.531 3.434 8.977 1 97.88 170 ILE B O 1
ATOM 4088 N N . GLY B 1 171 ? 2.861 1.95 9.133 1 98.06 171 GLY B N 1
ATOM 4089 C CA . GLY B 1 171 ? 3.527 0.988 8.266 1 98.06 171 GLY B CA 1
ATOM 4090 C C . GLY B 1 171 ? 3.791 1.52 6.875 1 98.06 171 GLY B C 1
ATOM 4091 O O . GLY B 1 171 ? 4.883 1.343 6.332 1 98.06 171 GLY B O 1
ATOM 4092 N N . ILE B 1 172 ? 2.797 2.168 6.281 1 98.44 172 ILE B N 1
ATOM 4093 C CA . ILE B 1 172 ? 2.924 2.744 4.949 1 98.44 172 ILE B CA 1
ATOM 4094 C C . ILE B 1 172 ? 4.016 3.812 4.949 1 98.44 172 ILE B C 1
ATOM 4096 O O . ILE B 1 172 ? 4.875 3.832 4.066 1 98.44 172 ILE B O 1
ATOM 4100 N N . SER B 1 173 ? 4.012 4.648 5.98 1 98.31 173 SER B N 1
ATOM 4101 C CA . SER B 1 173 ? 5.043 5.672 6.129 1 98.31 173 SER B CA 1
ATOM 4102 C C . SER B 1 173 ? 6.43 5.043 6.223 1 98.31 173 SER B C 1
ATOM 4104 O O . SER B 1 173 ? 7.387 5.559 5.641 1 98.31 173 SER B O 1
ATOM 4106 N N . HIS B 1 174 ? 6.516 3.998 6.957 1 98.38 174 HIS B N 1
ATOM 4107 C CA . HIS B 1 174 ? 7.789 3.32 7.164 1 98.38 174 HIS B CA 1
ATOM 4108 C C . HIS B 1 174 ? 8.375 2.83 5.844 1 98.38 174 HIS B C 1
ATOM 4110 O O . HIS B 1 174 ? 9.562 3.01 5.586 1 98.38 174 HIS B O 1
ATOM 4116 N N . THR B 1 175 ? 7.559 2.221 5.012 1 98.81 175 THR B N 1
ATOM 4117 C CA . THR B 1 175 ? 8.039 1.74 3.723 1 98.81 175 THR B CA 1
ATOM 4118 C C . THR B 1 175 ? 8.539 2.9 2.867 1 98.81 175 THR B C 1
ATOM 4120 O O . THR B 1 175 ? 9.547 2.773 2.164 1 98.81 175 THR B O 1
ATOM 4123 N N . GLN B 1 176 ? 7.852 4.023 2.922 1 98.88 176 GLN B N 1
ATOM 4124 C CA . GLN B 1 176 ? 8.266 5.207 2.176 1 98.88 176 GLN B CA 1
ATOM 4125 C C . GLN B 1 176 ? 9.625 5.707 2.652 1 98.88 176 GLN B C 1
ATOM 4127 O O . GLN B 1 176 ? 10.508 6 1.839 1 98.88 176 GLN B O 1
ATOM 4132 N N . ARG B 1 177 ? 9.805 5.73 3.93 1 98.75 177 ARG B N 1
ATOM 4133 C CA . ARG B 1 177 ? 11.07 6.219 4.461 1 98.75 177 ARG B CA 1
ATOM 4134 C C . ARG B 1 177 ? 12.203 5.246 4.148 1 98.75 177 ARG B C 1
ATOM 4136 O O . ARG B 1 177 ? 13.328 5.668 3.865 1 98.75 177 ARG B O 1
ATOM 4143 N N . GLN B 1 178 ? 11.906 3.922 4.156 1 98.81 178 GLN B N 1
ATOM 4144 C CA . GLN B 1 178 ? 12.922 2.951 3.766 1 98.81 178 GLN B CA 1
ATOM 4145 C C . GLN B 1 178 ? 13.367 3.174 2.324 1 98.81 178 GLN B C 1
ATOM 4147 O O . GLN B 1 178 ? 14.547 2.998 1.998 1 98.81 178 GLN B O 1
ATOM 4152 N N . ALA B 1 179 ? 12.438 3.518 1.439 1 98.88 179 ALA B N 1
ATOM 4153 C CA . ALA B 1 179 ? 12.781 3.818 0.051 1 98.88 179 ALA B CA 1
ATOM 4154 C C . ALA B 1 179 ? 13.812 4.938 -0.029 1 98.88 179 ALA B C 1
ATOM 4156 O O . ALA B 1 179 ? 14.781 4.848 -0.789 1 98.88 179 ALA B O 1
ATOM 4157 N N . ILE B 1 180 ? 13.609 5.938 0.77 1 98.88 180 ILE B N 1
ATOM 4158 C CA . ILE B 1 180 ? 14.508 7.09 0.783 1 98.88 180 ILE B CA 1
ATOM 4159 C C . ILE B 1 180 ? 15.852 6.684 1.38 1 98.88 180 ILE B C 1
ATOM 4161 O O . ILE B 1 180 ? 16.906 6.977 0.806 1 98.88 180 ILE B O 1
ATOM 4165 N N . TYR B 1 181 ? 15.828 5.961 2.51 1 98.56 181 TYR B N 1
ATOM 4166 C CA . TYR B 1 181 ? 17.047 5.566 3.215 1 98.56 181 TYR B CA 1
ATOM 4167 C C . TYR B 1 181 ? 17.891 4.648 2.352 1 98.56 181 TYR B C 1
ATOM 4169 O O . TYR B 1 181 ? 19.125 4.652 2.459 1 98.56 181 TYR B O 1
ATOM 4177 N N . ASN B 1 182 ? 17.281 3.9 1.49 1 98.31 182 ASN B N 1
ATOM 4178 C CA . ASN B 1 182 ? 17.984 2.92 0.67 1 98.31 182 ASN B CA 1
ATOM 4179 C C . ASN B 1 182 ? 18.656 3.574 -0.537 1 98.31 182 ASN B C 1
ATOM 4181 O O . ASN B 1 182 ? 19.453 2.943 -1.223 1 98.31 182 ASN B O 1
ATOM 4185 N N . ASP B 1 183 ? 18.312 4.82 -0.856 1 98.31 183 ASP B N 1
ATOM 4186 C CA . ASP B 1 183 ? 18.938 5.531 -1.968 1 98.31 183 ASP B CA 1
ATOM 4187 C C . ASP B 1 183 ? 20.406 5.797 -1.69 1 98.31 183 ASP B C 1
ATOM 4189 O O . ASP B 1 183 ? 20.766 6.348 -0.644 1 98.31 183 ASP B O 1
ATOM 4193 N N . PRO B 1 184 ? 21.25 5.422 -2.621 1 96.25 184 PRO B N 1
ATOM 4194 C CA . PRO B 1 184 ? 22.688 5.629 -2.381 1 96.25 184 PRO B CA 1
ATOM 4195 C C . PRO B 1 184 ? 23.031 7.102 -2.16 1 96.25 184 PRO B C 1
ATOM 4197 O O . PRO B 1 184 ? 24.016 7.41 -1.488 1 96.25 184 PRO B O 1
ATOM 4200 N N . ASN B 1 185 ? 22.234 8.016 -2.66 1 97.69 185 ASN B N 1
ATOM 4201 C CA . ASN B 1 185 ? 22.516 9.438 -2.5 1 97.69 185 ASN B CA 1
ATOM 4202 C C . ASN B 1 185 ? 21.984 9.961 -1.167 1 97.69 185 ASN B C 1
ATOM 4204 O O . ASN B 1 185 ? 22.219 11.117 -0.813 1 97.69 185 ASN B O 1
ATOM 4208 N N . TRP B 1 186 ? 21.312 9.164 -0.363 1 97.81 186 TRP B N 1
ATOM 4209 C CA . TRP B 1 186 ? 20.797 9.578 0.941 1 97.81 186 TRP B CA 1
ATOM 4210 C C . TRP B 1 186 ? 21.938 10.055 1.841 1 97.81 186 TRP B C 1
ATOM 4212 O O . TRP B 1 186 ? 21.797 11.055 2.555 1 97.81 186 TRP B O 1
ATOM 4222 N N . LYS B 1 187 ? 23.062 9.32 1.757 1 96.75 187 LYS B N 1
ATOM 4223 C CA . LYS B 1 187 ? 24.281 9.656 2.49 1 96.75 187 LYS B CA 1
ATOM 4224 C C . LYS B 1 187 ? 23.984 9.969 3.953 1 96.75 187 LYS B C 1
ATOM 4226 O O . LYS B 1 187 ? 24.375 11.008 4.469 1 96.75 187 LYS B O 1
ATOM 4231 N N . GLU B 1 188 ? 23.125 9.211 4.605 1 96.31 188 GLU B N 1
ATOM 4232 C CA . GLU B 1 188 ? 22.734 9.305 6.012 1 96.31 188 GLU B CA 1
ATOM 4233 C C . GLU B 1 188 ? 22.062 10.641 6.305 1 96.31 188 GLU B C 1
ATOM 4235 O O . GLU B 1 188 ? 22.203 11.188 7.402 1 96.31 188 GLU B O 1
ATOM 4240 N N . GLY B 1 189 ? 21.469 11.25 5.289 1 96.5 189 GLY B N 1
ATOM 4241 C CA . GLY B 1 189 ? 20.703 12.477 5.453 1 96.5 189 GLY B CA 1
ATOM 4242 C C . GLY B 1 189 ? 21.5 13.727 5.148 1 96.5 189 GLY B C 1
ATOM 4243 O O . GLY B 1 189 ? 20.984 14.836 5.246 1 96.5 189 GLY B O 1
ATOM 4244 N N . TYR B 1 190 ? 22.812 13.562 4.762 1 95.25 190 TYR B N 1
ATOM 4245 C CA . TYR B 1 190 ? 23.703 14.688 4.492 1 95.25 190 TYR B CA 1
ATOM 4246 C C . TYR B 1 190 ? 24.016 14.797 3.004 1 95.25 190 TYR B C 1
ATOM 4248 O O . TYR B 1 190 ? 25.156 15.031 2.609 1 95.25 190 TYR B O 1
ATOM 4256 N N . TYR B 1 191 ? 23.047 14.625 2.158 1 94.69 191 TYR B N 1
ATOM 4257 C CA . TYR B 1 191 ? 23.266 14.711 0.719 1 94.69 191 TYR B CA 1
ATOM 4258 C C . TYR B 1 191 ? 23.406 16.156 0.275 1 94.69 191 TYR B C 1
ATOM 4260 O O . TYR B 1 191 ? 22.922 17.078 0.955 1 94.69 191 TYR B O 1
ATOM 4268 N N . SER B 1 192 ? 24.109 16.344 -0.878 1 91.62 192 SER B N 1
ATOM 4269 C CA . SER B 1 192 ? 24.266 17.672 -1.469 1 91.62 192 SER B CA 1
ATOM 4270 C C . SER B 1 192 ? 23.016 18.047 -2.275 1 91.62 192 SER B C 1
ATOM 4272 O O . SER B 1 192 ? 22.266 17.188 -2.701 1 91.62 192 SER B O 1
ATOM 4274 N N . ALA B 1 193 ? 22.781 19.344 -2.418 1 89.44 193 ALA B N 1
ATOM 4275 C CA . ALA B 1 193 ? 21.625 19.859 -3.143 1 89.44 193 ALA B CA 1
ATOM 4276 C C . ALA B 1 193 ? 21.609 19.359 -4.582 1 89.44 193 ALA B C 1
ATOM 4278 O O . ALA B 1 193 ? 20.547 19.172 -5.168 1 89.44 193 ALA B O 1
ATOM 4279 N N . ASP B 1 194 ? 22.781 19.016 -5.105 1 93.12 194 ASP B N 1
ATOM 4280 C CA . ASP B 1 194 ? 22.875 18.641 -6.512 1 93.12 194 ASP B CA 1
ATOM 4281 C C . ASP B 1 194 ? 22.703 17.125 -6.688 1 93.12 194 ASP B C 1
ATOM 4283 O O . ASP B 1 194 ? 22.5 16.656 -7.805 1 93.12 194 ASP B O 1
ATOM 4287 N N . GLN B 1 195 ? 22.844 16.375 -5.559 1 96.12 195 GLN B N 1
ATOM 4288 C CA . GLN B 1 195 ? 22.703 14.93 -5.641 1 96.12 195 GLN B CA 1
ATOM 4289 C C . GLN B 1 195 ? 21.75 14.398 -4.57 1 96.12 195 GLN B C 1
ATOM 4291 O O . GLN B 1 195 ? 22.141 13.555 -3.76 1 96.12 195 GLN B O 1
ATOM 4296 N N . PRO B 1 196 ? 20.531 14.859 -4.621 1 97.44 196 PRO B N 1
ATOM 4297 C CA . PRO B 1 196 ? 19.547 14.367 -3.654 1 97.44 196 PRO B CA 1
ATOM 4298 C C . PRO B 1 196 ? 19.125 12.93 -3.936 1 97.44 196 PRO B C 1
ATOM 4300 O O . PRO B 1 196 ? 19.375 12.406 -5.02 1 97.44 196 PRO B O 1
ATOM 4303 N N . PRO B 1 197 ? 18.594 12.273 -3.002 1 98.38 197 PRO B N 1
ATOM 4304 C CA . PRO B 1 197 ? 18.094 10.914 -3.211 1 98.38 197 PRO B CA 1
ATOM 4305 C C . PRO B 1 197 ? 16.797 10.883 -4.027 1 98.38 197 PRO B C 1
ATOM 4307 O O . PRO B 1 197 ? 15.75 10.5 -3.51 1 98.38 197 PRO B O 1
ATOM 4310 N N . ARG B 1 198 ? 16.891 11.133 -5.293 1 98.44 198 ARG B N 1
ATOM 4311 C CA . ARG B 1 198 ? 15.758 11.32 -6.195 1 98.44 198 ARG B CA 1
ATOM 4312 C C . ARG B 1 198 ? 14.977 10.023 -6.371 1 98.44 198 ARG B C 1
ATOM 4314 O O . ARG B 1 198 ? 13.75 10.023 -6.348 1 98.44 198 ARG B O 1
ATOM 4321 N N . LYS B 1 199 ? 15.688 8.859 -6.523 1 98.62 199 LYS B N 1
ATOM 4322 C CA . LYS B 1 199 ? 15.008 7.586 -6.754 1 98.62 199 LYS B CA 1
ATOM 4323 C C . LYS B 1 199 ? 14.234 7.145 -5.516 1 98.62 199 LYS B C 1
ATOM 4325 O O . LYS B 1 199 ? 13.125 6.613 -5.625 1 98.62 199 LYS B O 1
ATOM 4330 N N . GLY B 1 200 ? 14.883 7.355 -4.352 1 98.81 200 GLY B N 1
ATOM 4331 C CA . GLY B 1 200 ? 14.227 7.012 -3.104 1 98.81 200 GLY B CA 1
ATOM 4332 C C . GLY B 1 200 ? 12.961 7.82 -2.857 1 98.81 200 GLY B C 1
ATOM 4333 O O . GLY B 1 200 ? 11.93 7.262 -2.488 1 98.81 200 GLY B O 1
ATOM 4334 N N . LEU B 1 201 ? 13.031 9.141 -3.104 1 98.88 201 LEU B N 1
ATOM 4335 C CA . LEU B 1 201 ? 11.867 9.992 -2.893 1 98.88 201 LEU B CA 1
ATOM 4336 C C . LEU B 1 201 ? 10.773 9.68 -3.908 1 98.88 201 LEU B C 1
ATOM 4338 O O . LEU B 1 201 ? 9.586 9.688 -3.572 1 98.88 201 LEU B O 1
ATOM 4342 N N . ALA B 1 202 ? 11.188 9.422 -5.125 1 98.94 202 ALA B N 1
ATOM 4343 C CA . ALA B 1 202 ? 10.211 9.039 -6.145 1 98.94 202 ALA B CA 1
ATOM 4344 C C . ALA B 1 202 ? 9.469 7.77 -5.75 1 98.94 202 ALA B C 1
ATOM 4346 O O . ALA B 1 202 ? 8.242 7.703 -5.859 1 98.94 202 ALA B O 1
ATOM 4347 N N . LEU B 1 203 ? 10.211 6.77 -5.297 1 98.94 203 LEU B N 1
ATOM 4348 C CA . LEU B 1 203 ? 9.586 5.52 -4.879 1 98.94 203 LEU B CA 1
ATOM 4349 C C . LEU B 1 203 ? 8.68 5.738 -3.672 1 98.94 203 LEU B C 1
ATOM 4351 O O . LEU B 1 203 ? 7.602 5.156 -3.586 1 98.94 203 LEU B O 1
ATOM 4355 N N . ALA B 1 204 ? 9.148 6.578 -2.715 1 98.94 204 ALA B N 1
ATOM 4356 C CA . ALA B 1 204 ? 8.297 6.914 -1.574 1 98.94 204 ALA B CA 1
ATOM 4357 C C . ALA B 1 204 ? 6.949 7.457 -2.037 1 98.94 204 ALA B C 1
ATOM 4359 O O . ALA B 1 204 ? 5.902 7.051 -1.526 1 98.94 204 ALA B O 1
ATOM 4360 N N . ARG B 1 205 ? 6.992 8.305 -3.039 1 98.88 205 ARG B N 1
ATOM 4361 C CA . ARG B 1 205 ? 5.766 8.891 -3.576 1 98.88 205 ARG B CA 1
ATOM 4362 C C . ARG B 1 205 ? 4.926 7.84 -4.289 1 98.88 205 ARG B C 1
ATOM 4364 O O . ARG B 1 205 ? 3.697 7.848 -4.195 1 98.88 205 ARG B O 1
ATOM 4371 N N . MET B 1 206 ? 5.551 6.93 -5.047 1 98.88 206 MET B N 1
ATOM 4372 C CA . MET B 1 206 ? 4.812 5.859 -5.707 1 98.88 206 MET B CA 1
ATOM 4373 C C . MET B 1 206 ? 4.059 5.012 -4.688 1 98.88 206 MET B C 1
ATOM 4375 O O . MET B 1 206 ? 2.881 4.699 -4.883 1 98.88 206 MET B O 1
ATOM 4379 N N . ILE B 1 207 ? 4.723 4.66 -3.598 1 98.81 207 ILE B N 1
ATOM 4380 C CA . ILE B 1 207 ? 4.117 3.873 -2.527 1 98.81 207 ILE B CA 1
ATOM 4381 C C . ILE B 1 207 ? 2.936 4.637 -1.933 1 98.81 207 ILE B C 1
ATOM 4383 O O . ILE B 1 207 ? 1.865 4.066 -1.714 1 98.81 207 ILE B O 1
ATOM 4387 N N . ALA B 1 208 ? 3.117 5.91 -1.708 1 98.62 208 ALA B N 1
ATOM 4388 C CA . ALA B 1 208 ? 2.053 6.75 -1.166 1 98.62 208 ALA B CA 1
ATOM 4389 C C . ALA B 1 208 ? 0.841 6.766 -2.092 1 98.62 208 ALA B C 1
ATOM 4391 O O . ALA B 1 208 ? -0.301 6.695 -1.633 1 98.62 208 ALA B O 1
ATOM 4392 N N . MET B 1 209 ? 1.1 6.852 -3.381 1 98.19 209 MET B N 1
ATOM 4393 C CA . MET B 1 209 ? 0.027 6.965 -4.363 1 98.19 209 MET B CA 1
ATOM 4394 C C . MET B 1 209 ? -0.834 5.707 -4.379 1 98.19 209 MET B C 1
ATOM 4396 O O . MET B 1 209 ? -2.029 5.77 -4.676 1 98.19 209 MET B O 1
ATOM 4400 N N . ILE B 1 210 ? -0.254 4.594 -4.012 1 97.38 210 ILE B N 1
ATOM 4401 C CA . ILE B 1 210 ? -1.029 3.363 -3.891 1 97.38 210 ILE B CA 1
ATOM 4402 C C . ILE B 1 210 ? -2.057 3.51 -2.771 1 97.38 210 ILE B C 1
ATOM 4404 O O . ILE B 1 210 ? -3.182 3.016 -2.883 1 97.38 210 ILE B O 1
ATOM 4408 N N . SER B 1 211 ? -1.711 4.223 -1.725 1 96.06 211 SER B N 1
ATOM 4409 C CA . SER B 1 211 ? -2.59 4.375 -0.569 1 96.06 211 SER B CA 1
ATOM 4410 C C . SER B 1 211 ? -3.535 5.559 -0.746 1 96.06 211 SER B C 1
ATOM 4412 O O . SER B 1 211 ? -4.574 5.637 -0.084 1 96.06 211 SER B O 1
ATOM 4414 N N . TYR B 1 212 ? -3.199 6.531 -1.66 1 97.19 212 TYR B N 1
ATOM 4415 C CA . TYR B 1 212 ? -3.98 7.754 -1.81 1 97.19 212 TYR B CA 1
ATOM 4416 C C . TYR B 1 212 ? -5.176 7.523 -2.729 1 97.19 212 TYR B C 1
ATOM 4418 O O . TYR B 1 212 ? -6.113 8.328 -2.748 1 97.19 212 TYR B O 1
ATOM 4426 N N . ARG B 1 213 ? -5.117 6.438 -3.469 1 95.06 213 ARG B N 1
ATOM 4427 C CA . ARG B 1 213 ? -6.172 6.117 -4.426 1 95.06 213 ARG B CA 1
ATOM 4428 C C . ARG B 1 213 ? -6.848 4.797 -4.07 1 95.06 213 ARG B C 1
ATOM 4430 O O . ARG B 1 213 ? -6.465 4.137 -3.102 1 95.06 213 ARG B O 1
ATOM 4437 N N . SER B 1 214 ? -7.918 4.496 -4.781 1 93.88 214 SER B N 1
ATOM 4438 C CA . SER B 1 214 ? -8.609 3.223 -4.59 1 93.88 214 SER B CA 1
ATOM 4439 C C . SER B 1 214 ? -8.391 2.291 -5.777 1 93.88 214 SER B C 1
ATOM 4441 O O . SER B 1 214 ? -7.957 2.727 -6.848 1 93.88 214 SER B O 1
ATOM 4443 N N . ASP B 1 215 ? -8.641 1.048 -5.535 1 94 215 ASP B N 1
ATOM 4444 C CA . ASP B 1 215 ? -8.555 0.067 -6.613 1 94 215 ASP B CA 1
ATOM 4445 C C . ASP B 1 215 ? -9.516 0.413 -7.75 1 94 215 ASP B C 1
ATOM 4447 O O . ASP B 1 215 ? -9.148 0.317 -8.922 1 94 215 ASP B O 1
ATOM 4451 N N . ALA B 1 216 ? -10.742 0.848 -7.395 1 93.81 216 ALA B N 1
ATOM 4452 C CA . ALA B 1 216 ? -11.742 1.218 -8.398 1 93.81 216 ALA B CA 1
ATOM 4453 C C . ALA B 1 216 ? -11.266 2.406 -9.227 1 93.81 216 ALA B C 1
ATOM 4455 O O . ALA B 1 216 ? -11.508 2.461 -10.438 1 93.81 216 ALA B O 1
ATOM 4456 N N . ASP B 1 217 ? -10.586 3.357 -8.609 1 94.81 217 ASP B N 1
ATOM 4457 C CA . ASP B 1 217 ? -10.055 4.512 -9.32 1 94.81 217 ASP B CA 1
ATOM 4458 C C . ASP B 1 217 ? -9.031 4.086 -10.375 1 94.81 217 ASP B C 1
ATOM 4460 O O . ASP B 1 217 ? -9.109 4.508 -11.523 1 94.81 217 ASP B O 1
ATOM 4464 N N . TYR B 1 218 ? -8.109 3.213 -10.008 1 94.5 218 TYR B N 1
ATOM 4465 C CA . TYR B 1 218 ? -7.074 2.746 -10.922 1 94.5 218 TYR B CA 1
ATOM 4466 C C . TYR B 1 218 ? -7.672 1.914 -12.055 1 94.5 218 TYR B C 1
ATOM 4468 O O . TYR B 1 218 ? -7.242 2.014 -13.203 1 94.5 218 TYR B O 1
ATOM 4476 N N . GLU B 1 219 ? -8.672 1.123 -11.703 1 94 219 GLU B N 1
ATOM 4477 C CA . GLU B 1 219 ? -9.344 0.333 -12.734 1 94 219 GLU B CA 1
ATOM 4478 C C . GLU B 1 219 ? -10.016 1.23 -13.766 1 94 219 GLU B C 1
ATOM 4480 O O . GLU B 1 219 ? -9.859 1.018 -14.969 1 94 219 GLU B O 1
ATOM 4485 N N . ASN B 1 220 ? -10.742 2.23 -13.273 1 92.94 220 ASN B N 1
ATOM 4486 C CA . ASN B 1 220 ? -11.477 3.137 -14.156 1 92.94 220 ASN B CA 1
ATOM 4487 C C . ASN B 1 220 ? -10.523 3.959 -15.023 1 92.94 220 ASN B C 1
ATOM 4489 O O . ASN B 1 220 ? -10.805 4.195 -16.203 1 92.94 220 ASN B O 1
ATOM 4493 N N . LYS B 1 221 ? -9.414 4.344 -14.508 1 91 221 LYS B N 1
ATOM 4494 C CA . LYS B 1 221 ? -8.5 5.254 -15.188 1 91 221 LYS B CA 1
ATOM 4495 C C . LYS B 1 221 ? -7.605 4.5 -16.172 1 91 221 LYS B C 1
ATOM 4497 O O . LYS B 1 221 ? -7.301 5.004 -17.25 1 91 221 LYS B O 1
ATOM 4502 N N . PHE B 1 222 ? -7.188 3.27 -15.758 1 90.81 222 PHE B N 1
ATOM 4503 C CA . PHE B 1 222 ? -6.078 2.701 -16.516 1 90.81 222 PHE B CA 1
ATOM 4504 C C . PHE B 1 222 ? -6.457 1.349 -17.109 1 90.81 222 PHE B C 1
ATOM 4506 O O . PHE B 1 222 ? -5.984 0.979 -18.172 1 90.81 222 PHE B O 1
ATOM 4513 N N . GLY B 1 223 ? -7.305 0.594 -16.375 1 87.38 223 GLY B N 1
ATOM 4514 C CA . GLY B 1 223 ? -7.438 -0.798 -16.781 1 87.38 223 GLY B CA 1
ATOM 4515 C C . GLY B 1 223 ? -6.105 -1.5 -16.953 1 87.38 223 GLY B C 1
ATOM 4516 O O . GLY B 1 223 ? -5.195 -1.335 -16.125 1 87.38 223 GLY B O 1
ATOM 4517 N N . ARG B 1 224 ? -5.969 -2.379 -18 1 83.06 224 ARG B N 1
ATOM 4518 C CA . ARG B 1 224 ? -4.711 -3.059 -18.281 1 83.06 224 ARG B CA 1
ATOM 4519 C C . ARG B 1 224 ? -4.094 -2.5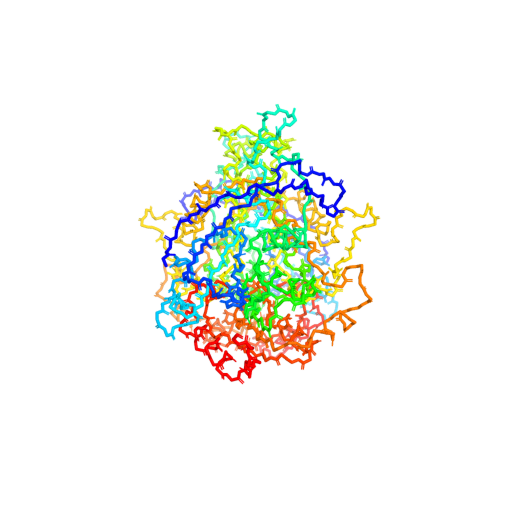37 -19.578 1 83.06 224 ARG B C 1
ATOM 4521 O O . ARG B 1 224 ? -3.418 -3.281 -20.297 1 83.06 224 ARG B O 1
ATOM 4528 N N . LEU B 1 225 ? -4.285 -1.403 -19.859 1 78.94 225 LEU B N 1
ATOM 4529 C CA . LEU B 1 225 ? -3.834 -0.803 -21.109 1 78.94 225 LEU B CA 1
ATOM 4530 C C . LEU B 1 225 ? -2.326 -0.571 -21.094 1 78.94 225 LEU B C 1
ATOM 4532 O O . LEU B 1 225 ? -1.779 -0.107 -20.078 1 78.94 225 LEU B O 1
ATOM 4536 N N . PRO B 1 226 ? -1.686 -1.129 -22.188 1 73.19 226 PRO B N 1
ATOM 4537 C CA . PRO B 1 226 ? -0.262 -0.801 -22.281 1 73.19 226 PRO B CA 1
ATOM 4538 C C . PRO B 1 226 ? -0.017 0.668 -22.625 1 73.19 226 PRO B C 1
ATOM 4540 O O . PRO B 1 226 ? -0.896 1.333 -23.172 1 73.19 226 PRO B O 1
ATOM 4543 N N . GLN B 1 227 ? 1.186 1.116 -22.141 1 70.25 227 GLN B N 1
ATOM 4544 C CA . GLN B 1 227 ? 1.588 2.43 -22.625 1 70.25 227 GLN B CA 1
ATOM 4545 C C . GLN B 1 227 ? 1.881 2.393 -24.125 1 70.25 227 GLN B C 1
ATOM 4547 O O . GLN B 1 227 ? 2.117 1.324 -24.688 1 70.25 227 GLN B O 1
ATOM 4552 N N . GLU B 1 228 ? 1.688 3.471 -24.766 1 55 228 GLU B N 1
ATOM 4553 C CA . GLU B 1 228 ? 1.825 3.604 -26.219 1 55 228 GLU B CA 1
ATOM 4554 C C . GLU B 1 228 ? 3.092 2.914 -26.719 1 55 228 GLU B C 1
ATOM 4556 O O . GLU B 1 228 ? 3.098 2.316 -27.797 1 55 228 GLU B O 1
ATOM 4561 N N . ASP B 1 229 ? 4.168 3.008 -25.969 1 53.25 229 ASP B N 1
ATOM 4562 C CA . ASP B 1 229 ? 5.398 2.418 -26.484 1 53.25 229 ASP B CA 1
ATOM 4563 C C . ASP B 1 229 ? 5.469 0.926 -26.156 1 53.25 229 ASP B C 1
ATOM 4565 O O . ASP B 1 229 ? 6.434 0.252 -26.531 1 53.25 229 ASP B O 1
ATOM 4569 N N . GLY B 1 230 ? 4.363 0.296 -25.625 1 62.09 230 GLY B N 1
ATOM 4570 C CA . GLY B 1 230 ? 4.023 -1.117 -25.562 1 62.09 230 GLY B CA 1
ATOM 4571 C C . GLY B 1 230 ? 4.688 -1.838 -24.406 1 62.09 230 GLY B C 1
ATOM 4572 O O . GLY B 1 230 ? 4.348 -2.984 -24.109 1 62.09 230 GLY B O 1
ATOM 4573 N N . ASP B 1 231 ? 5.59 -1.276 -23.516 1 69.38 231 ASP B N 1
ATOM 4574 C CA . ASP B 1 231 ? 6.383 -2.125 -22.625 1 69.38 231 ASP B CA 1
ATOM 4575 C C . ASP B 1 231 ? 5.938 -1.972 -21.188 1 69.38 231 ASP B C 1
ATOM 4577 O O . ASP B 1 231 ? 6.27 -2.805 -20.328 1 69.38 231 ASP B O 1
ATOM 4581 N N . GLN B 1 232 ? 5.059 -0.994 -21 1 85.56 232 GLN B N 1
ATOM 4582 C CA . GLN B 1 232 ? 4.719 -0.704 -19.609 1 85.56 232 GLN B CA 1
ATOM 4583 C C . GLN B 1 232 ? 3.225 -0.433 -19.453 1 85.56 232 GLN B C 1
ATOM 4585 O O . GLN B 1 232 ? 2.604 0.173 -20.328 1 85.56 232 GLN B O 1
ATOM 4590 N N . PHE B 1 233 ? 2.643 -0.978 -18.438 1 93.69 233 PHE B N 1
ATOM 4591 C CA . PHE B 1 233 ? 1.248 -0.681 -18.125 1 93.69 233 PHE B CA 1
ATOM 4592 C C . PHE B 1 233 ? 1.066 0.797 -17.812 1 93.69 233 PHE B C 1
ATOM 4594 O O . PHE B 1 233 ? 1.955 1.424 -17.234 1 93.69 233 PHE B O 1
ATOM 4601 N N . GLN B 1 234 ? -0.068 1.39 -18.109 1 94.5 234 GLN B N 1
ATOM 4602 C CA . GLN B 1 234 ? -0.362 2.797 -17.859 1 94.5 234 GLN B CA 1
ATOM 4603 C C . GLN B 1 234 ? -0.218 3.133 -16.375 1 94.5 234 GLN B C 1
ATOM 4605 O O . GLN B 1 234 ? 0.262 4.211 -16.016 1 94.5 234 GLN B O 1
ATOM 4610 N N . VAL B 1 235 ? -0.626 2.24 -15.516 1 95.88 235 VAL B N 1
ATOM 4611 C CA . VAL B 1 235 ? -0.546 2.49 -14.078 1 95.88 235 VAL B CA 1
ATOM 4612 C C . VAL B 1 235 ? 0.914 2.65 -13.664 1 95.88 235 VAL B C 1
ATOM 4614 O O . VAL B 1 235 ? 1.233 3.467 -12.797 1 95.88 235 VAL B O 1
ATOM 4617 N N . GLU B 1 236 ? 1.839 1.863 -14.242 1 96.81 236 GLU B N 1
ATOM 4618 C CA . GLU B 1 236 ? 3.262 1.997 -13.938 1 96.81 236 GLU B CA 1
ATOM 4619 C C . GLU B 1 236 ? 3.789 3.365 -14.359 1 96.81 236 GLU B C 1
ATOM 4621 O O . GLU B 1 236 ? 4.504 4.02 -13.594 1 96.81 236 GLU B O 1
ATOM 4626 N N . SER B 1 237 ? 3.418 3.768 -15.562 1 95.75 237 SER B N 1
ATOM 4627 C CA . SER B 1 237 ? 3.809 5.078 -16.078 1 95.75 237 SER B CA 1
ATOM 4628 C C . SER B 1 237 ? 3.268 6.199 -15.195 1 95.75 237 SER B C 1
ATOM 4630 O O . SER B 1 237 ? 3.967 7.18 -14.93 1 95.75 237 SER B O 1
ATOM 4632 N N . TYR B 1 238 ? 2.021 6.039 -14.805 1 96.5 238 TYR B N 1
ATOM 4633 C CA . TYR B 1 238 ? 1.382 7.02 -13.938 1 96.5 238 TYR B CA 1
ATOM 4634 C C . TYR B 1 238 ? 2.133 7.156 -12.625 1 96.5 238 TYR B C 1
ATOM 4636 O O . TYR B 1 238 ? 2.412 8.266 -12.172 1 96.5 238 TYR B O 1
ATOM 4644 N N . LEU B 1 239 ? 2.465 6.027 -11.992 1 97.81 239 LEU B N 1
ATOM 4645 C CA . LEU B 1 239 ? 3.182 6.035 -10.719 1 97.81 239 LEU B CA 1
ATOM 4646 C C . LEU B 1 239 ? 4.566 6.652 -10.883 1 97.81 239 LEU B C 1
ATOM 4648 O O . LEU B 1 239 ? 5 7.445 -10.047 1 97.81 239 LEU B O 1
ATOM 4652 N N . ASN B 1 240 ? 5.25 6.312 -11.992 1 97.69 240 ASN B N 1
ATOM 4653 C CA . ASN B 1 240 ? 6.539 6.93 -12.289 1 97.69 240 ASN B CA 1
ATOM 4654 C C . ASN B 1 240 ? 6.418 8.445 -12.406 1 97.69 240 ASN B C 1
ATOM 4656 O O . ASN B 1 240 ? 7.242 9.188 -11.859 1 97.69 240 ASN B O 1
ATOM 4660 N N . TYR B 1 241 ? 5.418 8.852 -13.078 1 97.75 241 TYR B N 1
ATOM 4661 C CA . TYR B 1 241 ? 5.188 10.273 -13.289 1 97.75 241 TYR B CA 1
ATOM 4662 C C . TYR B 1 241 ? 4.941 10.992 -11.969 1 97.75 241 TYR B C 1
ATOM 4664 O O . TYR B 1 241 ? 5.496 12.07 -11.727 1 97.75 241 TYR B O 1
ATOM 4672 N N . GLN B 1 242 ? 4.141 10.422 -11.148 1 97.94 242 GLN B N 1
ATOM 4673 C CA . GLN B 1 242 ? 3.852 11.023 -9.852 1 97.94 242 GLN B CA 1
ATOM 4674 C C . GLN B 1 242 ? 5.113 11.109 -8.992 1 97.94 242 GLN B C 1
ATOM 4676 O O . GLN B 1 242 ? 5.316 12.094 -8.281 1 97.94 242 GLN B O 1
ATOM 4681 N N . GLY B 1 243 ? 5.938 10.047 -9.016 1 98.5 243 GLY B N 1
ATOM 4682 C CA . GLY B 1 243 ? 7.215 10.086 -8.32 1 98.5 243 GLY B CA 1
ATOM 4683 C C . GLY B 1 243 ? 8.102 11.234 -8.766 1 98.5 243 GLY B C 1
ATOM 4684 O O . GLY B 1 243 ? 8.594 12 -7.938 1 98.5 243 GLY B O 1
ATOM 4685 N N . GLN B 1 244 ? 8.234 11.414 -10.07 1 98.12 244 GLN B N 1
ATOM 4686 C CA . GLN B 1 244 ? 9.086 12.461 -10.633 1 98.12 244 GLN B CA 1
ATOM 4687 C C . GLN B 1 244 ? 8.539 13.852 -10.305 1 98.12 244 GLN B C 1
ATOM 4689 O O . GLN B 1 244 ? 9.312 14.766 -10 1 98.12 244 GLN B O 1
ATOM 4694 N N . LYS B 1 245 ? 7.277 13.969 -10.375 1 98.19 245 LYS B N 1
ATOM 4695 C CA . LYS B 1 245 ? 6.648 15.25 -10.07 1 98.19 245 LYS B CA 1
ATOM 4696 C C . LYS B 1 245 ? 6.969 15.695 -8.641 1 98.19 245 LYS B C 1
ATOM 4698 O O . LYS B 1 245 ? 7.219 16.875 -8.398 1 98.19 245 LYS B O 1
ATOM 4703 N N . LEU B 1 246 ? 6.941 14.773 -7.707 1 98.38 246 LEU B N 1
ATOM 4704 C CA . LEU B 1 246 ? 7.254 15.141 -6.328 1 98.38 246 LEU B CA 1
ATOM 4705 C C . LEU B 1 246 ? 8.727 15.523 -6.188 1 98.38 246 LEU B C 1
ATOM 4707 O O . LEU B 1 246 ? 9.055 16.5 -5.52 1 98.38 246 LEU B O 1
ATOM 4711 N N . VAL B 1 247 ? 9.594 14.742 -6.828 1 97.81 247 VAL B N 1
ATOM 4712 C CA . VAL B 1 247 ? 11.031 14.93 -6.727 1 97.81 247 VAL B CA 1
ATOM 4713 C C . VAL B 1 247 ? 11.406 16.344 -7.168 1 97.81 247 VAL B C 1
ATOM 4715 O O . VAL B 1 247 ? 12.328 16.953 -6.617 1 97.81 247 VAL B O 1
ATOM 4718 N N . ASP B 1 248 ? 10.664 16.875 -8.07 1 97.31 248 ASP B N 1
ATOM 4719 C CA . ASP B 1 248 ? 10.992 18.156 -8.664 1 97.31 248 ASP B CA 1
ATOM 4720 C C . ASP B 1 248 ? 10.633 19.312 -7.727 1 97.31 248 ASP B C 1
ATOM 4722 O O . ASP B 1 248 ? 11.078 20.438 -7.922 1 97.31 248 ASP B O 1
ATOM 4726 N N . ARG B 1 249 ? 9.875 18.984 -6.648 1 97.44 249 ARG B N 1
ATOM 4727 C CA . ARG B 1 249 ? 9.391 20.141 -5.906 1 97.44 249 ARG B CA 1
ATOM 4728 C C . ARG B 1 249 ? 9.531 19.922 -4.402 1 97.44 249 ARG B C 1
ATOM 4730 O O . ARG B 1 249 ? 9.219 20.812 -3.609 1 97.44 249 ARG B O 1
ATOM 4737 N N . PHE B 1 250 ? 9.984 18.781 -3.949 1 98.44 250 PHE B N 1
ATOM 4738 C CA . PHE B 1 250 ? 9.969 18.5 -2.518 1 98.44 250 PHE B CA 1
ATOM 4739 C C . PHE B 1 250 ? 11.305 17.938 -2.062 1 98.44 250 PHE B C 1
ATOM 4741 O O . PHE B 1 250 ? 12.062 17.391 -2.869 1 98.44 250 PHE B O 1
ATOM 4748 N N . ASP B 1 251 ? 11.594 18.062 -0.803 1 98.44 251 ASP B N 1
ATOM 4749 C CA . ASP B 1 251 ? 12.867 17.656 -0.234 1 98.44 251 ASP B CA 1
ATOM 4750 C C . ASP B 1 251 ? 12.727 16.328 0.52 1 98.44 251 ASP B C 1
ATOM 4752 O O . ASP B 1 251 ? 11.734 16.109 1.22 1 98.44 251 ASP B O 1
ATOM 4756 N N . ALA B 1 252 ? 13.758 15.445 0.396 1 98.62 252 ALA B N 1
ATOM 4757 C CA . ALA B 1 252 ? 13.695 14.094 0.95 1 98.62 252 ALA B CA 1
ATOM 4758 C C . ALA B 1 252 ? 13.695 14.133 2.477 1 98.62 252 ALA B C 1
ATOM 4760 O O . ALA B 1 252 ? 12.938 13.398 3.119 1 98.62 252 ALA B O 1
ATOM 4761 N N . VAL B 1 253 ? 14.5 14.961 3.109 1 98.5 253 VAL B N 1
ATOM 4762 C CA . VAL B 1 253 ? 14.547 14.984 4.566 1 98.5 253 VAL B CA 1
ATOM 4763 C C . VAL B 1 253 ? 13.273 15.617 5.117 1 98.5 253 VAL B C 1
ATOM 4765 O O . VAL B 1 253 ? 12.773 15.219 6.168 1 98.5 253 VAL B O 1
ATOM 4768 N N . SER B 1 254 ? 12.766 16.656 4.426 1 98.69 254 SER B N 1
ATOM 4769 C CA . SER B 1 254 ? 11.469 17.188 4.824 1 98.69 254 SER B CA 1
ATOM 4770 C C . SER B 1 254 ? 10.398 16.109 4.816 1 98.69 254 SER B C 1
ATOM 4772 O O . SER B 1 254 ? 9.594 16.016 5.75 1 98.69 254 SER B O 1
ATOM 4774 N N . TYR B 1 255 ? 10.406 15.312 3.734 1 98.88 255 TYR B N 1
ATOM 4775 C CA . TYR B 1 255 ? 9.453 14.219 3.637 1 98.88 255 TYR B CA 1
ATOM 4776 C C . TYR B 1 255 ? 9.578 13.273 4.824 1 98.88 255 TYR B C 1
ATOM 4778 O O . TYR B 1 255 ? 8.578 12.867 5.418 1 98.88 255 TYR B O 1
ATOM 4786 N N . VAL B 1 256 ? 10.789 12.945 5.215 1 98.69 256 VAL B N 1
ATOM 4787 C CA . VAL B 1 256 ? 11.07 12.039 6.328 1 98.69 256 VAL B CA 1
ATOM 4788 C C . VAL B 1 256 ? 10.57 12.656 7.633 1 98.69 256 VAL B C 1
ATOM 4790 O O . VAL B 1 256 ? 9.805 12.031 8.367 1 98.69 256 VAL B O 1
ATOM 4793 N N . ARG B 1 257 ? 10.898 13.906 7.906 1 98.44 257 ARG B N 1
ATOM 4794 C CA . ARG B 1 257 ? 10.539 14.57 9.156 1 98.44 257 ARG B CA 1
ATOM 4795 C C . ARG B 1 257 ? 9.023 14.727 9.281 1 98.44 257 ARG B C 1
ATOM 4797 O O . ARG B 1 257 ? 8.453 14.492 10.344 1 98.44 257 ARG B O 1
ATOM 4804 N N . LEU B 1 258 ? 8.398 15.086 8.195 1 98.75 258 LEU B N 1
ATOM 4805 C CA . LEU B 1 258 ? 6.961 15.305 8.234 1 98.75 258 LEU B CA 1
ATOM 4806 C C . LEU B 1 258 ? 6.215 13.984 8.398 1 98.75 258 LEU B C 1
ATOM 4808 O O . LEU B 1 258 ? 5.223 13.914 9.125 1 98.75 258 LEU B O 1
ATOM 4812 N N . SER B 1 259 ? 6.664 12.914 7.707 1 98.5 259 SER B N 1
ATOM 4813 C CA . SER B 1 259 ? 6.023 11.617 7.875 1 98.5 259 SER B CA 1
ATOM 4814 C C . SER B 1 259 ? 6.199 11.094 9.297 1 98.5 259 SER B C 1
ATOM 4816 O O . SER B 1 259 ? 5.293 10.461 9.844 1 98.5 259 SER B O 1
ATOM 4818 N N . GLN B 1 260 ? 7.367 11.359 9.891 1 97.69 260 GLN B N 1
ATOM 4819 C CA . GLN B 1 260 ? 7.59 10.977 11.281 1 97.69 260 GLN B CA 1
ATOM 4820 C C . GLN B 1 260 ? 6.688 11.773 12.219 1 97.69 260 GLN B C 1
ATOM 4822 O O . GLN B 1 260 ? 6.199 11.242 13.219 1 97.69 260 GLN B O 1
ATOM 4827 N N . ALA B 1 261 ? 6.5 13.023 11.906 1 98.31 261 ALA B N 1
ATOM 4828 C CA . ALA B 1 261 ? 5.586 13.852 12.688 1 98.31 261 ALA B CA 1
ATOM 4829 C C . ALA B 1 261 ? 4.168 13.281 12.648 1 98.31 261 ALA B C 1
ATOM 4831 O O . ALA B 1 261 ? 3.496 13.203 13.68 1 98.31 261 ALA B O 1
ATOM 4832 N N . MET B 1 262 ? 3.705 12.883 11.492 1 98.38 262 MET B N 1
ATOM 4833 C CA . MET B 1 262 ? 2.395 12.25 11.367 1 98.38 262 MET B CA 1
ATOM 4834 C C . MET B 1 262 ? 2.318 10.984 12.227 1 98.38 262 MET B C 1
ATOM 4836 O O . MET B 1 262 ? 1.323 10.758 12.914 1 98.38 262 MET B O 1
ATOM 4840 N N . ASP B 1 263 ? 3.398 10.195 12.203 1 97.06 263 ASP B N 1
ATOM 4841 C CA . ASP B 1 263 ? 3.41 8.938 12.938 1 97.06 263 ASP B CA 1
ATOM 4842 C C . ASP B 1 263 ? 3.352 9.18 14.445 1 97.06 263 ASP B C 1
ATOM 4844 O O . ASP B 1 263 ? 2.855 8.344 15.195 1 97.06 263 ASP B O 1
ATOM 4848 N N . SER B 1 264 ? 3.799 10.336 14.859 1 93.94 264 SER B N 1
ATOM 4849 C CA . SER B 1 264 ? 3.801 10.656 16.281 1 93.94 264 SER B CA 1
ATOM 4850 C C . SER B 1 264 ? 2.434 11.148 16.734 1 93.94 264 SER B C 1
ATOM 4852 O O . SER B 1 264 ? 2.18 11.266 17.938 1 93.94 264 SER B O 1
ATOM 4854 N N . HIS B 1 265 ? 1.537 11.461 15.844 1 97.31 265 HIS B N 1
ATOM 4855 C CA . HIS B 1 265 ? 0.235 12.031 16.172 1 97.31 265 HIS B CA 1
ATOM 4856 C C . HIS B 1 265 ? -0.594 11.062 17.016 1 97.31 265 HIS B C 1
ATOM 4858 O O . HIS B 1 265 ? -0.875 9.938 16.578 1 97.31 265 HIS B O 1
ATOM 4864 N N . ASP B 1 266 ? -0.887 11.336 18.125 1 97.44 266 ASP B N 1
ATOM 4865 C CA . ASP B 1 266 ? -1.771 10.75 19.125 1 97.44 266 ASP B CA 1
ATOM 4866 C C . ASP B 1 266 ? -2.268 11.805 20.125 1 97.44 266 ASP B C 1
ATOM 4868 O O . ASP B 1 266 ? -1.51 12.266 20.969 1 97.44 266 ASP B O 1
ATOM 4872 N N . VAL B 1 267 ? -3.541 12.148 20.031 1 97.81 267 VAL B N 1
ATOM 4873 C CA . VAL B 1 267 ? -4.02 13.289 20.797 1 97.81 267 VAL B CA 1
ATOM 4874 C C . VAL B 1 267 ? -3.988 12.961 22.281 1 97.81 267 VAL B C 1
ATOM 4876 O O . VAL B 1 267 ? -4.035 13.859 23.125 1 97.81 267 VAL B O 1
ATOM 4879 N N . ALA B 1 268 ? -3.934 11.719 22.578 1 97.25 268 ALA B N 1
ATOM 4880 C CA . ALA B 1 268 ? -3.941 11.328 23.984 1 97.25 268 ALA B CA 1
ATOM 4881 C C . ALA B 1 268 ? -2.52 11.18 24.516 1 97.25 268 ALA B C 1
ATOM 4883 O O . ALA B 1 268 ? -2.322 10.961 25.719 1 97.25 268 ALA B O 1
ATOM 4884 N N . ARG B 1 269 ? -1.517 11.242 23.625 1 95.31 269 ARG B N 1
ATOM 4885 C CA . ARG B 1 269 ? -0.133 11.117 24.078 1 95.31 269 ARG B CA 1
ATOM 4886 C C . ARG B 1 269 ? 0.182 12.117 25.188 1 95.31 269 ARG B C 1
ATOM 4888 O O . ARG B 1 269 ? 0.059 13.328 24.984 1 95.31 269 ARG B O 1
ATOM 4895 N N . ASN B 1 270 ? 0.574 11.633 26.375 1 95.06 270 ASN B N 1
ATOM 4896 C CA . ASN B 1 270 ? 0.871 12.422 27.562 1 95.06 270 ASN B CA 1
ATOM 4897 C C . ASN B 1 270 ? -0.351 13.203 28.047 1 95.06 270 ASN B C 1
ATOM 4899 O O . ASN B 1 270 ? -0.22 14.312 28.562 1 95.06 270 ASN B O 1
ATOM 4903 N N . ARG B 1 271 ? -1.512 12.797 27.75 1 96.56 271 ARG B N 1
ATOM 4904 C CA . ARG B 1 271 ? -2.809 13.289 28.203 1 96.56 271 ARG B CA 1
ATOM 4905 C C . ARG B 1 271 ? -3.648 12.164 28.797 1 96.56 271 ARG B C 1
ATOM 4907 O O . ARG B 1 271 ? -3.283 10.992 28.688 1 96.56 271 ARG B O 1
ATOM 4914 N N . PRO B 1 272 ? -4.637 12.438 29.609 1 93.94 272 PRO B N 1
ATOM 4915 C CA . PRO B 1 272 ? -5.32 11.414 30.391 1 93.94 272 PRO B CA 1
ATOM 4916 C C . PRO B 1 272 ? -5.887 10.289 29.531 1 93.94 272 PRO B C 1
ATOM 4918 O O . PRO B 1 272 ? -5.68 9.109 29.844 1 93.94 272 PRO B O 1
ATOM 4921 N N . SER B 1 273 ? -6.719 10.531 28.531 1 97 273 SER B N 1
ATOM 4922 C CA . SER B 1 273 ? -7.367 9.586 27.625 1 97 273 SER B CA 1
ATOM 4923 C C . SER B 1 273 ? -7.945 10.305 26.406 1 97 273 SER B C 1
ATOM 4925 O O . SER B 1 273 ? -7.938 11.539 26.344 1 97 273 SER B O 1
ATOM 4927 N N . TYR B 1 274 ? -8.305 9.508 25.5 1 97.75 274 TYR B N 1
ATOM 4928 C CA . TYR B 1 274 ? -9 10.102 24.359 1 97.75 274 TYR B CA 1
ATOM 4929 C C . TYR B 1 274 ? -10.258 10.828 24.812 1 97.75 274 TYR B C 1
ATOM 4931 O O . TYR B 1 274 ? -10.5 11.969 24.406 1 97.75 274 TYR B O 1
ATOM 4939 N N . GLN B 1 275 ? -11.008 10.18 25.625 1 97.56 275 GLN B N 1
ATOM 4940 C CA . GLN B 1 275 ? -12.219 10.805 26.156 1 97.56 275 GLN B CA 1
ATOM 4941 C C . GLN B 1 275 ? -11.883 12.031 27 1 97.56 275 GLN B C 1
ATOM 4943 O O . GLN B 1 275 ? -12.594 13.031 26.953 1 97.56 275 GLN B O 1
ATOM 4948 N N . GLY B 1 276 ? -10.82 11.922 27.734 1 97.5 276 GLY B N 1
ATOM 4949 C CA . GLY B 1 276 ? -10.414 13.008 28.609 1 97.5 276 GLY B CA 1
ATOM 4950 C C . GLY B 1 276 ? -10.023 14.266 27.844 1 97.5 276 GLY B C 1
ATOM 4951 O O . GLY B 1 276 ? -10.266 15.383 28.312 1 97.5 276 GLY B O 1
ATOM 4952 N N . VAL B 1 277 ? -9.422 14.109 26.719 1 97.94 277 VAL B N 1
ATOM 4953 C CA . VAL B 1 277 ? -8.93 15.266 25.984 1 97.94 277 VAL B CA 1
ATOM 4954 C C . VAL B 1 277 ? -9.977 15.719 24.969 1 97.94 277 VAL B C 1
ATOM 4956 O O . VAL B 1 277 ? -10.312 16.906 24.891 1 97.94 277 VAL B O 1
ATOM 4959 N N . LEU B 1 278 ? -10.594 14.82 24.219 1 98.5 278 LEU B N 1
ATOM 4960 C CA . LEU B 1 278 ? -11.539 15.164 23.156 1 98.5 278 LEU B CA 1
ATOM 4961 C C . LEU B 1 278 ? -12.906 15.5 23.734 1 98.5 278 LEU B C 1
ATOM 4963 O O . LEU B 1 278 ? -13.641 16.312 23.172 1 98.5 278 LEU B O 1
ATOM 4967 N N . GLY B 1 279 ? -13.219 14.93 24.812 1 97.62 279 GLY B N 1
ATOM 4968 C CA . GLY B 1 279 ? -14.492 15.188 25.469 1 97.62 279 GLY B CA 1
ATOM 4969 C C . GLY B 1 279 ? -14.617 16.594 26 1 97.62 279 GLY B C 1
ATOM 4970 O O . GLY B 1 279 ? -15.727 17.062 26.297 1 97.62 279 GLY B O 1
ATOM 4971 N N . GLN B 1 280 ? -13.516 17.266 26.078 1 96.25 280 GLN B N 1
ATOM 4972 C CA . GLN B 1 280 ? -13.5 18.609 26.625 1 96.25 280 GLN B CA 1
ATOM 4973 C C . GLN B 1 280 ? -13.641 19.656 25.516 1 96.25 280 GLN B C 1
ATOM 4975 O O . GLN B 1 280 ? -13.82 20.844 25.797 1 96.25 280 GLN B O 1
ATOM 4980 N N . LEU B 1 281 ? -13.555 19.234 24.312 1 96.56 281 LEU B N 1
ATOM 4981 C CA . LEU B 1 281 ? -13.648 20.156 23.172 1 96.56 281 LEU B CA 1
ATOM 4982 C C . LEU B 1 281 ? -15.102 20.531 22.891 1 96.56 281 LEU B C 1
ATOM 4984 O O . LEU B 1 281 ? -15.773 19.859 22.109 1 96.56 281 LEU B O 1
ATOM 4988 N N . ASP B 1 282 ? -15.508 21.625 23.453 1 91.94 282 ASP B N 1
ATOM 4989 C CA . ASP B 1 282 ? -16.906 22.047 23.344 1 91.94 282 ASP B CA 1
ATOM 4990 C C . ASP B 1 282 ? -17.094 23.062 22.219 1 91.94 282 ASP B C 1
ATOM 4992 O O . ASP B 1 282 ? -17.578 24.172 22.469 1 91.94 282 ASP B O 1
ATOM 4996 N N . ILE B 1 283 ? -16.688 22.859 21.047 1 96.5 283 ILE B N 1
ATOM 4997 C CA . ILE B 1 283 ? -16.922 23.672 19.859 1 96.5 283 ILE B CA 1
ATOM 4998 C C . ILE B 1 283 ? -17.531 22.797 18.766 1 96.5 283 ILE B C 1
ATOM 5000 O O . ILE B 1 283 ? -17.312 21.594 18.719 1 96.5 283 ILE B O 1
ATOM 5004 N N . PRO B 1 284 ? -18.344 23.422 17.891 1 98.12 284 PRO B N 1
ATOM 5005 C CA . PRO B 1 284 ? -18.875 22.641 16.766 1 98.12 284 PRO B CA 1
ATOM 5006 C C . PRO B 1 284 ? -17.781 22.109 15.852 1 98.12 284 PRO B C 1
ATOM 5008 O O . PRO B 1 284 ? -16.875 22.844 15.469 1 98.12 284 PRO B O 1
ATOM 5011 N N . THR B 1 285 ? -17.844 20.828 15.547 1 98.56 285 THR B N 1
ATOM 5012 C CA . THR B 1 285 ? -16.859 20.219 14.648 1 98.56 285 THR B CA 1
ATOM 5013 C C . THR B 1 285 ? -17.578 19.391 13.57 1 98.56 285 THR B C 1
ATOM 5015 O O . THR B 1 285 ? -18.625 18.812 13.812 1 98.56 285 THR B O 1
ATOM 5018 N N . LEU B 1 286 ? -17.062 19.438 12.383 1 98.88 286 LEU B N 1
ATOM 5019 C CA . LEU B 1 286 ? -17.453 18.562 11.281 1 98.88 286 LEU B CA 1
ATOM 5020 C C . LEU B 1 286 ? -16.344 17.578 10.938 1 98.88 286 LEU B C 1
ATOM 5022 O O . LEU B 1 286 ? -15.234 17.984 10.594 1 98.88 286 LEU B O 1
ATOM 5026 N N . VAL B 1 287 ? -16.641 16.297 11.117 1 98.94 287 VAL B N 1
ATOM 5027 C CA . VAL B 1 287 ? -15.703 15.234 10.766 1 98.94 287 VAL B CA 1
ATOM 5028 C C . VAL B 1 287 ? -16.141 14.562 9.461 1 98.94 287 VAL B C 1
ATOM 5030 O O . VAL B 1 287 ? -17.266 14.055 9.367 1 98.94 287 VAL B O 1
ATOM 5033 N N . ILE B 1 288 ? -15.266 14.594 8.469 1 98.88 288 ILE B N 1
ATOM 5034 C CA . ILE B 1 288 ? -15.625 14.078 7.148 1 98.88 288 ILE B CA 1
ATOM 5035 C C . ILE B 1 288 ? -14.758 12.859 6.82 1 98.88 288 ILE B C 1
ATOM 5037 O O . ILE B 1 288 ? -13.523 12.945 6.859 1 98.88 288 ILE B O 1
ATOM 5041 N N . GLY B 1 289 ? -15.375 11.727 6.57 1 98.75 289 GLY B N 1
ATOM 5042 C CA . GLY B 1 289 ? -14.695 10.562 6.027 1 98.75 289 GLY B CA 1
ATOM 5043 C C . GLY B 1 289 ? -14.906 10.391 4.535 1 98.75 289 GLY B C 1
ATOM 5044 O O . GLY B 1 289 ? -15.734 11.086 3.936 1 98.75 289 GLY B O 1
ATOM 5045 N N . ILE B 1 290 ? -14.117 9.586 3.914 1 98.5 290 ILE B N 1
ATOM 5046 C CA . ILE B 1 290 ? -14.258 9.195 2.518 1 98.5 290 ILE B CA 1
ATOM 5047 C C . ILE B 1 290 ? -14.492 7.688 2.43 1 98.5 290 ILE B C 1
ATOM 5049 O O . ILE B 1 290 ? -13.703 6.898 2.951 1 98.5 290 ILE B O 1
ATOM 5053 N N . ASP B 1 291 ? -15.484 7.285 1.748 1 97.56 291 ASP B N 1
ATOM 5054 C CA . ASP B 1 291 ? -15.961 5.906 1.815 1 97.56 291 ASP B CA 1
ATOM 5055 C C . ASP B 1 291 ? -14.922 4.938 1.259 1 97.56 291 ASP B C 1
ATOM 5057 O O . ASP B 1 291 ? -14.844 3.785 1.689 1 97.56 291 ASP B O 1
ATOM 5061 N N . THR B 1 292 ? -14.078 5.359 0.333 1 97 292 THR B N 1
ATOM 5062 C CA . THR B 1 292 ? -13.125 4.461 -0.314 1 97 292 THR B CA 1
ATOM 5063 C C . THR B 1 292 ? -11.703 4.73 0.18 1 97 292 THR B C 1
ATOM 5065 O O . THR B 1 292 ? -10.734 4.285 -0.435 1 97 292 THR B O 1
ATOM 5068 N N . ASP B 1 293 ? -11.57 5.531 1.262 1 97.88 293 ASP B N 1
ATOM 5069 C CA . ASP B 1 293 ? -10.258 5.863 1.81 1 97.88 293 ASP B CA 1
ATOM 5070 C C . ASP B 1 293 ? -9.602 4.641 2.443 1 97.88 293 ASP B C 1
ATOM 5072 O O . ASP B 1 293 ? -10.086 4.125 3.455 1 97.88 293 ASP B O 1
ATOM 5076 N N . LEU B 1 294 ? -8.461 4.254 1.901 1 95.25 294 LEU B N 1
ATOM 5077 C CA . LEU B 1 294 ? -7.73 3.098 2.408 1 95.25 294 LEU B CA 1
ATOM 5078 C C . LEU B 1 294 ? -6.707 3.52 3.457 1 95.25 294 LEU B C 1
ATOM 5080 O O . LEU B 1 294 ? -6.363 2.734 4.344 1 95.25 294 LEU B O 1
ATOM 5084 N N . LEU B 1 295 ? -6.191 4.684 3.354 1 97.31 295 LEU B N 1
ATOM 5085 C CA . LEU B 1 295 ? -5.152 5.184 4.25 1 97.31 295 LEU B CA 1
ATOM 5086 C C . LEU B 1 295 ? -5.727 5.488 5.629 1 97.31 295 LEU B C 1
ATOM 5088 O O . LEU B 1 295 ? -5.129 5.125 6.645 1 97.31 295 LEU B O 1
ATOM 5092 N N . TYR B 1 296 ? -6.82 6.125 5.605 1 98.06 296 TYR B N 1
ATOM 5093 C CA . TYR B 1 296 ? -7.602 6.422 6.801 1 98.06 296 TYR B CA 1
ATOM 5094 C C . TYR B 1 296 ? -9.039 5.953 6.645 1 98.06 296 TYR B C 1
ATOM 5096 O O . TYR B 1 296 ? -9.938 6.758 6.379 1 98.06 296 TYR B O 1
ATOM 5104 N N . PRO B 1 297 ? -9.297 4.688 6.949 1 97.06 297 PRO B N 1
ATOM 5105 C CA . PRO B 1 297 ? -10.656 4.156 6.773 1 97.06 297 PRO B CA 1
ATOM 5106 C C . PRO B 1 297 ? -11.695 4.922 7.586 1 97.06 297 PRO B C 1
ATOM 5108 O O . PRO B 1 297 ? -11.367 5.512 8.617 1 97.06 297 PRO B O 1
ATOM 5111 N N . VAL B 1 298 ? -12.938 4.895 7.164 1 97.81 298 VAL B N 1
ATOM 5112 C CA . VAL B 1 298 ? -14.008 5.742 7.691 1 97.81 298 VAL B CA 1
ATOM 5113 C C . VAL B 1 298 ? -14.195 5.469 9.188 1 97.81 298 VAL B C 1
ATOM 5115 O O . VAL B 1 298 ? -14.594 6.359 9.938 1 97.81 298 VAL B O 1
ATOM 5118 N N . GLN B 1 299 ? -13.836 4.293 9.641 1 97.44 299 GLN B N 1
ATOM 5119 C CA . GLN B 1 299 ? -13.992 3.945 11.055 1 97.44 299 GLN B CA 1
ATOM 5120 C C . GLN B 1 299 ? -13.203 4.898 11.945 1 97.44 299 GLN B C 1
ATOM 5122 O O . GLN B 1 299 ? -13.625 5.195 13.062 1 97.44 299 GLN B O 1
ATOM 5127 N N . GLU B 1 300 ? -12.117 5.363 11.453 1 97.81 300 GLU B N 1
ATOM 5128 C CA . GLU B 1 300 ? -11.297 6.285 12.234 1 97.81 300 GLU B CA 1
ATOM 5129 C C . GLU B 1 300 ? -12.016 7.613 12.453 1 97.81 300 GLU B C 1
ATOM 5131 O O . GLU B 1 300 ? -12 8.164 13.555 1 97.81 300 GLU B O 1
ATOM 5136 N N . GLN B 1 301 ? -12.68 8.125 11.383 1 98.75 301 GLN B N 1
ATOM 5137 C CA . GLN B 1 301 ? -13.438 9.367 11.492 1 98.75 301 GLN B CA 1
ATOM 5138 C C . GLN B 1 301 ? -14.688 9.188 12.344 1 98.75 301 GLN B C 1
ATOM 5140 O O . GLN B 1 301 ? -15.062 10.078 13.109 1 98.75 301 GLN B O 1
ATOM 5145 N N . GLN B 1 302 ? -15.305 8.039 12.188 1 98.75 302 GLN B N 1
ATOM 5146 C CA . GLN B 1 302 ? -16.484 7.746 12.984 1 98.75 302 GLN B CA 1
ATOM 5147 C C . GLN B 1 302 ? -16.156 7.719 14.477 1 98.75 302 GLN B C 1
ATOM 5149 O O . GLN B 1 302 ? -16.859 8.312 15.289 1 98.75 302 GLN B O 1
ATOM 5154 N N . GLU B 1 303 ? -15.086 7.078 14.812 1 98.31 303 GLU B N 1
ATOM 5155 C CA . GLU B 1 303 ? -14.648 7.016 16.203 1 98.31 303 GLU B CA 1
ATOM 5156 C C . GLU B 1 303 ? -14.312 8.406 16.734 1 98.31 303 GLU B C 1
ATOM 5158 O O . GLU B 1 303 ? -14.672 8.734 17.875 1 98.31 303 GLU B O 1
ATOM 5163 N N . LEU B 1 304 ? -13.633 9.18 15.938 1 98.75 304 LEU B N 1
ATOM 5164 C CA . LEU B 1 304 ? -13.289 10.547 16.328 1 98.75 304 LEU B CA 1
ATOM 5165 C C . LEU B 1 304 ? -14.555 11.359 16.609 1 98.75 304 LEU B C 1
ATOM 5167 O O . LEU B 1 304 ? -14.641 12.031 17.641 1 98.75 304 LEU B O 1
ATOM 5171 N N . ALA B 1 305 ? -15.508 11.297 15.734 1 98.75 305 ALA B N 1
ATOM 5172 C CA . ALA B 1 305 ? -16.75 12.047 15.883 1 98.75 305 ALA B CA 1
ATOM 5173 C C . ALA B 1 305 ? -17.5 11.633 17.156 1 98.75 305 ALA B C 1
ATOM 5175 O O . ALA B 1 305 ? -18.109 12.469 17.812 1 98.75 305 ALA B O 1
ATOM 5176 N N . GLU B 1 306 ? -17.406 10.367 17.5 1 98.44 306 GLU B N 1
ATOM 5177 C CA . GLU B 1 306 ? -18.078 9.852 18.688 1 98.44 306 GLU B CA 1
ATOM 5178 C C . GLU B 1 306 ? -17.469 10.43 19.969 1 98.44 306 GLU B C 1
ATOM 5180 O O . GLU B 1 306 ? -18.156 10.578 20.984 1 98.44 306 GLU B O 1
ATOM 5185 N N . LEU B 1 307 ? -16.203 10.742 19.938 1 98.44 307 LEU B N 1
ATOM 5186 C CA . LEU B 1 307 ? -15.484 11.203 21.125 1 98.44 307 LEU B CA 1
ATOM 5187 C C . LEU B 1 307 ? -15.648 12.703 21.312 1 98.44 307 LEU B C 1
ATOM 5189 O O . LEU B 1 307 ? -15.336 13.242 22.375 1 98.44 307 LEU B O 1
ATOM 5193 N N . LEU B 1 308 ? -16.109 13.445 20.25 1 98.5 308 LEU B N 1
ATOM 5194 C CA . LEU B 1 308 ? -16.266 14.898 20.281 1 98.5 308 LEU B CA 1
ATOM 5195 C C . LEU B 1 308 ? -17.703 15.266 20.641 1 98.5 308 LEU B C 1
ATOM 5197 O O . LEU B 1 308 ? -18.656 14.867 19.953 1 98.5 308 LEU B O 1
ATOM 5201 N N . PRO B 1 309 ? -17.953 16.062 21.641 1 97.88 309 PRO B N 1
ATOM 5202 C CA . PRO B 1 309 ? -19.297 16.328 22.172 1 97.88 309 PRO B CA 1
ATOM 5203 C C . PRO B 1 309 ? -20.203 17 21.141 1 97.88 309 PRO B C 1
ATOM 5205 O O . PRO B 1 309 ? -21.406 16.703 21.078 1 97.88 309 PRO B O 1
ATOM 5208 N N . ASP B 1 310 ? -19.719 17.922 20.359 1 97.06 310 ASP B N 1
ATOM 5209 C CA . ASP B 1 310 ? -20.516 18.656 19.375 1 97.06 310 ASP B CA 1
ATOM 5210 C C . ASP B 1 310 ? -20 18.406 17.969 1 97.06 310 ASP B C 1
ATOM 5212 O O . ASP B 1 310 ? -19.703 19.344 17.234 1 97.06 310 ASP B O 1
ATOM 5216 N N . ALA B 1 311 ? -19.984 17.125 17.547 1 98 311 ALA B N 1
ATOM 5217 C CA . ALA B 1 311 ? -19.453 16.75 16.25 1 98 311 ALA B CA 1
ATOM 5218 C C . ALA B 1 311 ? -20.578 16.297 15.312 1 98 311 ALA B C 1
ATOM 5220 O O . ALA B 1 311 ? -21.516 15.641 15.742 1 98 311 ALA B O 1
ATOM 5221 N N . ARG B 1 312 ? -20.5 16.688 14.109 1 97.88 312 ARG B N 1
ATOM 5222 C CA . ARG B 1 312 ? -21.25 16.109 13 1 97.88 312 ARG B CA 1
ATOM 5223 C C . ARG B 1 312 ? -20.344 15.234 12.133 1 97.88 312 ARG B C 1
ATOM 5225 O O . ARG B 1 312 ? -19.234 15.625 11.797 1 97.88 312 ARG B O 1
ATOM 5232 N N . TYR B 1 313 ? -20.812 14.086 11.867 1 98.62 313 TYR B N 1
ATOM 5233 C CA . TYR B 1 313 ? -20.078 13.188 10.984 1 98.62 313 TYR B CA 1
ATOM 5234 C C . TYR B 1 313 ? -20.734 13.117 9.609 1 98.62 313 TYR B C 1
ATOM 5236 O O . TYR B 1 313 ? -21.953 12.977 9.508 1 98.62 313 TYR B O 1
ATOM 5244 N N . ARG B 1 314 ? -19.953 13.297 8.523 1 98.69 314 ARG B N 1
ATOM 5245 C CA . ARG B 1 314 ? -20.406 13.148 7.145 1 98.69 314 ARG B CA 1
ATOM 5246 C C . ARG B 1 314 ? -19.391 12.359 6.32 1 98.69 314 ARG B C 1
ATOM 5248 O O . ARG B 1 314 ? -18.234 12.219 6.723 1 98.69 314 ARG B O 1
ATOM 5255 N N . GLU B 1 315 ? -19.844 11.789 5.188 1 98.12 315 GLU B N 1
ATOM 5256 C CA . GLU B 1 315 ? -18.953 11.031 4.305 1 98.12 315 GLU B CA 1
ATOM 5257 C C . GLU B 1 315 ? -19.047 11.531 2.865 1 98.12 315 GLU B C 1
ATOM 5259 O O . GLU B 1 315 ? -20.141 11.859 2.389 1 98.12 315 GLU B O 1
ATOM 5264 N N . ILE B 1 316 ? -17.891 11.664 2.287 1 97.69 316 ILE B N 1
ATOM 5265 C CA . ILE B 1 316 ? -17.781 11.844 0.842 1 97.69 316 ILE B CA 1
ATOM 5266 C C . ILE B 1 316 ? -17.828 10.484 0.15 1 97.69 316 ILE B C 1
ATOM 5268 O O . ILE B 1 316 ? -17.188 9.531 0.593 1 97.69 316 ILE B O 1
ATOM 5272 N N . ARG B 1 317 ? -18.719 10.352 -0.858 1 97.5 317 ARG B N 1
ATOM 5273 C CA . ARG B 1 317 ? -18.734 9.172 -1.72 1 97.5 317 ARG B CA 1
ATOM 5274 C C . ARG B 1 317 ? -17.906 9.398 -2.982 1 97.5 317 ARG B C 1
ATOM 5276 O O . ARG B 1 317 ? -18.203 10.312 -3.764 1 97.5 317 ARG B O 1
ATOM 5283 N N . SER B 1 318 ? -16.906 8.703 -3.143 1 97.44 318 SER B N 1
ATOM 5284 C CA . SER B 1 318 ? -15.984 8.914 -4.254 1 97.44 318 SER B CA 1
ATOM 5285 C C . SER B 1 318 ? -15.172 7.656 -4.551 1 97.44 318 SER B C 1
ATOM 5287 O O . SER B 1 318 ? -14.812 6.914 -3.635 1 97.44 318 SER B O 1
ATOM 5289 N N . VAL B 1 319 ? -14.844 7.379 -5.785 1 95.56 319 VAL B N 1
ATOM 5290 C CA . VAL B 1 319 ? -13.984 6.262 -6.168 1 95.56 319 VAL B CA 1
ATOM 5291 C C . VAL B 1 319 ? -12.523 6.645 -5.992 1 95.56 319 VAL B C 1
ATOM 5293 O O . VAL B 1 319 ? -11.633 5.797 -6.117 1 95.56 319 VAL B O 1
ATOM 5296 N N . HIS B 1 320 ? -12.195 7.84 -5.555 1 96.06 320 HIS B N 1
ATOM 5297 C CA . HIS B 1 320 ? -10.844 8.383 -5.684 1 96.06 320 HIS B CA 1
ATOM 5298 C C . HIS B 1 320 ? -10.008 8.094 -4.445 1 96.06 320 HIS B C 1
ATOM 5300 O O . HIS B 1 320 ? -8.828 8.438 -4.391 1 96.06 320 HIS B O 1
ATOM 5306 N N . GLY B 1 321 ? -10.586 7.438 -3.451 1 97.25 321 GLY B N 1
ATOM 5307 C CA . GLY B 1 321 ? -9.812 7.125 -2.26 1 97.25 321 GLY B CA 1
ATOM 5308 C C . GLY B 1 321 ? -9.492 8.352 -1.423 1 97.25 321 GLY B C 1
ATOM 5309 O O . GLY B 1 321 ? -10.297 9.281 -1.345 1 97.25 321 GLY B O 1
ATOM 5310 N N . HIS B 1 322 ? -8.414 8.352 -0.726 1 97.5 322 HIS B N 1
ATOM 5311 C CA . HIS B 1 322 ? -8.008 9.398 0.206 1 97.5 322 HIS B CA 1
ATOM 5312 C C . HIS B 1 322 ? -7.953 10.758 -0.481 1 97.5 322 HIS B C 1
ATOM 5314 O O . HIS B 1 322 ? -8.359 11.766 0.097 1 97.5 322 HIS B O 1
ATOM 5320 N N . ASP B 1 323 ? -7.535 10.805 -1.711 1 95.31 323 ASP B N 1
ATOM 5321 C CA . ASP B 1 323 ? -7.336 12.055 -2.432 1 95.31 323 ASP B CA 1
ATOM 5322 C C . ASP B 1 323 ? -8.672 12.703 -2.785 1 95.31 323 ASP B C 1
ATOM 5324 O O . ASP B 1 323 ? -8.711 13.828 -3.293 1 95.31 323 ASP B O 1
ATOM 5328 N N . ALA B 1 324 ? -9.742 12.039 -2.467 1 95.62 324 ALA B N 1
ATOM 5329 C CA . ALA B 1 324 ? -11.055 12.57 -2.814 1 95.62 324 ALA B CA 1
ATOM 5330 C C . ALA B 1 324 ? -11.289 13.93 -2.17 1 95.62 324 ALA B C 1
ATOM 5332 O O . ALA B 1 324 ? -11.992 14.781 -2.725 1 95.62 324 ALA B O 1
ATOM 5333 N N . PHE B 1 325 ? -10.672 14.188 -1.026 1 92.88 325 PHE B N 1
ATOM 5334 C CA . PHE B 1 325 ? -10.922 15.469 -0.374 1 92.88 325 PHE B CA 1
ATOM 5335 C C . PHE B 1 325 ? -10.242 16.594 -1.132 1 92.88 325 PHE B C 1
ATOM 5337 O O . PHE B 1 325 ? -10.547 17.766 -0.915 1 92.88 325 PHE B O 1
ATOM 5344 N N . LEU B 1 326 ? -9.391 16.281 -2.1 1 92.62 326 LEU B N 1
ATOM 5345 C CA . LEU B 1 326 ? -8.75 17.266 -2.973 1 92.62 326 LEU B CA 1
ATOM 5346 C C . LEU B 1 326 ? -9.375 17.25 -4.363 1 92.62 326 LEU B C 1
ATOM 5348 O O . LEU B 1 326 ? -8.891 17.922 -5.273 1 92.62 326 LEU B O 1
ATOM 5352 N N . MET B 1 327 ? -10.383 16.422 -4.543 1 92.88 327 MET B N 1
ATOM 5353 C CA . MET B 1 327 ? -10.953 16.25 -5.875 1 92.88 327 MET B CA 1
ATOM 5354 C C . MET B 1 327 ? -12.461 16.5 -5.859 1 92.88 327 MET B C 1
ATOM 5356 O O . MET B 1 327 ? -13 17.109 -6.781 1 92.88 327 MET B O 1
ATOM 5360 N N . GLU B 1 328 ? -13.07 16.047 -4.762 1 95.81 328 GLU B N 1
ATOM 5361 C CA . GLU B 1 328 ? -14.531 16.141 -4.664 1 95.81 328 GLU B CA 1
ATOM 5362 C C . GLU B 1 328 ? -14.961 17.469 -4.047 1 95.81 328 GLU B C 1
ATOM 5364 O O . GLU B 1 328 ? -15.648 17.484 -3.025 1 95.81 328 GLU B O 1
ATOM 5369 N N . PHE B 1 329 ? -14.742 18.547 -4.754 1 95.75 329 PHE B N 1
ATOM 5370 C CA . PHE B 1 329 ? -14.906 19.891 -4.207 1 95.75 329 PHE B CA 1
ATOM 5371 C C . PHE B 1 329 ? -16.375 20.234 -4.039 1 95.75 329 PHE B C 1
ATOM 5373 O O . PHE B 1 329 ? -16.766 20.938 -3.096 1 95.75 329 PHE B O 1
ATOM 5380 N N . GLU B 1 330 ? -17.203 19.719 -4.953 1 96.44 330 GLU B N 1
ATOM 5381 C CA . GLU B 1 330 ? -18.625 20 -4.824 1 96.44 330 GLU B CA 1
ATOM 5382 C C . GLU B 1 330 ? -19.188 19.406 -3.533 1 96.44 330 GLU B C 1
ATOM 5384 O O . GLU B 1 330 ? -19.875 20.109 -2.775 1 96.44 330 GLU B O 1
ATOM 5389 N N . GLN B 1 331 ? -18.906 18.125 -3.305 1 97.75 331 GLN B N 1
ATOM 5390 C CA . GLN B 1 331 ? -19.359 17.484 -2.076 1 97.75 331 GLN B CA 1
ATOM 5391 C C . GLN B 1 331 ? -18.781 18.172 -0.846 1 97.75 331 GLN B C 1
ATOM 5393 O O . GLN B 1 331 ? -19.484 18.453 0.121 1 97.75 331 GLN B O 1
ATOM 5398 N N . MET B 1 332 ? -17.5 18.516 -0.884 1 97.44 332 MET B N 1
ATOM 5399 C CA . MET B 1 332 ? -16.812 19.172 0.223 1 97.44 332 MET B CA 1
ATOM 5400 C C . MET B 1 332 ? -17.438 20.531 0.513 1 97.44 332 MET B C 1
ATOM 5402 O O . MET B 1 332 ? -17.734 20.844 1.665 1 97.44 332 MET B O 1
ATOM 5406 N N . ASN B 1 333 ? -17.547 21.297 -0.532 1 97.12 333 ASN B N 1
ATOM 5407 C CA . ASN B 1 333 ? -18.125 22.625 -0.378 1 97.12 333 ASN B CA 1
ATOM 5408 C C . ASN B 1 333 ? -19.531 22.578 0.231 1 97.12 333 ASN B C 1
ATOM 5410 O O . ASN B 1 333 ? -19.844 23.344 1.134 1 97.12 333 ASN B O 1
ATOM 5414 N N . ASP B 1 334 ? -20.328 21.641 -0.25 1 97.06 334 ASP B N 1
ATOM 5415 C CA . ASP B 1 334 ? -21.703 21.516 0.242 1 97.06 334 ASP B CA 1
ATOM 5416 C C . ASP B 1 334 ? -21.719 21.141 1.722 1 97.06 334 ASP B C 1
ATOM 5418 O O . ASP B 1 334 ? -22.469 21.734 2.508 1 97.06 334 ASP B O 1
ATOM 5422 N N . LEU B 1 335 ? -20.922 20.172 2.109 1 97.88 335 LEU B N 1
ATOM 5423 C CA . LEU B 1 335 ? -20.891 19.703 3.488 1 97.88 335 LEU B CA 1
ATOM 5424 C C . LEU B 1 335 ? -20.422 20.797 4.43 1 97.88 335 LEU B C 1
ATOM 5426 O O . LEU B 1 335 ? -21.016 21.031 5.48 1 97.88 335 LEU B O 1
ATOM 5430 N N . ILE B 1 336 ? -19.391 21.547 4.02 1 97.69 336 ILE B N 1
ATOM 5431 C CA . ILE B 1 336 ? -18.766 22.531 4.91 1 97.69 336 ILE B CA 1
ATOM 5432 C C . ILE B 1 336 ? -19.625 23.781 4.98 1 97.69 336 ILE B C 1
ATOM 5434 O O . ILE B 1 336 ? -19.812 24.359 6.055 1 97.69 336 ILE B O 1
ATOM 5438 N N . THR B 1 337 ? -20.156 24.234 3.859 1 95.94 337 THR B N 1
ATOM 5439 C CA . THR B 1 337 ? -21 25.422 3.857 1 95.94 337 THR B CA 1
ATOM 5440 C C . THR B 1 337 ? -22.25 25.188 4.695 1 95.94 337 THR B C 1
ATOM 5442 O O . THR B 1 337 ? -22.688 26.078 5.426 1 95.94 337 THR B O 1
ATOM 5445 N N . SER B 1 338 ? -22.828 23.969 4.551 1 96.5 338 SER B N 1
ATOM 5446 C CA . SER B 1 338 ? -23.969 23.625 5.379 1 96.5 338 SER B CA 1
ATOM 5447 C C . SER B 1 338 ? -23.609 23.641 6.863 1 96.5 338 SER B C 1
ATOM 5449 O O . SER B 1 338 ? -24.391 24.156 7.684 1 96.5 338 SER B O 1
ATOM 5451 N N . PHE B 1 339 ? -22.562 23.156 7.223 1 97.44 339 PHE B N 1
ATOM 5452 C CA . PHE B 1 339 ? -22.078 23.125 8.594 1 97.44 339 PHE B CA 1
ATOM 5453 C C . PHE B 1 339 ? -21.906 24.547 9.141 1 97.44 339 PHE B C 1
ATOM 5455 O O . PHE B 1 339 ? -22.359 24.844 10.25 1 97.44 339 PHE B O 1
ATOM 5462 N N . ILE B 1 340 ? -21.25 25.438 8.305 1 94.19 340 ILE B N 1
ATOM 5463 C CA . ILE B 1 340 ? -20.969 26.812 8.711 1 94.19 340 ILE B CA 1
ATOM 5464 C C . ILE B 1 340 ? -22.281 27.578 8.914 1 94.19 340 ILE B C 1
ATOM 5466 O O . ILE B 1 340 ? -22.438 28.297 9.898 1 94.19 340 ILE B O 1
ATOM 5470 N N . THR B 1 341 ? -23.203 27.328 8.055 1 92 341 THR B N 1
ATOM 5471 C CA . THR B 1 341 ? -24.469 28.031 8.094 1 92 341 THR B CA 1
ATOM 5472 C C . THR B 1 341 ? -25.328 27.578 9.281 1 92 341 THR B C 1
ATOM 5474 O O . THR B 1 341 ? -26.047 28.375 9.875 1 92 341 THR B O 1
ATOM 5477 N N . GLU B 1 342 ? -25.188 26.359 9.594 1 91.94 342 GLU B N 1
ATOM 5478 C CA . GLU B 1 342 ? -26.031 25.781 10.641 1 91.94 342 GLU B CA 1
ATOM 5479 C C . GLU B 1 342 ? -25.422 25.984 12.023 1 91.94 342 GLU B C 1
ATOM 5481 O O . GLU B 1 342 ? -26.094 25.781 13.039 1 91.94 342 GLU B O 1
ATOM 5486 N N . THR B 1 343 ? -24.188 26.297 12.07 1 88 343 THR B N 1
ATOM 5487 C CA . THR B 1 343 ? -23.5 26.516 13.336 1 88 343 THR B CA 1
ATOM 5488 C C . THR B 1 343 ? -23.719 27.953 13.828 1 88 343 THR B C 1
ATOM 5490 O O . THR B 1 343 ? -23.406 28.906 13.133 1 88 343 THR B O 1
ATOM 5493 N N . PRO B 1 344 ? -24.422 28.047 14.992 1 76 344 PRO B N 1
ATOM 5494 C CA . PRO B 1 344 ? -24.641 29.391 15.539 1 76 344 PRO B CA 1
ATOM 5495 C C . PRO B 1 344 ? -23.344 30.156 15.766 1 76 344 PRO B C 1
ATOM 5497 O O . PRO B 1 344 ? -22.375 29.594 16.281 1 76 344 PRO B O 1
ATOM 5500 N N . ARG B 1 345 ? -23.125 31.234 15.062 1 66.5 345 ARG B N 1
ATOM 5501 C CA . ARG B 1 345 ? -21.953 32.062 15.266 1 66.5 345 ARG B CA 1
ATOM 5502 C C . ARG B 1 345 ? -22.141 33 16.453 1 66.5 345 ARG B C 1
ATOM 5504 O O . ARG B 1 345 ? -23.172 33.688 16.562 1 66.5 345 ARG B O 1
ATOM 5511 N N . PRO B 1 346 ? -21.344 32.656 17.547 1 55.91 346 PRO B N 1
ATOM 5512 C CA . PRO B 1 346 ? -21.531 33.656 18.594 1 55.91 346 PRO B CA 1
ATOM 5513 C C . PRO B 1 346 ? -21.438 35.094 18.062 1 55.91 346 PRO B C 1
ATOM 5515 O O . PRO B 1 346 ? -20.688 35.375 17.109 1 55.91 346 PRO B O 1
ATOM 5518 N N . THR B 1 347 ? -22.469 35.875 18.188 1 46.75 347 THR B N 1
ATOM 5519 C CA . THR B 1 347 ? -22.484 37.312 17.844 1 46.75 347 THR B CA 1
ATOM 5520 C C . THR B 1 347 ? -21.156 37.969 18.234 1 46.75 347 THR B C 1
ATOM 5522 O O . THR B 1 347 ? -20.781 37.969 19.406 1 46.75 347 THR B O 1
ATOM 5525 N N . LEU B 1 348 ? -20.141 37.75 17.422 1 48.06 348 LEU B N 1
ATOM 5526 C CA . LEU B 1 348 ? -18.891 38.469 17.672 1 48.06 348 LEU B CA 1
ATOM 5527 C C . LEU B 1 348 ? -19.156 39.938 17.938 1 48.06 348 LEU B C 1
ATOM 5529 O O . LEU B 1 348 ? -19.891 40.594 17.188 1 48.06 348 LEU B O 1
ATOM 5533 N N . SER B 1 349 ? -19.203 40.281 19.141 1 40.03 349 SER B N 1
ATOM 5534 C CA . SER B 1 349 ? -19.297 41.719 19.406 1 40.03 349 SER B CA 1
ATOM 5535 C C . SER B 1 349 ? -18.391 42.531 18.469 1 40.03 349 SER B C 1
ATOM 5537 O O . SER B 1 349 ? -17.219 42.156 18.281 1 40.03 349 SER B O 1
ATOM 5539 N N . SER B 1 350 ? -19.016 43.281 17.5 1 38.53 350 SER B N 1
ATOM 5540 C CA . SER B 1 350 ? -18.281 44.281 16.719 1 38.53 350 SER B CA 1
ATOM 5541 C C . SER B 1 350 ? -17.344 45.094 17.594 1 38.53 350 SER B C 1
ATOM 5543 O O . SER B 1 350 ? -17.641 45.344 18.766 1 38.53 350 SER B O 1
#

pLDDT: mean 95.28, std 8.31, range [38.53, 98.94]

Solvent-accessible surface area (backbone atoms only — not comparable to full-atom values): 35158 Å² total; per-residue (Å²): 91,74,73,54,80,42,76,43,72,51,94,56,60,43,67,34,89,76,69,44,73,37,74,74,33,34,42,15,30,24,44,29,30,61,73,48,94,77,24,35,49,24,34,41,43,34,48,36,90,88,56,56,40,57,46,70,64,69,44,32,70,28,44,37,90,90,40,62,43,23,44,90,79,27,17,35,37,19,52,32,48,61,27,31,73,76,62,8,40,21,18,73,34,71,27,86,89,77,72,40,56,31,31,61,72,37,70,68,50,39,44,65,42,33,39,51,55,50,48,53,51,39,54,75,67,57,51,64,28,25,49,30,30,33,16,37,38,55,4,13,50,32,32,54,47,41,55,74,76,39,83,43,52,53,26,37,36,36,28,45,44,45,63,44,50,45,29,45,44,42,37,55,45,45,50,26,45,48,34,27,65,53,18,81,37,20,56,91,44,67,44,50,92,88,45,53,32,50,69,9,39,14,48,20,42,32,54,47,51,62,38,32,32,24,56,64,33,37,39,74,74,38,39,83,39,59,31,92,90,63,83,41,46,38,46,51,53,50,37,52,48,53,7,52,56,46,47,75,73,55,49,64,54,22,52,47,47,46,49,50,9,48,51,62,35,36,73,32,67,97,44,93,30,59,59,65,54,37,49,65,41,87,40,52,31,39,30,33,23,27,76,40,13,65,57,41,40,42,66,41,26,52,54,41,31,71,39,28,74,42,44,43,74,48,71,46,85,49,58,40,8,50,49,27,82,66,64,44,31,67,62,51,29,52,55,49,41,51,50,57,71,69,45,85,68,74,79,69,79,127,91,72,74,52,79,43,77,44,71,52,94,56,60,44,68,33,89,76,69,45,71,37,74,76,33,32,41,14,30,23,44,29,30,61,72,49,93,76,26,36,49,24,33,42,43,33,47,37,88,88,56,57,40,57,45,69,65,69,43,31,72,30,44,36,88,91,40,62,44,22,44,88,78,28,18,36,37,19,53,34,47,62,28,32,75,76,61,9,39,23,19,73,32,71,29,86,89,77,72,40,56,31,31,62,72,38,69,68,50,39,44,64,43,34,38,51,53,50,48,52,50,39,54,75,68,57,50,66,28,23,50,31,29,32,15,36,39,55,3,13,49,33,34,54,47,41,55,74,77,39,82,41,52,53,26,38,35,35,26,44,44,45,61,43,49,44,30,46,44,39,37,55,47,46,49,25,44,49,35,28,67,53,16,82,36,20,57,92,43,67,45,50,93,90,45,54,32,50,68,9,40,15,47,22,42,31,53,46,50,61,40,33,31,24,57,63,34,37,38,73,74,38,39,83,39,58,31,93,90,63,84,41,45,38,46,49,54,51,35,51,49,53,6,51,58,46,47,75,75,53,49,65,54,22,52,47,46,46,49,50,10,48,51,62,34,39,73,31,68,95,46,93,31,60,59,64,55,36,48,64,42,84,41,50,31,38,30,33,22,27,75,42,12,66,57,40,40,40,65,40,27,53,53,41,31,72,40,28,74,43,44,43,75,49,71,48,84,49,58,40,8,49,48,26,82,66,64,44,32,69,63,49,30,52,56,50,41,51,49,58,71,69,43,85,69,76,80,68,79,128

Organism: NCBI:txid1194090

InterPro domains:
  IPR000073 Alpha/beta hydrolase fold-1 [PF00561] (41-317)
  IPR008220 Homoserine/serine acetyltransferase MetX-like [MF_00296] (3-341)
  IPR008220 Homoserine/serine acetyltransferase MetX-like [NF001209] (4-343)
  IPR008220 Homoserine/serine acetyltransferase MetX-like [PIRSF000443] (5-342)
  IPR008220 Homoserine/serine acetyltransferase MetX-like [PTHR32268] (6-342)
  IPR029058 Alpha/Beta hydrolase fold [G3DSA:3.40.50.1820] (2-342)
  IPR029058 Alpha/Beta hydrolase fold [SSF53474] (8-341)

Radius of gyration: 28.3 Å; Cα contacts (8 Å, |Δi|>4): 1551; chains: 2; bounding box: 54×94×58 Å

Foldseek 3Di:
DKPDKDKDWFPAWAAAPVGDIDGTWIKIKIKAADQDPLLAQEEEEEEAQQDDRPCCPLLVLQEDPPGLHHNPRGIYMYIDFDQFPPITPHQQDARPVPRHRCFLVPDQHALLSRLVVVVSVCVVVVRQAHAEYEYEHSSLLNQVSNLLVDVRYQEYEYEQAFQAQDPLLLVLLVVLLVLQVVQPQCVVRPHDPVRHSLRSQLVSQLSVQPQQFFPLVCCVPFNQDADPVRDHGPSVVVSNVRSNVCSVPGHSSSSNSSSVNRNPRHNCVVHDDLLRRQVPRPHAYEQEYECRARSRHVVRSVVRQVSHPRYDYYYDYDNTYSCCCSVVSVVVRVRSSVSSVVGDDPPPDD/DKPDKDKDWFPAWAAAPVGDIDGTWIKIKIKAADQDPLLAQEEEEEEAQQDDRPCCPLLVLQEDPPGLHHNPRGIYMYIDFDQFPPITPHQQDARPVPRHRCFLVPDQHALLSRLVVVVSVCVVVVRQAHAEYEYEHSSLLNQVSCLLVDVRYQEYEYEQAFQAQDPLLLVLLVVLLVLQVVQPQCVVRPHDPVRHSLRSQLVSQLSVQPQQFFPLVCCVPFNQDADPVRDHGPSVVVSNVRSNVCSVPGHSSSSNSSSVNRNPRHNCVVHDDLLRRQVVRPHAYEQEYECRARSRHVVRSVVRQVSHPRYDYYYDYDNTYNCCCSVVSVVVRVRSSVSSVPGDDDPPDD